Protein AF-A0A923NCC0-F1 (afdb_monomer_lite)

Secondary structure (DSSP, 8-state):
-PPEEE--S---------------------EEEESSHHHHHHHHHHPPTTPEEEE-S-EE--EEE-TT-EEEEE-TTEEEEPPTTS-SEEESSEEEEESSEEEE--STT--SEEE-TT-EEEE-SEEEE-TT----BTTB-TT----SEEESSEEEE-TTEEEE---SSS-SEEESBSSGGG-TT--PEEEEE-S-EEE-SSSSEEE-BTEEEEE-S-EEE-SSSEEEEESSEEEE-S-EEE--TT-SEEEEEEESBTTTB--EEEESS-EEE-HHHHTSBSEEEEESS--EEEESS-EEESB---TT-SS--EESSEEESS--GGGB-TTEEEEEEETTEEEEEES-HHHHHHTT--EEEEETTEEEEES-TTTT-S---EE--EEEEEE-B-TTS-B-TTS-EEEEEPTT-BHHHHHHHHHHHEEETTB---PPPPPP-TTEEEEEEEEEEEEE-SS-TTSEEEEEEEEEP-TTSBP-S-EEEEEEEEETTS---SPPPPSS-PPPPS-------------S---------SS-TTSSSGGGTGGGGGG------

Organism: NCBI:txid2764712

Structure (mmCIF, N/CA/C/O backbone):
data_AF-A0A923NCC0-F1
#
_entry.id   AF-A0A923NCC0-F1
#
loop_
_atom_site.group_PDB
_atom_site.id
_atom_site.type_symbol
_atom_site.label_atom_id
_atom_site.label_alt_id
_atom_site.label_comp_id
_atom_site.label_asym_id
_atom_site.label_entity_id
_atom_site.label_seq_id
_atom_site.pdbx_PDB_ins_code
_atom_site.Cartn_x
_atom_site.Cartn_y
_atom_site.Cartn_z
_atom_site.occupancy
_atom_site.B_iso_or_equiv
_atom_site.auth_seq_id
_atom_site.auth_comp_id
_atom_site.auth_asym_id
_atom_site.auth_atom_id
_atom_site.pdbx_PDB_model_num
ATOM 1 N N . MET A 1 1 ? 8.283 -26.619 -22.585 1.00 44.66 1 MET A N 1
ATOM 2 C CA . MET A 1 1 ? 8.713 -25.812 -21.420 1.00 44.66 1 MET A CA 1
ATOM 3 C C . MET A 1 1 ? 7.583 -24.829 -21.123 1.00 44.66 1 MET A C 1
ATOM 5 O O . MET A 1 1 ? 6.927 -24.427 -22.074 1.00 44.66 1 MET A O 1
ATOM 9 N N . LYS A 1 2 ? 7.237 -24.549 -19.858 1.00 54.22 2 LYS A N 1
ATOM 10 C CA . LYS A 1 2 ? 6.213 -23.531 -19.541 1.00 54.22 2 LYS A CA 1
ATOM 11 C C . LYS A 1 2 ? 6.880 -22.157 -19.668 1.00 54.22 2 LYS A C 1
ATOM 13 O O . LYS A 1 2 ? 7.934 -21.991 -19.064 1.00 54.22 2 LYS A O 1
ATOM 18 N N . LYS A 1 3 ? 6.301 -21.233 -20.444 1.00 60.97 3 LYS A N 1
ATOM 19 C CA . LYS A 1 3 ? 6.809 -19.857 -20.565 1.00 60.97 3 LYS A CA 1
ATOM 20 C C . LYS A 1 3 ? 6.815 -19.160 -19.203 1.00 60.97 3 LYS A C 1
ATOM 22 O O . LYS A 1 3 ? 5.953 -19.450 -18.363 1.00 60.97 3 LYS A O 1
ATOM 27 N N . ARG A 1 4 ? 7.780 -18.268 -18.977 1.00 66.19 4 ARG A N 1
ATOM 28 C CA . ARG A 1 4 ? 7.825 -17.409 -17.793 1.00 66.19 4 ARG A CA 1
ATOM 29 C C . ARG A 1 4 ? 6.716 -16.373 -17.938 1.00 66.19 4 ARG A C 1
ATOM 31 O O . ARG A 1 4 ? 6.719 -15.568 -18.863 1.00 66.19 4 ARG A O 1
ATOM 38 N N . ARG A 1 5 ? 5.741 -16.417 -17.032 1.00 51.69 5 ARG A N 1
ATOM 39 C CA . ARG A 1 5 ? 4.724 -15.369 -16.947 1.00 51.69 5 ARG A CA 1
ATOM 40 C C . ARG A 1 5 ? 5.348 -14.179 -16.248 1.00 51.69 5 ARG A C 1
ATOM 42 O O . ARG A 1 5 ? 5.646 -14.271 -15.058 1.00 51.69 5 ARG A O 1
ATOM 49 N N . LEU A 1 6 ? 5.539 -13.100 -16.987 1.00 50.72 6 LEU A N 1
ATOM 50 C CA . LEU A 1 6 ? 5.887 -11.819 -16.413 1.00 50.72 6 LEU A CA 1
ATOM 51 C C . LEU A 1 6 ? 4.586 -11.241 -15.864 1.00 50.72 6 LEU A C 1
ATOM 53 O O . LEU A 1 6 ? 3.704 -10.829 -16.615 1.00 50.72 6 LEU A O 1
ATOM 57 N N . MET A 1 7 ? 4.432 -11.291 -14.545 1.00 40.09 7 MET A N 1
ATOM 58 C CA . MET A 1 7 ? 3.530 -10.362 -13.886 1.00 40.09 7 MET A CA 1
ATOM 59 C C . MET A 1 7 ? 4.303 -9.059 -13.776 1.00 40.09 7 MET A C 1
ATOM 61 O O . MET A 1 7 ? 5.190 -8.938 -12.932 1.00 40.09 7 MET A O 1
ATOM 65 N N . LEU A 1 8 ? 3.979 -8.087 -14.625 1.00 36.31 8 LEU A N 1
ATOM 66 C CA . LEU A 1 8 ? 4.149 -6.714 -14.188 1.00 36.31 8 LEU A CA 1
ATOM 67 C C . LEU A 1 8 ? 3.280 -6.554 -12.932 1.00 36.31 8 LEU A C 1
ATOM 69 O O . LEU A 1 8 ? 2.217 -7.177 -12.853 1.00 36.31 8 LEU A O 1
ATOM 73 N N . CYS A 1 9 ? 3.707 -5.778 -11.936 1.00 36.53 9 CYS A N 1
ATOM 74 C CA . CYS A 1 9 ? 2.974 -5.613 -10.672 1.00 36.53 9 CYS A CA 1
ATOM 75 C C . CYS A 1 9 ? 1.655 -4.828 -10.809 1.00 36.53 9 CYS A C 1
ATOM 77 O O . CYS A 1 9 ? 1.234 -4.120 -9.903 1.00 36.53 9 CYS A O 1
ATOM 79 N N . SER A 1 10 ? 0.941 -5.026 -11.909 1.00 34.44 10 SER A N 1
ATOM 80 C CA . SER A 1 10 ? -0.492 -4.850 -12.011 1.00 34.44 10 SER A CA 1
ATOM 81 C C . SER A 1 10 ? -1.166 -6.066 -11.384 1.00 34.44 10 SER A C 1
ATOM 83 O O . SER A 1 10 ? -1.658 -6.964 -12.073 1.00 34.44 10 SER A O 1
ATOM 85 N N . ILE A 1 11 ? -1.214 -6.110 -10.048 1.00 36.34 11 ILE A N 1
ATOM 86 C CA . ILE A 1 11 ? -2.214 -6.943 -9.381 1.00 36.34 11 ILE A CA 1
ATOM 87 C C . ILE A 1 11 ? -3.562 -6.309 -9.720 1.00 36.34 11 ILE A C 1
ATOM 89 O O . ILE A 1 11 ? -4.079 -5.449 -9.010 1.00 36.34 11 ILE A O 1
ATOM 93 N N . ILE A 1 12 ? -4.150 -6.754 -10.831 1.00 36.34 12 ILE A N 1
ATOM 94 C CA . ILE A 1 12 ? -5.594 -6.728 -10.991 1.00 36.34 12 ILE A CA 1
ATOM 95 C C . ILE A 1 12 ? -6.108 -7.464 -9.763 1.00 36.34 12 ILE A C 1
ATOM 97 O O . ILE A 1 12 ? -5.954 -8.681 -9.639 1.00 36.34 12 ILE A O 1
ATOM 101 N N . SER A 1 13 ? -6.665 -6.695 -8.831 1.00 38.34 13 SER A N 1
ATOM 102 C CA . SER A 1 13 ? -7.415 -7.188 -7.689 1.00 38.34 13 SER A CA 1
ATOM 103 C C . SER A 1 13 ? -8.661 -7.886 -8.235 1.00 38.34 13 SER A C 1
ATOM 105 O O . SER A 1 13 ? -9.773 -7.364 -8.206 1.00 38.34 13 SER A O 1
ATOM 107 N N . LEU A 1 14 ? -8.478 -9.077 -8.812 1.00 28.41 14 LEU A N 1
ATOM 108 C CA . LEU A 1 14 ? -9.565 -9.992 -9.084 1.00 28.41 14 LEU A CA 1
ATOM 109 C C . LEU A 1 14 ? -9.887 -10.628 -7.741 1.00 28.41 14 LEU A C 1
ATOM 111 O O . LEU A 1 14 ? -9.401 -11.698 -7.372 1.00 28.41 14 LEU A O 1
ATOM 115 N N . ILE A 1 15 ? -10.677 -9.887 -6.974 1.00 36.59 15 ILE A N 1
ATOM 116 C CA . ILE A 1 15 ? -11.306 -10.352 -5.757 1.00 36.59 15 ILE A CA 1
ATOM 117 C C . ILE A 1 15 ? -12.188 -11.542 -6.160 1.00 36.59 15 ILE A C 1
ATOM 119 O O . ILE A 1 15 ? -13.362 -11.385 -6.490 1.00 36.59 15 ILE A O 1
ATOM 123 N N . MET A 1 16 ? -11.653 -12.765 -6.110 1.00 29.59 16 MET A N 1
ATOM 124 C CA . MET A 1 16 ? -12.500 -13.899 -5.775 1.00 29.59 16 MET A CA 1
ATOM 125 C C . MET A 1 16 ? -12.892 -13.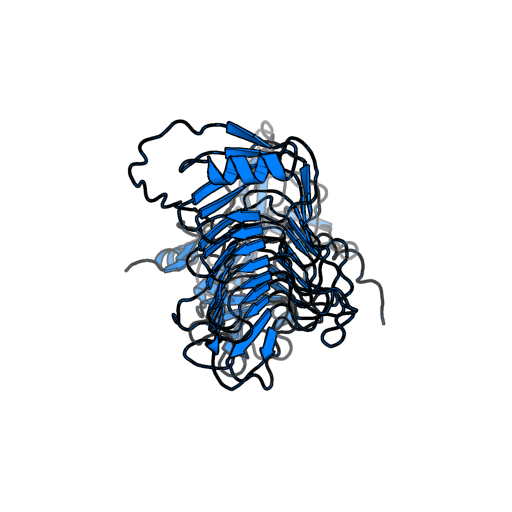679 -4.323 1.00 29.59 16 MET A C 1
ATOM 127 O O . MET A 1 16 ? -12.199 -14.093 -3.393 1.00 29.59 16 MET A O 1
ATOM 131 N N . VAL A 1 17 ? -14.011 -12.976 -4.139 1.00 33.06 17 VAL A N 1
ATOM 132 C CA . VAL A 1 17 ? -14.780 -13.069 -2.912 1.00 33.06 17 VAL A CA 1
ATOM 133 C C . VAL A 1 17 ? -15.160 -14.542 -2.858 1.00 33.06 17 VAL A C 1
ATOM 135 O O . VAL A 1 17 ? -16.145 -14.966 -3.459 1.00 33.06 17 VAL A O 1
ATOM 138 N N . PHE A 1 18 ? -14.363 -15.357 -2.170 1.00 28.30 18 PHE A N 1
ATOM 139 C CA . PHE A 1 18 ? -14.889 -16.575 -1.588 1.00 28.30 18 PHE A CA 1
ATOM 140 C C . PHE A 1 18 ? -15.841 -16.096 -0.493 1.00 28.30 18 PHE A C 1
ATOM 142 O O . PHE A 1 18 ? -15.531 -16.091 0.695 1.00 28.30 18 PHE A O 1
ATOM 149 N N . VAL A 1 19 ? -17.030 -15.657 -0.923 1.00 35.12 19 VAL A N 1
ATOM 150 C CA . VAL A 1 19 ? -18.228 -15.840 -0.131 1.00 35.12 19 VAL A CA 1
ATOM 151 C C . VAL A 1 19 ? -18.242 -17.345 0.022 1.00 35.12 19 VAL A C 1
ATOM 153 O O . VAL A 1 19 ? -18.597 -18.070 -0.908 1.00 35.12 19 VAL A O 1
ATOM 156 N N . MET A 1 20 ? -17.754 -17.845 1.156 1.00 31.08 20 MET A N 1
ATOM 157 C CA . MET A 1 20 ? -18.203 -19.146 1.599 1.00 31.08 20 MET A CA 1
ATOM 158 C C . MET A 1 20 ? -19.715 -18.998 1.648 1.00 31.08 20 MET A C 1
ATOM 160 O O . MET A 1 20 ? -20.264 -18.393 2.568 1.00 31.08 20 MET A O 1
ATOM 164 N N . ALA A 1 21 ? -20.373 -19.477 0.594 1.00 34.22 21 ALA A N 1
ATOM 165 C CA . ALA A 1 21 ? -21.787 -19.741 0.576 1.00 34.22 21 ALA A CA 1
ATOM 166 C C . ALA A 1 21 ? -21.995 -20.879 1.574 1.00 34.22 21 ALA A C 1
ATOM 168 O O . ALA A 1 21 ? -22.222 -22.033 1.222 1.00 34.22 21 ALA A O 1
ATOM 169 N N . VAL A 1 22 ? -21.878 -20.547 2.861 1.00 36.66 22 VAL A N 1
ATOM 170 C CA . VAL A 1 22 ? -22.699 -21.186 3.868 1.00 36.66 22 VAL A CA 1
ATOM 171 C C . VAL A 1 22 ? -24.110 -20.984 3.331 1.00 36.66 22 VAL A C 1
ATOM 173 O O . VAL A 1 22 ? -24.443 -19.843 2.994 1.00 36.66 22 VAL A O 1
ATOM 176 N N . PRO A 1 23 ? -24.920 -22.037 3.161 1.00 31.44 23 PRO A N 1
ATOM 177 C CA . PRO A 1 23 ? -26.315 -21.864 2.803 1.00 31.44 23 PRO A CA 1
ATOM 178 C C . PRO A 1 23 ? -26.972 -21.039 3.917 1.00 31.44 23 PRO A C 1
ATOM 180 O O . PRO A 1 23 ? -27.411 -21.570 4.934 1.00 31.44 23 PRO A O 1
ATOM 183 N N . MET A 1 24 ? -26.963 -19.713 3.765 1.00 37.09 24 MET A N 1
ATOM 184 C CA . MET A 1 24 ? -27.718 -18.805 4.600 1.00 37.09 24 MET A CA 1
ATOM 185 C C . MET A 1 24 ? -29.153 -18.979 4.148 1.00 37.09 24 MET A C 1
ATOM 187 O O . MET A 1 24 ? -29.573 -18.492 3.101 1.00 37.09 24 MET A O 1
ATOM 191 N N . THR A 1 25 ? -29.908 -19.721 4.944 1.00 36.03 25 THR A N 1
ATOM 192 C CA . THR A 1 25 ? -31.345 -19.519 5.027 1.00 36.03 25 THR A CA 1
ATOM 193 C C . THR A 1 25 ? -31.563 -18.024 5.250 1.00 36.03 25 THR A C 1
ATOM 195 O O . THR A 1 25 ? -31.238 -17.514 6.323 1.00 36.03 25 THR A O 1
ATOM 198 N N . VAL A 1 26 ? -32.020 -17.321 4.214 1.00 38.00 26 VAL A N 1
ATOM 199 C CA . VAL A 1 26 ? -32.331 -15.891 4.256 1.00 38.00 26 VAL A CA 1
ATOM 200 C C . VAL A 1 26 ? -33.535 -15.731 5.182 1.00 38.00 26 VAL A C 1
ATOM 202 O O . VAL A 1 26 ? -34.684 -15.861 4.768 1.00 38.00 26 VAL A O 1
ATOM 205 N N . SER A 1 27 ? -33.267 -15.544 6.473 1.00 48.38 27 SER A N 1
ATOM 206 C CA . SER A 1 27 ? -34.222 -14.893 7.361 1.00 48.38 27 SER A CA 1
ATOM 207 C C . SER A 1 27 ? -34.317 -13.453 6.873 1.00 48.38 27 SER A C 1
ATOM 209 O O . SER A 1 27 ? -33.285 -12.840 6.626 1.00 48.38 27 SER A O 1
ATOM 211 N N . ALA A 1 28 ? -35.523 -12.933 6.658 1.00 48.69 28 ALA A N 1
ATOM 212 C CA . ALA A 1 28 ? -35.688 -11.551 6.223 1.00 48.69 28 ALA A CA 1
ATOM 213 C C . ALA A 1 28 ? -35.002 -10.605 7.227 1.00 48.69 28 ALA A C 1
ATOM 215 O O . ALA A 1 28 ? -35.341 -10.637 8.412 1.00 48.69 28 ALA A O 1
ATOM 216 N N . ASP A 1 29 ? -34.052 -9.789 6.756 1.00 65.94 29 ASP A N 1
ATOM 217 C CA . ASP A 1 29 ? -33.387 -8.769 7.570 1.00 65.94 29 ASP A CA 1
ATOM 218 C C . ASP A 1 29 ? -34.452 -7.818 8.126 1.00 65.94 29 ASP A C 1
ATOM 220 O O . ASP A 1 29 ? -35.080 -7.052 7.387 1.00 65.94 29 ASP A O 1
ATOM 224 N N . THR A 1 30 ? -34.692 -7.869 9.437 1.00 84.31 30 THR A N 1
ATOM 225 C CA . THR A 1 30 ? -35.617 -6.928 10.066 1.00 84.31 30 THR A CA 1
ATOM 226 C C . THR A 1 30 ? -34.880 -5.616 10.302 1.00 84.31 30 THR A C 1
ATOM 228 O O . THR A 1 30 ? -33.816 -5.590 10.924 1.00 84.31 30 THR A O 1
ATOM 231 N N . VAL A 1 31 ? -35.451 -4.511 9.815 1.00 91.25 31 VAL A N 1
ATOM 232 C CA . VAL A 1 31 ? -34.940 -3.164 10.094 1.00 91.25 31 VAL A CA 1
ATOM 233 C C . VAL A 1 31 ? -35.589 -2.641 11.371 1.00 91.25 31 VAL A C 1
ATOM 235 O O . VAL A 1 31 ? -36.789 -2.374 11.419 1.00 91.25 31 VAL A O 1
ATOM 238 N N . ARG A 1 32 ? -34.768 -2.487 12.404 1.00 95.56 32 ARG A N 1
ATOM 239 C CA . ARG A 1 32 ? -35.080 -1.861 13.691 1.00 95.56 32 ARG A CA 1
ATOM 240 C C . ARG A 1 32 ? -34.598 -0.417 13.673 1.00 95.56 32 ARG A C 1
ATOM 242 O O . ARG A 1 32 ? -33.662 -0.090 12.946 1.00 95.56 32 ARG A O 1
ATOM 249 N N . VAL A 1 33 ? -35.206 0.453 14.474 1.00 96.81 33 VAL A N 1
ATOM 250 C CA . VAL A 1 33 ? -34.823 1.871 14.551 1.00 96.81 33 VAL A CA 1
ATOM 251 C C . VAL A 1 33 ? -34.492 2.269 15.980 1.00 96.81 33 VAL A C 1
ATOM 253 O O . VAL A 1 33 ? -35.177 1.863 16.913 1.00 96.81 33 VAL A O 1
ATOM 256 N N . ALA A 1 34 ? -33.456 3.087 16.145 1.00 97.69 34 ALA A N 1
ATOM 257 C CA . ALA A 1 34 ? -33.053 3.620 17.437 1.00 97.69 34 ALA A CA 1
ATOM 258 C C . ALA A 1 34 ? -32.839 5.137 17.348 1.00 97.69 34 ALA A C 1
ATOM 260 O O . ALA A 1 34 ? -31.967 5.615 16.620 1.00 97.69 34 ALA A O 1
ATOM 261 N N . GLY A 1 35 ? -33.648 5.891 18.096 1.00 97.88 35 GLY A N 1
ATOM 262 C CA . GLY A 1 35 ? -33.567 7.355 18.172 1.00 97.88 35 GLY A CA 1
ATOM 263 C C . GLY A 1 35 ? -32.853 7.890 19.412 1.00 97.88 35 GLY A C 1
ATOM 264 O O . GLY A 1 35 ? -32.614 9.089 19.495 1.00 97.88 35 GLY A O 1
ATOM 265 N N . ASP A 1 36 ? -32.519 7.026 20.369 1.00 98.44 36 ASP A N 1
ATOM 266 C CA . ASP A 1 36 ? -31.805 7.384 21.591 1.00 98.44 36 ASP A CA 1
ATOM 267 C C . ASP A 1 36 ? -31.027 6.181 22.159 1.00 98.44 36 ASP A C 1
ATOM 269 O O . ASP A 1 36 ? -31.125 5.051 21.664 1.00 98.44 36 ASP A O 1
ATOM 273 N N . ALA A 1 37 ? -30.259 6.430 23.224 1.00 98.00 37 ALA A N 1
ATOM 274 C CA . ALA A 1 37 ? -29.427 5.434 23.894 1.00 98.00 37 ALA A CA 1
ATOM 275 C C . ALA A 1 37 ? -30.223 4.237 24.446 1.00 98.00 37 ALA A C 1
ATOM 277 O O . ALA A 1 37 ? -29.771 3.092 24.364 1.00 98.00 37 ALA A O 1
ATOM 278 N N . THR A 1 38 ? -31.418 4.484 24.993 1.00 98.06 38 THR A N 1
ATOM 279 C CA . THR A 1 38 ? -32.255 3.433 25.593 1.00 98.06 38 THR A CA 1
ATOM 280 C C . THR A 1 38 ? -32.840 2.537 24.507 1.00 98.06 38 THR A C 1
ATOM 282 O O . THR A 1 38 ? -32.798 1.311 24.629 1.00 98.06 38 THR A O 1
ATOM 285 N N . ALA A 1 39 ? -33.339 3.136 23.425 1.00 98.31 39 ALA A N 1
ATOM 286 C CA . ALA A 1 39 ? -33.831 2.424 22.256 1.00 98.31 39 ALA A CA 1
ATOM 287 C C . ALA A 1 39 ? -32.725 1.562 21.636 1.00 98.31 39 ALA A C 1
ATOM 289 O O . ALA A 1 39 ? -32.936 0.370 21.430 1.00 98.31 39 ALA A O 1
ATOM 290 N N . LEU A 1 40 ? -31.523 2.113 21.432 1.00 98.50 40 LEU A N 1
ATOM 291 C CA . LEU A 1 40 ? -30.396 1.364 20.870 1.00 98.50 40 LEU A CA 1
ATOM 292 C C . LEU A 1 40 ? -30.041 0.137 21.721 1.00 98.50 40 LEU A C 1
ATOM 294 O O . LEU A 1 40 ? -29.931 -0.971 21.196 1.00 98.50 40 LEU A O 1
ATOM 298 N N . ALA A 1 41 ? -29.917 0.305 23.039 1.00 98.00 41 ALA A N 1
ATOM 299 C CA . ALA A 1 41 ? -29.612 -0.802 23.943 1.00 98.00 41 ALA A CA 1
ATOM 300 C C . ALA A 1 41 ? -30.705 -1.888 23.941 1.00 98.00 41 ALA A C 1
ATOM 302 O O . ALA A 1 41 ? -30.398 -3.081 24.023 1.00 98.00 41 ALA A O 1
ATOM 303 N N . ASN A 1 42 ? -31.978 -1.495 23.847 1.00 98.12 42 ASN A N 1
ATOM 304 C CA . ASN A 1 42 ? -33.097 -2.433 23.770 1.00 98.12 42 ASN A CA 1
ATOM 305 C C . ASN A 1 42 ? -33.122 -3.183 22.434 1.00 98.12 42 ASN A C 1
ATOM 307 O O . ASN A 1 42 ? -33.286 -4.405 22.433 1.00 98.12 42 ASN A O 1
ATOM 311 N N . GLU A 1 43 ? -32.894 -2.490 21.317 1.00 98.25 43 GLU A N 1
ATOM 312 C CA . GLU A 1 43 ? -32.854 -3.120 19.998 1.00 98.25 43 GLU A CA 1
ATOM 313 C C . GLU A 1 43 ? -31.673 -4.085 19.863 1.00 98.25 43 GLU A C 1
ATOM 315 O O . GLU A 1 43 ? -31.862 -5.169 19.326 1.00 98.25 43 GLU A O 1
ATOM 320 N N . ILE A 1 44 ? -30.496 -3.787 20.429 1.00 98.06 44 ILE A N 1
ATOM 321 C CA . ILE A 1 44 ? -29.361 -4.734 20.450 1.00 98.06 44 ILE A CA 1
ATOM 322 C C . ILE A 1 44 ? -29.735 -6.027 21.189 1.00 98.06 44 ILE A C 1
ATOM 324 O O . ILE A 1 44 ? -29.436 -7.127 20.722 1.00 98.06 44 ILE A O 1
ATOM 328 N N . LYS A 1 45 ? -30.422 -5.923 22.335 1.00 97.38 45 LYS A N 1
ATOM 329 C CA . LYS A 1 45 ? -30.878 -7.099 23.097 1.00 97.38 45 LYS A CA 1
ATOM 330 C C . LYS A 1 45 ? -31.914 -7.911 22.318 1.00 97.38 45 LYS A C 1
ATOM 332 O O . LYS A 1 45 ? -31.845 -9.142 22.318 1.00 97.38 45 LYS A O 1
ATOM 337 N N . ALA A 1 46 ? -32.854 -7.235 21.660 1.00 96.50 46 ALA A N 1
ATOM 338 C CA . ALA A 1 46 ? -33.943 -7.863 20.915 1.00 96.50 46 ALA A CA 1
ATOM 339 C C . ALA A 1 46 ? -33.513 -8.414 19.545 1.00 96.50 46 ALA A C 1
ATOM 341 O O . ALA A 1 46 ? -34.141 -9.351 19.043 1.00 96.50 46 ALA A O 1
ATOM 342 N N . ALA A 1 47 ? -32.455 -7.855 18.955 1.00 96.06 47 ALA A N 1
ATOM 343 C CA . ALA A 1 47 ? -31.985 -8.194 17.623 1.00 96.06 47 ALA A CA 1
ATOM 344 C C . ALA A 1 47 ? -31.654 -9.682 17.495 1.00 96.06 47 ALA A C 1
ATOM 346 O O . ALA A 1 47 ? -31.009 -10.286 18.362 1.00 96.06 47 ALA A O 1
ATOM 347 N N . GLN A 1 48 ? -32.128 -10.262 16.401 1.00 94.81 48 GLN A N 1
ATOM 348 C CA . GLN A 1 48 ? -31.797 -11.606 15.960 1.00 94.81 48 GLN A CA 1
ATOM 349 C C . GLN A 1 48 ? -30.635 -11.550 14.967 1.00 94.81 48 GLN A C 1
ATOM 351 O O . GLN A 1 48 ? -30.245 -10.481 14.494 1.00 94.81 48 GLN A O 1
ATOM 356 N N . LYS A 1 49 ? -30.062 -12.715 14.660 1.00 94.25 49 LYS A N 1
ATOM 357 C CA . LYS A 1 49 ? -28.978 -12.824 13.682 1.00 94.25 49 LYS A CA 1
ATOM 358 C C . LYS A 1 49 ? -29.408 -12.232 12.332 1.00 94.25 49 LYS A C 1
ATOM 360 O O . LYS A 1 49 ? -30.375 -12.713 11.751 1.00 94.25 49 LYS A O 1
ATOM 365 N N . GLY A 1 50 ? -28.648 -11.255 11.841 1.00 91.69 50 GLY A N 1
ATOM 366 C CA . GLY A 1 50 ? -28.883 -10.564 10.567 1.00 91.69 50 GLY A CA 1
ATOM 367 C C . GLY A 1 50 ? -29.666 -9.252 10.687 1.00 91.69 50 GLY A C 1
ATOM 368 O O . GLY A 1 50 ? -29.657 -8.455 9.753 1.00 91.69 50 GLY A O 1
ATOM 369 N N . ASP A 1 51 ? -30.284 -8.966 11.839 1.00 96.69 51 ASP A N 1
ATOM 370 C CA . ASP A 1 51 ? -31.063 -7.736 12.005 1.00 96.69 51 ASP A CA 1
ATOM 371 C C . ASP A 1 51 ? -30.195 -6.481 11.811 1.00 96.69 51 ASP A C 1
ATOM 373 O O . ASP A 1 51 ? -29.038 -6.405 12.243 1.00 96.69 51 ASP A O 1
ATOM 377 N N . THR A 1 52 ? -30.792 -5.459 11.193 1.00 98.19 52 THR A N 1
ATOM 378 C CA . THR A 1 52 ? -30.189 -4.130 11.050 1.00 98.19 52 THR A CA 1
ATOM 379 C C . THR A 1 52 ? -30.835 -3.166 12.037 1.00 98.19 52 THR A C 1
ATOM 381 O O . THR A 1 52 ? -32.052 -3.013 12.043 1.00 98.19 52 THR A O 1
ATOM 384 N N . ILE A 1 53 ? -30.031 -2.462 12.829 1.00 98.62 53 ILE A N 1
ATOM 385 C CA . ILE A 1 53 ? -30.463 -1.357 13.686 1.00 98.62 53 ILE A CA 1
ATOM 386 C C . ILE A 1 53 ? -30.035 -0.048 13.027 1.00 98.62 53 ILE A C 1
ATOM 388 O O . ILE A 1 53 ? -28.846 0.207 12.857 1.00 98.62 53 ILE A O 1
ATOM 392 N N . LYS A 1 54 ? -31.008 0.781 12.657 1.00 98.56 54 LYS A N 1
ATOM 393 C CA . LYS A 1 54 ? -30.810 2.063 11.983 1.00 98.56 54 LYS A CA 1
ATOM 394 C C . LYS A 1 54 ? -30.933 3.224 12.964 1.00 98.56 54 LYS A C 1
ATOM 396 O O . LYS A 1 54 ? -31.964 3.367 13.627 1.00 98.56 54 LYS A O 1
ATOM 401 N N . LEU A 1 55 ? -29.916 4.080 13.027 1.00 98.75 55 LEU A N 1
ATOM 402 C CA . LEU A 1 55 ? -29.967 5.290 13.846 1.00 98.75 55 LEU A CA 1
ATOM 403 C C . LEU A 1 55 ? -30.863 6.353 13.200 1.00 98.75 55 LEU A C 1
ATOM 405 O O . LEU A 1 55 ? -30.778 6.625 12.001 1.00 98.75 55 LEU A O 1
ATOM 409 N N . THR A 1 56 ? -31.727 6.981 13.996 1.00 98.56 56 THR A N 1
ATOM 410 C CA . THR A 1 56 ? -32.620 8.058 13.522 1.00 98.56 56 THR A CA 1
ATOM 411 C C . THR A 1 56 ? -32.307 9.423 14.128 1.00 98.56 56 THR A C 1
ATOM 413 O O . THR A 1 56 ? -32.903 10.414 13.717 1.00 98.56 56 THR A O 1
ATOM 416 N N . ALA A 1 57 ? -31.388 9.485 15.090 1.00 98.69 57 ALA A N 1
ATOM 417 C CA . ALA A 1 57 ? -30.870 10.721 15.662 1.00 98.69 57 ALA A CA 1
ATOM 418 C C . ALA A 1 57 ? -29.434 10.514 16.159 1.00 98.69 57 ALA A C 1
ATOM 420 O O . ALA A 1 57 ? -29.008 9.383 16.389 1.00 98.69 57 ALA A O 1
ATOM 421 N N . SER A 1 58 ? -28.708 11.616 16.341 1.00 98.81 58 SER A N 1
ATOM 422 C CA . SER A 1 58 ? -27.388 11.617 16.973 1.00 98.81 58 SER A CA 1
ATOM 423 C C . SER A 1 58 ? -27.527 11.699 18.493 1.00 98.81 58 SER A C 1
ATOM 425 O O . SER A 1 58 ? -28.299 12.518 18.995 1.00 98.81 58 SER A O 1
ATOM 427 N N . PHE A 1 59 ? -26.784 10.880 19.234 1.00 98.62 59 PHE A N 1
ATOM 428 C CA . PHE A 1 59 ? -26.838 10.857 20.698 1.00 98.62 59 PHE A CA 1
ATOM 429 C C . PHE A 1 59 ? -25.562 10.280 21.317 1.00 98.62 59 PHE A C 1
ATOM 431 O O . PHE A 1 59 ? -24.737 9.661 20.643 1.00 98.62 59 PHE A O 1
ATOM 438 N N . ALA A 1 60 ? -25.409 10.485 22.627 1.00 98.56 60 ALA A N 1
ATOM 439 C CA . ALA A 1 60 ? -24.352 9.854 23.402 1.00 98.56 60 ALA A CA 1
ATOM 440 C C . ALA A 1 60 ? -24.825 8.499 23.953 1.00 98.56 60 ALA A C 1
ATOM 442 O O . ALA A 1 60 ? -25.854 8.443 24.627 1.00 98.56 60 ALA A O 1
ATOM 443 N N . ALA A 1 61 ? -24.094 7.425 23.665 1.00 98.50 61 ALA A N 1
ATOM 444 C CA . ALA A 1 61 ? -24.261 6.111 24.273 1.00 98.50 61 ALA A CA 1
ATOM 445 C C . ALA A 1 61 ? -22.969 5.292 24.148 1.00 98.50 61 ALA A C 1
ATOM 447 O O . ALA A 1 61 ? -22.237 5.399 23.163 1.00 98.50 61 ALA A O 1
ATOM 448 N N . SER A 1 62 ? -22.734 4.419 25.122 1.00 98.75 62 SER A N 1
ATOM 449 C CA . SER A 1 62 ? -21.711 3.379 25.052 1.00 98.75 62 SER A CA 1
ATOM 450 C C . SER A 1 62 ? -22.383 2.016 24.988 1.00 98.75 62 SER A C 1
ATOM 452 O O . SER A 1 62 ? -23.158 1.660 25.874 1.00 98.75 62 SER A O 1
ATOM 454 N N . ILE A 1 63 ? -22.113 1.251 23.930 1.00 98.62 63 ILE A N 1
ATOM 455 C CA . ILE A 1 63 ? -22.792 -0.027 23.683 1.00 98.62 63 ILE A CA 1
ATOM 456 C C . ILE A 1 63 ? -21.830 -1.207 23.729 1.00 98.62 63 ILE A C 1
ATOM 458 O O . ILE A 1 63 ? -20.657 -1.099 23.379 1.00 98.62 63 ILE A O 1
ATOM 462 N N . THR A 1 64 ? -22.357 -2.358 24.138 1.00 98.75 64 THR A N 1
ATOM 463 C CA . THR A 1 64 ? -21.691 -3.653 23.985 1.00 98.75 64 THR A CA 1
ATOM 464 C C . THR A 1 64 ? -22.520 -4.522 23.055 1.00 98.75 64 THR A C 1
ATOM 466 O O . THR A 1 64 ? -23.731 -4.623 23.251 1.00 98.75 64 THR A O 1
ATOM 469 N N . ILE A 1 65 ? -21.881 -5.140 22.064 1.00 98.81 65 ILE A N 1
ATOM 470 C CA . ILE A 1 65 ? -22.480 -6.188 21.235 1.00 98.81 65 ILE A CA 1
ATOM 471 C C . ILE A 1 65 ? -22.137 -7.533 21.882 1.00 98.81 65 ILE A C 1
ATOM 473 O O . ILE A 1 65 ? -20.964 -7.906 21.861 1.00 98.81 65 ILE A O 1
ATOM 477 N N . PRO A 1 66 ? -23.107 -8.240 22.487 1.00 98.44 66 PRO A N 1
ATOM 478 C CA . PRO A 1 66 ? -22.851 -9.513 23.157 1.00 98.44 66 PRO A CA 1
ATOM 479 C C . PRO A 1 66 ? -22.362 -10.608 22.202 1.00 98.44 66 PRO A C 1
ATOM 481 O O . PRO A 1 66 ? -22.679 -10.589 21.013 1.00 98.44 66 PRO A O 1
ATOM 484 N N . ALA A 1 67 ? -21.654 -11.602 22.744 1.00 98.19 67 ALA A N 1
ATOM 485 C CA . ALA A 1 67 ? -21.046 -12.690 21.972 1.00 98.19 67 ALA A CA 1
ATOM 486 C C . ALA A 1 67 ? -22.028 -13.534 21.140 1.00 98.19 67 ALA A C 1
ATOM 488 O O . ALA A 1 67 ? -21.650 -14.091 20.112 1.00 98.19 67 ALA A O 1
ATOM 489 N N . ASP A 1 68 ? -23.294 -13.620 21.550 1.00 97.19 68 ASP A N 1
ATOM 490 C CA . ASP A 1 68 ? -24.349 -14.346 20.838 1.00 97.19 68 ASP A CA 1
ATOM 491 C C . ASP A 1 68 ? -25.055 -13.503 19.759 1.00 97.19 68 ASP A C 1
ATOM 493 O O . ASP A 1 68 ? -25.950 -14.002 19.069 1.00 97.19 68 ASP A O 1
ATOM 497 N N . LYS A 1 69 ? -24.673 -12.229 19.589 1.00 97.69 69 LYS A N 1
ATOM 498 C CA . LYS A 1 69 ? -25.278 -11.326 18.606 1.00 97.69 69 LYS A CA 1
ATOM 499 C C . LYS A 1 69 ? -24.497 -11.276 17.301 1.00 97.69 69 LYS A C 1
ATOM 501 O O . LYS A 1 69 ? -23.271 -11.267 17.270 1.00 97.69 69 LYS A O 1
ATOM 506 N N . ASN A 1 70 ? -25.256 -11.189 16.212 1.00 97.56 70 ASN A N 1
ATOM 507 C CA . ASN A 1 70 ? -24.766 -10.919 14.869 1.00 97.56 70 ASN A CA 1
ATOM 508 C C . ASN A 1 70 ? -25.699 -9.896 14.223 1.00 97.56 70 ASN A C 1
ATOM 510 O O . ASN A 1 70 ? -26.810 -10.256 13.832 1.00 97.56 70 ASN A O 1
ATOM 514 N N . ILE A 1 71 ? -25.280 -8.633 14.194 1.00 98.00 71 ILE A N 1
ATOM 515 C CA . ILE A 1 71 ? -26.141 -7.515 13.799 1.00 98.00 71 ILE A CA 1
ATOM 516 C C . ILE A 1 71 ? -25.417 -6.537 12.878 1.00 98.00 71 ILE A C 1
ATOM 518 O O . ILE A 1 71 ? -24.185 -6.457 12.854 1.00 98.00 71 ILE A O 1
ATOM 522 N N . THR A 1 72 ? -26.210 -5.727 12.181 1.00 98.69 72 THR A N 1
ATOM 523 C CA . THR A 1 72 ? -25.731 -4.548 11.461 1.00 98.69 72 THR A CA 1
ATOM 524 C C . THR A 1 72 ? -26.176 -3.272 12.171 1.00 98.69 72 THR A C 1
ATOM 526 O O . THR A 1 72 ? -27.359 -3.100 12.444 1.00 98.69 72 THR A O 1
ATOM 529 N N . LEU A 1 73 ? -25.254 -2.349 12.426 1.00 98.75 73 LEU A N 1
ATOM 530 C CA . LEU A 1 73 ? -25.535 -0.976 12.837 1.00 98.75 73 LEU A CA 1
ATOM 531 C C . LEU A 1 73 ? -25.430 -0.058 11.610 1.00 98.75 73 LEU A C 1
ATOM 533 O O . LEU A 1 73 ? -24.352 0.113 11.043 1.00 98.75 73 LEU A O 1
ATOM 537 N N . ASP A 1 74 ? -26.551 0.523 11.196 1.00 98.69 74 ASP A N 1
ATOM 538 C CA . ASP A 1 74 ? -26.611 1.542 10.147 1.00 98.69 74 ASP A CA 1
ATOM 539 C C . ASP A 1 74 ? -26.601 2.935 10.787 1.00 98.69 74 ASP A C 1
ATOM 541 O O . ASP A 1 74 ? -27.564 3.334 11.453 1.00 98.69 74 ASP A O 1
ATOM 545 N N . LEU A 1 75 ? -25.498 3.662 10.596 1.00 98.81 75 LEU A N 1
ATOM 546 C CA . LEU A 1 75 ? -25.289 4.994 11.158 1.00 98.81 75 LEU A CA 1
ATOM 547 C C . LEU A 1 75 ? -26.239 6.037 10.555 1.00 98.81 75 LEU A C 1
ATOM 549 O O . LEU A 1 75 ? -26.590 6.987 11.249 1.00 98.81 75 LEU A O 1
ATOM 553 N N . ASN A 1 76 ? -26.700 5.861 9.309 1.00 98.44 76 ASN A N 1
ATOM 554 C CA . ASN A 1 76 ? -27.721 6.698 8.661 1.00 98.44 76 ASN A CA 1
ATOM 555 C C . ASN A 1 76 ? -27.532 8.228 8.847 1.00 98.44 76 ASN A C 1
ATOM 557 O O . ASN A 1 76 ? -28.441 8.977 9.224 1.00 98.44 76 ASN A O 1
ATOM 561 N N . GLY A 1 77 ? -26.312 8.694 8.615 1.00 98.62 77 GLY A N 1
ATOM 562 C CA . GLY A 1 77 ? -25.874 10.082 8.748 1.00 98.62 77 GLY A CA 1
ATOM 563 C C . GLY A 1 77 ? -25.743 10.586 10.188 1.00 98.62 77 GLY A C 1
ATOM 564 O O . GLY A 1 77 ? -25.489 11.772 10.377 1.00 98.62 77 GLY A O 1
ATOM 565 N N . GLN A 1 78 ? -25.939 9.737 11.199 1.00 98.88 78 GLN A N 1
ATOM 566 C CA . GLN A 1 78 ? -25.959 10.132 12.608 1.00 98.88 78 GLN A CA 1
ATOM 567 C C . GLN A 1 78 ? -24.604 9.958 13.292 1.00 98.88 78 GLN A C 1
ATOM 569 O O . GLN A 1 78 ? -23.754 9.174 12.865 1.00 98.88 78 GLN A O 1
ATOM 574 N N . THR A 1 79 ? -24.433 10.679 14.399 1.00 98.88 79 THR A N 1
ATOM 575 C CA . THR A 1 79 ? -23.271 10.576 15.278 1.00 98.88 79 THR A CA 1
ATOM 576 C C . THR A 1 79 ? -23.615 9.810 16.552 1.00 98.88 79 THR A C 1
ATOM 578 O O . THR A 1 79 ? -24.536 10.185 17.279 1.00 98.88 79 THR A O 1
ATOM 581 N N . LEU A 1 80 ? -22.832 8.771 16.840 1.00 98.88 80 LEU A N 1
ATOM 582 C CA . LEU A 1 80 ? -22.813 8.055 18.111 1.00 98.88 80 LEU A CA 1
ATOM 583 C C . LEU A 1 80 ? -21.543 8.445 18.876 1.00 98.88 80 LEU A C 1
ATOM 585 O O . LEU A 1 80 ? -20.436 8.130 18.440 1.00 98.88 80 LEU A O 1
ATOM 589 N N . THR A 1 81 ? -21.698 9.119 20.014 1.00 98.81 81 THR A N 1
ATOM 590 C CA . THR A 1 81 ? -20.579 9.511 20.891 1.00 98.81 81 THR A CA 1
ATOM 591 C C . THR A 1 81 ? -20.612 8.693 22.178 1.00 98.81 81 THR A C 1
ATOM 593 O O . THR A 1 81 ? -21.688 8.395 22.680 1.00 98.81 81 THR A O 1
ATOM 596 N N . ASN A 1 82 ? -19.468 8.321 22.750 1.00 98.75 82 ASN A N 1
ATOM 597 C CA . ASN A 1 82 ? -19.463 7.534 23.986 1.00 98.75 82 ASN A CA 1
ATOM 598 C C . ASN A 1 82 ? -20.044 8.280 25.199 1.00 98.75 82 ASN A C 1
ATOM 600 O O . ASN A 1 82 ? -19.977 9.506 25.309 1.00 98.75 82 ASN A O 1
ATOM 604 N N . GLU A 1 83 ? -20.496 7.504 26.182 1.00 98.50 83 GLU A N 1
ATOM 605 C CA . GLU A 1 83 ? -20.632 7.985 27.555 1.00 98.50 83 GLU A CA 1
ATOM 606 C C . GLU A 1 83 ? -19.245 8.147 28.190 1.00 98.50 83 GLU A C 1
ATOM 608 O O . GLU A 1 83 ? -18.337 7.341 27.957 1.00 98.50 83 GLU A O 1
ATOM 613 N N . ALA A 1 84 ? -19.069 9.189 29.005 1.00 97.12 84 ALA A N 1
ATOM 614 C CA . ALA A 1 84 ? -17.771 9.545 29.572 1.00 97.12 84 ALA A CA 1
ATOM 615 C C . ALA A 1 84 ? -17.093 8.360 30.286 1.00 97.12 84 ALA A C 1
ATOM 617 O O . ALA A 1 84 ? -17.699 7.678 31.109 1.00 97.12 84 ALA A O 1
ATOM 618 N N . GLY A 1 85 ? -15.814 8.139 29.979 1.00 98.12 85 GLY A N 1
ATOM 619 C CA . GLY A 1 85 ? -15.008 7.069 30.571 1.00 98.12 85 GLY A CA 1
ATOM 620 C C . GLY A 1 85 ? -15.166 5.695 29.910 1.00 98.12 85 GLY A C 1
ATOM 621 O O . GLY A 1 85 ? -14.496 4.757 30.337 1.00 98.12 85 GLY A O 1
ATOM 622 N N . ASN A 1 86 ? -15.977 5.570 28.856 1.00 98.75 86 ASN A N 1
ATOM 623 C CA . ASN A 1 86 ? -16.242 4.303 28.171 1.00 98.75 86 ASN A CA 1
ATOM 624 C C . ASN A 1 86 ? -15.794 4.304 26.701 1.00 98.75 86 ASN A C 1
ATOM 626 O O . ASN A 1 86 ? -15.618 5.352 26.078 1.00 98.75 86 ASN A O 1
ATOM 630 N N . HIS A 1 87 ? -15.630 3.104 26.135 1.00 98.88 87 HIS A N 1
ATOM 631 C CA . HIS A 1 87 ? -15.562 2.923 24.682 1.00 98.88 87 HIS A CA 1
ATOM 632 C C . HIS A 1 87 ? -16.910 3.317 24.070 1.00 98.88 87 HIS A C 1
ATOM 634 O O . HIS A 1 87 ? -17.943 3.214 24.736 1.00 98.88 87 HIS A O 1
ATOM 640 N N . THR A 1 88 ? -16.925 3.762 22.815 1.00 98.88 88 THR A N 1
ATOM 641 C CA . THR A 1 88 ? -18.204 4.037 22.136 1.00 98.88 88 THR A CA 1
ATOM 642 C C . THR A 1 88 ? -18.895 2.719 21.795 1.00 98.88 88 THR A C 1
ATOM 644 O O . THR A 1 88 ? -20.057 2.513 22.145 1.00 98.88 88 THR A O 1
ATOM 647 N N . ILE A 1 89 ? -18.146 1.786 21.200 1.00 98.94 89 ILE A N 1
ATOM 648 C CA . ILE A 1 89 ? -18.607 0.436 20.876 1.00 98.94 89 ILE A CA 1
ATOM 649 C C . ILE A 1 89 ? -17.595 -0.588 21.398 1.00 98.94 89 ILE A C 1
ATOM 651 O O . ILE A 1 89 ? -16.422 -0.548 21.027 1.00 98.94 89 ILE A O 1
ATOM 655 N N . THR A 1 90 ? -18.065 -1.540 22.202 1.00 98.94 90 THR A N 1
ATOM 656 C CA . THR A 1 90 ? -17.345 -2.774 22.547 1.00 98.94 90 THR A CA 1
ATOM 657 C C . THR A 1 90 ? -18.011 -3.942 21.822 1.00 98.94 90 THR A C 1
ATOM 659 O O . THR A 1 90 ? -19.187 -4.216 22.045 1.00 98.94 90 THR A O 1
ATOM 662 N N . ASN A 1 91 ? -17.291 -4.645 20.955 1.00 98.94 91 ASN A N 1
ATOM 663 C CA . ASN A 1 91 ? -17.809 -5.815 20.252 1.00 98.94 91 ASN A CA 1
ATOM 664 C C . ASN A 1 91 ? -17.259 -7.107 20.860 1.00 98.94 91 ASN A C 1
ATOM 666 O O . ASN A 1 91 ? -16.046 -7.296 20.905 1.00 98.94 91 ASN A O 1
ATOM 670 N N . GLU A 1 92 ? -18.159 -7.991 21.289 1.00 98.88 92 GLU A N 1
ATOM 671 C CA . GLU A 1 92 ? -17.865 -9.360 21.733 1.00 98.88 92 GLU A CA 1
ATOM 672 C C . GLU A 1 92 ? -18.459 -10.416 20.786 1.00 98.88 92 GLU A C 1
ATOM 674 O O . GLU A 1 92 ? -18.132 -11.591 20.920 1.00 98.88 92 GLU A O 1
ATOM 679 N N . GLY A 1 93 ? -19.319 -10.012 19.841 1.00 98.69 93 GLY A N 1
ATOM 680 C CA . GLY A 1 93 ? -20.006 -10.885 18.885 1.00 98.69 93 GLY A CA 1
ATOM 681 C C . GLY A 1 93 ? -19.615 -10.600 17.435 1.00 98.69 93 GLY A C 1
ATOM 682 O O . GLY A 1 93 ? -18.443 -10.407 17.109 1.00 98.69 93 GLY A O 1
ATOM 683 N N . THR A 1 94 ? -20.602 -10.576 16.538 1.00 98.81 94 THR A N 1
ATOM 684 C CA . THR A 1 94 ? -20.427 -10.199 15.128 1.00 98.81 94 THR A CA 1
ATOM 685 C C . THR A 1 94 ? -21.117 -8.866 14.842 1.00 98.81 94 THR A C 1
ATOM 687 O O . THR A 1 94 ? -22.334 -8.741 14.989 1.00 98.81 94 THR A O 1
ATOM 690 N N . LEU A 1 95 ? -20.356 -7.868 14.402 1.00 98.88 95 LEU A N 1
ATOM 691 C CA . LEU A 1 95 ? -20.863 -6.523 14.142 1.00 98.88 95 LEU A CA 1
ATOM 692 C C . LEU A 1 95 ? -20.499 -6.060 12.735 1.00 98.88 95 LEU A C 1
ATOM 694 O O . LEU A 1 95 ? -19.326 -6.001 12.381 1.00 98.88 95 LEU A O 1
ATOM 698 N N . THR A 1 96 ? -21.495 -5.633 11.965 1.00 98.88 96 THR A N 1
ATOM 699 C CA . THR A 1 96 ? -21.271 -4.820 10.762 1.00 98.88 96 THR A CA 1
ATOM 700 C C . THR A 1 96 ? -21.670 -3.374 11.038 1.00 98.88 96 THR A C 1
ATOM 702 O O . THR A 1 96 ? -22.766 -3.138 11.530 1.00 98.88 96 THR A O 1
ATOM 705 N N . ILE A 1 97 ? -20.821 -2.400 10.711 1.00 98.88 97 ILE A N 1
ATOM 706 C CA . ILE A 1 97 ? -21.157 -0.968 10.744 1.00 98.88 97 ILE A CA 1
ATOM 707 C C . ILE A 1 97 ? -21.204 -0.453 9.305 1.00 98.88 97 ILE A C 1
ATOM 709 O O . ILE A 1 97 ? -20.274 -0.695 8.533 1.00 98.88 97 ILE A O 1
ATOM 713 N N . LYS A 1 98 ? -22.284 0.237 8.934 1.00 97.94 98 LYS A N 1
ATOM 714 C CA . LYS A 1 98 ? -22.481 0.798 7.589 1.00 97.94 98 LYS A CA 1
ATOM 715 C C . LYS A 1 98 ? -23.159 2.166 7.629 1.00 97.94 98 LYS A C 1
ATOM 717 O O . LYS A 1 98 ? -23.616 2.609 8.680 1.00 97.94 98 LYS A O 1
ATOM 722 N N . GLY A 1 99 ? -23.297 2.756 6.443 1.00 97.06 99 GLY A N 1
ATOM 723 C CA . GLY A 1 99 ? -23.953 4.043 6.242 1.00 97.06 99 GLY A CA 1
ATOM 724 C C . GLY A 1 99 ? -23.037 5.211 6.592 1.00 97.06 99 GLY A C 1
ATOM 725 O O . GLY A 1 99 ? -22.059 5.059 7.325 1.00 97.06 99 GLY A O 1
ATOM 726 N N . ASP A 1 100 ? -23.361 6.384 6.057 1.00 96.62 100 ASP A N 1
ATOM 727 C CA . ASP A 1 100 ? -22.700 7.624 6.459 1.00 96.62 100 ASP A CA 1
ATOM 728 C C . ASP A 1 100 ? -22.978 7.908 7.939 1.00 96.62 100 ASP A C 1
ATOM 730 O O . ASP A 1 100 ? -23.959 7.426 8.498 1.00 96.62 100 ASP A O 1
ATOM 734 N N . GLY A 1 101 ? -22.145 8.714 8.588 1.00 98.69 101 GLY A N 1
ATOM 735 C CA . GLY A 1 101 ? -22.281 9.042 10.009 1.00 98.69 101 GLY A CA 1
ATOM 736 C C . GLY A 1 101 ? -20.947 8.955 10.733 1.00 98.69 101 GLY A C 1
ATOM 737 O O . GLY A 1 101 ? -19.910 8.762 10.101 1.00 98.69 101 GLY A O 1
ATOM 738 N N . THR A 1 102 ? -20.962 9.135 12.052 1.00 98.94 102 THR A N 1
ATOM 739 C CA . THR A 1 102 ? -19.737 9.189 12.862 1.00 98.94 102 THR A CA 1
ATOM 740 C C . THR A 1 102 ? -19.857 8.331 14.118 1.00 98.94 102 THR A C 1
ATOM 742 O O . THR A 1 102 ? -20.822 8.451 14.865 1.00 98.94 102 THR A O 1
ATOM 745 N N . VAL A 1 103 ? -18.846 7.514 14.398 1.00 98.94 103 VAL A N 1
ATOM 746 C CA . VAL A 1 103 ? -18.601 6.938 15.723 1.00 98.94 103 VAL A CA 1
ATOM 747 C C . VAL A 1 103 ? -17.455 7.729 16.351 1.00 98.94 103 VAL A C 1
ATOM 749 O O . VAL A 1 103 ? -16.321 7.681 15.875 1.00 98.94 103 VAL A O 1
ATOM 752 N N . ASP A 1 104 ? -17.760 8.493 17.395 1.00 98.88 104 ASP A N 1
ATOM 753 C CA . ASP A 1 104 ? -16.816 9.391 18.064 1.00 98.88 104 ASP A CA 1
ATOM 754 C C . ASP A 1 104 ? -16.500 8.896 19.477 1.00 98.88 104 ASP A C 1
ATOM 756 O O . ASP A 1 104 ? -17.393 8.428 20.194 1.00 98.88 104 ASP A O 1
ATOM 760 N N . ASN A 1 105 ? -15.243 9.031 19.902 1.00 98.81 105 ASN A N 1
ATOM 761 C CA . ASN A 1 105 ? -14.857 8.865 21.296 1.00 98.81 105 ASN A CA 1
ATOM 762 C C . ASN A 1 105 ? -14.161 10.111 21.864 1.00 98.81 105 ASN A C 1
ATOM 764 O O . ASN A 1 105 ? -13.158 10.593 21.345 1.00 98.81 105 ASN A O 1
ATOM 768 N N . VAL A 1 106 ? -14.653 10.594 23.001 1.00 98.50 106 VAL A N 1
ATOM 769 C CA . VAL A 1 106 ? -14.160 11.802 23.677 1.00 98.50 106 VAL A CA 1
ATOM 770 C C . VAL A 1 106 ? -13.439 11.508 24.992 1.00 98.50 106 VAL A C 1
ATOM 772 O O . VAL A 1 106 ? -13.157 12.432 25.751 1.00 98.50 106 VAL A O 1
ATOM 775 N N . SER A 1 107 ? -13.160 10.243 25.308 1.00 98.50 107 SER A N 1
ATOM 776 C CA . SER A 1 107 ? -12.605 9.820 26.600 1.00 98.50 107 SER A CA 1
ATOM 777 C C . SER A 1 107 ? -11.188 9.262 26.498 1.00 98.50 107 SER A C 1
ATOM 779 O O . SER A 1 107 ? -10.816 8.594 25.533 1.00 98.50 107 SER A O 1
ATOM 781 N N . HIS A 1 108 ? -10.389 9.541 27.532 1.00 98.44 108 HIS A N 1
ATOM 782 C CA . HIS A 1 108 ? -9.003 9.087 27.615 1.00 98.44 108 HIS A CA 1
ATOM 783 C C . HIS A 1 108 ? -8.940 7.566 27.746 1.00 98.44 108 HIS A C 1
ATOM 785 O O . HIS A 1 108 ? -9.741 6.980 28.477 1.00 98.44 108 HIS A O 1
ATOM 791 N N . ALA A 1 109 ? -7.970 6.938 27.078 1.00 98.00 109 ALA A N 1
ATOM 792 C CA . ALA A 1 109 ? -7.776 5.490 27.101 1.00 98.00 109 ALA A CA 1
ATOM 793 C C . ALA A 1 109 ? -9.022 4.679 26.681 1.00 98.00 109 ALA A C 1
ATOM 795 O O . ALA A 1 109 ? -9.291 3.610 27.241 1.00 98.00 109 ALA A O 1
ATOM 796 N N . LYS A 1 110 ? -9.837 5.217 25.762 1.00 98.62 110 LYS A N 1
ATOM 797 C CA . LYS A 1 110 ? -11.049 4.576 25.236 1.00 98.62 110 LYS A CA 1
ATOM 798 C C . LYS A 1 110 ? -11.142 4.749 23.722 1.00 98.62 110 LYS A C 1
ATOM 800 O O . LYS A 1 110 ? -10.856 5.808 23.184 1.00 98.62 110 LYS A O 1
ATOM 805 N N . ALA A 1 111 ? -11.519 3.679 23.038 1.00 98.75 111 ALA A N 1
ATOM 806 C CA . ALA A 1 111 ? -11.619 3.627 21.581 1.00 98.75 111 ALA A CA 1
ATOM 807 C C . ALA A 1 111 ? -13.042 3.931 21.094 1.00 98.75 111 ALA A C 1
ATOM 809 O O . ALA A 1 111 ? -14.018 3.679 21.811 1.00 98.75 111 ALA A O 1
ATOM 810 N N . ALA A 1 112 ? -13.159 4.411 19.856 1.00 98.81 112 ALA A N 1
ATOM 811 C CA . ALA A 1 112 ? -14.441 4.476 19.159 1.00 98.81 112 ALA A CA 1
ATOM 812 C C . ALA A 1 112 ? -14.976 3.058 18.910 1.00 98.81 112 ALA A C 1
ATOM 814 O O . ALA A 1 112 ? -16.141 2.775 19.186 1.00 98.81 112 ALA A O 1
ATOM 815 N N . VAL A 1 113 ? -14.103 2.135 18.499 1.00 98.94 113 VAL A N 1
ATOM 816 C CA . VAL A 1 113 ? -14.436 0.711 18.378 1.00 98.94 113 VAL A CA 1
ATOM 817 C C . VAL A 1 113 ? -13.374 -0.126 19.073 1.00 98.94 113 VAL A C 1
ATOM 819 O O . VAL A 1 113 ? -12.190 -0.022 18.765 1.00 98.94 113 VAL A O 1
ATOM 822 N N . TYR A 1 114 ? -13.806 -0.977 19.997 1.00 98.94 114 TYR A N 1
ATOM 823 C CA . TYR A 1 114 ? -12.996 -2.050 20.556 1.00 98.94 114 TYR A CA 1
ATOM 824 C C . TYR A 1 114 ? -13.581 -3.398 20.134 1.00 98.94 114 TYR A C 1
ATOM 826 O O . TYR A 1 114 ? -14.647 -3.790 20.606 1.00 98.94 114 TYR A O 1
ATOM 834 N N . ASN A 1 115 ? -12.892 -4.102 19.240 1.00 98.94 115 ASN A N 1
ATOM 835 C CA . ASN A 1 115 ? -13.236 -5.458 18.832 1.00 98.94 115 ASN A CA 1
ATOM 836 C C . ASN A 1 115 ? -12.438 -6.462 19.669 1.00 98.94 115 ASN A C 1
ATOM 838 O O . ASN A 1 115 ? -11.221 -6.561 19.515 1.00 98.94 115 ASN A O 1
ATOM 842 N N . LYS A 1 116 ? -13.104 -7.167 20.585 1.00 98.81 116 LYS A N 1
ATOM 843 C CA . LYS A 1 116 ? -12.444 -8.087 21.517 1.00 98.81 116 LYS A CA 1
ATOM 844 C C . LYS A 1 116 ? -11.973 -9.369 20.837 1.00 98.81 116 LYS A C 1
ATOM 846 O O . LYS A 1 116 ? -12.462 -9.756 19.779 1.00 98.81 116 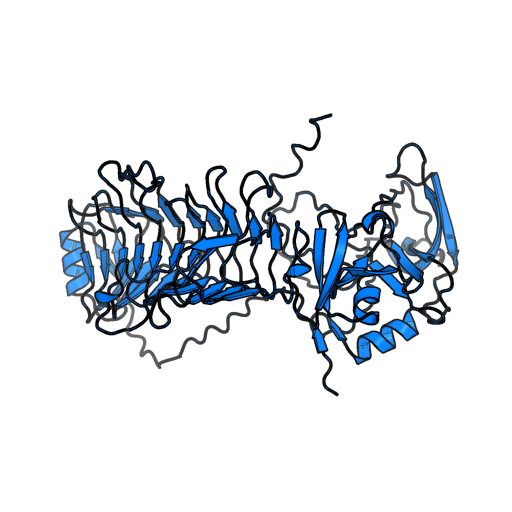LYS A O 1
ATOM 851 N N . GLN A 1 117 ? -11.055 -10.067 21.499 1.00 98.31 117 GLN A N 1
ATOM 852 C CA . GLN A 1 117 ? -10.653 -11.411 21.099 1.00 98.31 117 GLN A CA 1
ATOM 853 C C . GLN A 1 117 ? -11.866 -12.341 20.953 1.00 98.31 117 GLN A C 1
ATOM 855 O O . GLN A 1 117 ? -12.725 -12.398 21.830 1.00 98.31 117 GLN A O 1
ATOM 860 N N . GLY A 1 118 ? -11.920 -13.062 19.831 1.00 97.69 118 GLY A N 1
ATOM 861 C CA . GLY A 1 118 ? -13.033 -13.944 19.466 1.00 97.69 118 GLY A CA 1
ATOM 862 C C . GLY A 1 118 ? -14.211 -13.250 18.770 1.00 97.69 118 GLY A C 1
ATOM 863 O O . GLY A 1 118 ? -15.076 -13.947 18.247 1.00 97.69 118 GLY A O 1
ATOM 864 N N . ALA A 1 119 ? -14.236 -11.915 18.720 1.00 98.81 119 ALA A N 1
ATOM 865 C CA . ALA A 1 119 ? -15.273 -11.146 18.041 1.00 98.81 119 ALA A CA 1
ATOM 866 C C . ALA A 1 119 ? -14.901 -10.835 16.580 1.00 98.81 119 ALA A C 1
ATOM 868 O O . ALA A 1 119 ? -13.721 -10.750 16.219 1.00 98.81 119 ALA A O 1
ATOM 869 N N . THR A 1 120 ? -15.918 -10.615 15.745 1.00 98.88 120 THR A N 1
ATOM 870 C CA . THR A 1 120 ? -15.764 -10.251 14.330 1.00 98.88 120 THR A CA 1
ATOM 871 C C . THR A 1 120 ? -16.421 -8.906 14.050 1.00 98.88 120 THR A C 1
ATOM 873 O O . THR A 1 120 ? -17.602 -8.719 14.343 1.00 98.88 120 THR A O 1
ATOM 876 N N . ALA A 1 121 ? -15.691 -7.981 13.433 1.00 98.88 121 ALA A N 1
ATOM 877 C CA . ALA A 1 121 ? -16.200 -6.680 13.020 1.00 98.88 121 ALA A CA 1
ATOM 878 C C . ALA A 1 121 ? -16.011 -6.446 11.513 1.00 98.88 121 ALA A C 1
ATOM 880 O O . ALA A 1 121 ? -14.995 -6.812 10.929 1.00 98.88 121 ALA A O 1
ATOM 881 N N . THR A 1 122 ? -16.978 -5.801 10.866 1.00 98.94 122 THR A N 1
ATOM 882 C CA . THR A 1 122 ? -16.865 -5.321 9.483 1.00 98.94 122 THR A CA 1
ATOM 883 C C . THR A 1 122 ? -17.289 -3.860 9.408 1.00 98.94 122 THR A C 1
ATOM 885 O O . THR A 1 122 ? -18.436 -3.530 9.698 1.00 98.94 122 THR A O 1
ATOM 888 N N . LEU A 1 123 ? -16.380 -2.975 9.003 1.00 98.88 123 LEU A N 1
ATOM 889 C CA . LEU A 1 123 ? -16.657 -1.554 8.794 1.00 98.88 123 LEU A CA 1
ATOM 890 C C . LEU A 1 123 ? -16.822 -1.312 7.289 1.00 98.88 123 LEU A C 1
ATOM 892 O O . LEU A 1 123 ? -15.887 -1.530 6.524 1.00 98.88 123 LEU A O 1
ATOM 896 N N . SER A 1 124 ? -18.016 -0.905 6.859 1.00 98.12 124 SER A N 1
ATOM 897 C CA . SER A 1 124 ? -18.374 -0.705 5.440 1.00 98.12 124 SER A CA 1
ATOM 898 C C . SER A 1 124 ? -18.838 0.716 5.114 1.00 98.12 124 SER A C 1
ATOM 900 O O . SER A 1 124 ? -19.439 0.950 4.071 1.00 98.12 124 SER A O 1
ATOM 902 N N . GLY A 1 125 ? -18.607 1.657 6.024 1.00 96.31 125 GLY A N 1
ATOM 903 C CA . GLY A 1 125 ? -18.912 3.072 5.864 1.00 96.31 125 GLY A CA 1
ATOM 904 C C . GLY A 1 125 ? -18.780 3.817 7.189 1.00 96.31 125 GLY A C 1
ATOM 905 O O . GLY A 1 125 ? -18.594 3.200 8.242 1.00 96.31 125 GLY A O 1
ATOM 906 N N . GLY A 1 126 ? -18.891 5.140 7.121 1.00 98.50 126 GLY A N 1
ATOM 907 C CA . GLY A 1 126 ? -18.863 6.018 8.285 1.00 98.50 126 GLY A CA 1
ATOM 908 C C . GLY A 1 126 ? -17.470 6.521 8.657 1.00 98.50 126 GLY A C 1
ATOM 909 O O . GLY A 1 126 ? -16.446 6.099 8.113 1.00 98.50 126 GLY A O 1
ATOM 910 N N . LYS A 1 127 ? -17.460 7.463 9.601 1.00 98.88 127 LYS A N 1
ATOM 911 C CA . LYS A 1 127 ? -16.267 8.112 10.144 1.00 98.88 127 LYS A CA 1
ATOM 912 C C . LYS A 1 127 ? -16.004 7.635 11.567 1.00 98.88 127 LYS A C 1
ATOM 914 O O . LYS A 1 127 ? -16.916 7.618 12.388 1.00 98.88 127 LYS A O 1
ATOM 919 N N . PHE A 1 128 ? -14.762 7.307 11.888 1.00 98.88 128 PHE A N 1
ATOM 920 C CA . PHE A 1 128 ? -14.347 6.844 13.211 1.00 98.88 128 PHE A CA 1
ATOM 921 C C . PHE A 1 128 ? -13.306 7.805 13.767 1.00 98.88 128 PHE A C 1
ATOM 923 O O . PHE A 1 128 ? -12.168 7.851 13.293 1.00 98.88 128 PHE A O 1
ATOM 930 N N . THR A 1 129 ? -13.690 8.599 14.763 1.00 98.50 129 THR A N 1
ATOM 931 C CA . THR A 1 129 ? -12.870 9.724 15.225 1.00 98.50 129 THR A CA 1
ATOM 932 C C . THR A 1 129 ? -12.733 9.794 16.742 1.00 98.50 129 THR A C 1
ATOM 934 O O . THR A 1 129 ? -13.435 9.114 17.494 1.00 98.50 129 THR A O 1
ATOM 937 N N . ARG A 1 130 ? -11.792 10.631 17.176 1.00 97.75 130 ARG A N 1
ATOM 938 C CA . ARG A 1 130 ? -11.619 11.064 18.558 1.00 97.75 130 ARG A CA 1
ATOM 939 C C . ARG A 1 130 ? -11.637 12.589 18.606 1.00 97.75 130 ARG A C 1
ATOM 941 O O . ARG A 1 130 ? -10.596 13.240 18.552 1.00 97.75 130 ARG A O 1
ATOM 948 N N . SER A 1 131 ? -12.822 13.187 18.702 1.00 97.44 131 SER A N 1
ATOM 949 C CA . SER A 1 131 ? -13.016 14.639 18.517 1.00 97.44 131 SER A CA 1
ATOM 950 C C . SER A 1 131 ? -12.415 15.520 19.623 1.00 97.44 131 SER A C 1
ATOM 952 O O . SER A 1 131 ? -12.333 16.743 19.482 1.00 97.44 131 SER A O 1
ATOM 954 N N . LYS A 1 132 ? -11.998 14.912 20.740 1.00 97.69 132 LYS A N 1
ATOM 955 C CA . LYS A 1 132 ? -11.344 15.577 21.878 1.00 97.69 132 LYS A CA 1
ATOM 956 C C . LYS A 1 132 ? -9.900 15.125 22.092 1.00 97.69 132 LYS A C 1
ATOM 958 O O . LYS A 1 132 ? -9.405 15.253 23.208 1.00 97.69 132 LYS A O 1
ATOM 963 N N . GLU A 1 133 ? -9.252 14.582 21.067 1.00 97.75 133 GLU A N 1
ATOM 964 C CA . GLU A 1 133 ? -7.854 14.153 21.120 1.00 97.75 133 GLU A CA 1
ATOM 965 C C . GLU A 1 133 ? -6.901 15.299 21.507 1.00 97.75 133 GLU A C 1
ATOM 967 O O . GLU A 1 133 ? -6.999 16.408 20.980 1.00 97.75 133 GLU A O 1
ATOM 972 N N . THR A 1 134 ? -5.975 15.036 22.433 1.00 97.38 134 THR A N 1
ATOM 973 C CA . THR A 1 134 ? -5.004 16.028 22.924 1.00 97.38 134 THR A CA 1
ATOM 974 C C . THR A 1 134 ? -3.554 15.536 22.956 1.00 97.38 134 THR A C 1
ATOM 976 O O . THR A 1 134 ? -2.695 16.263 23.465 1.00 97.38 134 THR A O 1
ATOM 979 N N . GLY A 1 135 ? -3.250 14.354 22.404 1.00 96.62 135 GLY A N 1
ATOM 980 C CA . GLY A 1 135 ? -1.891 13.815 22.307 1.00 96.62 135 GLY A CA 1
ATOM 981 C C . GLY A 1 135 ? -0.929 14.773 21.603 1.00 96.62 135 GLY A C 1
ATOM 982 O O . GLY A 1 135 ? -1.146 15.125 20.446 1.00 96.62 135 GLY A O 1
ATOM 983 N N . LYS A 1 136 ? 0.141 15.183 22.295 1.00 94.25 136 LYS A N 1
ATOM 984 C CA . LYS A 1 136 ? 1.085 16.219 21.830 1.00 94.25 136 LYS A CA 1
ATOM 985 C C . LYS A 1 136 ? 2.376 15.664 21.237 1.00 94.25 136 LYS A C 1
ATOM 987 O O . LYS A 1 136 ? 2.973 16.310 20.388 1.00 94.25 136 LYS A O 1
ATOM 992 N N . SER A 1 137 ? 2.821 14.509 21.716 1.00 93.44 137 SER A N 1
ATOM 993 C CA . SER A 1 137 ? 4.016 13.799 21.244 1.00 93.44 137 SER A CA 1
ATOM 994 C C . SER A 1 137 ? 3.924 12.328 21.641 1.00 93.44 137 SER A C 1
ATOM 996 O O . SER A 1 137 ? 3.025 11.963 22.396 1.00 93.44 137 SER A O 1
ATOM 998 N N . ASP A 1 138 ? 4.901 11.521 21.229 1.00 91.06 138 ASP A N 1
ATOM 999 C CA . ASP A 1 138 ? 5.075 10.113 21.628 1.00 91.06 138 ASP A CA 1
ATOM 1000 C C . ASP A 1 138 ? 5.198 9.878 23.149 1.00 91.06 138 ASP A C 1
ATOM 1002 O O . ASP A 1 138 ? 5.064 8.761 23.638 1.00 91.06 138 ASP A O 1
ATOM 1006 N N . SER A 1 139 ? 5.437 10.942 23.910 1.00 93.81 139 SER A N 1
ATOM 1007 C CA . SER A 1 139 ? 5.743 10.930 25.342 1.00 93.81 139 SER A CA 1
ATOM 1008 C C . SER A 1 139 ? 4.755 11.754 26.171 1.00 93.81 139 SER A C 1
ATOM 1010 O O . SER A 1 139 ? 4.764 11.680 27.400 1.00 93.81 139 SER A O 1
ATOM 1012 N N . VAL A 1 140 ? 3.880 12.535 25.527 1.00 95.75 140 VAL A N 1
ATOM 1013 C CA . VAL A 1 140 ? 2.937 13.439 26.197 1.00 95.75 140 VAL A CA 1
ATOM 1014 C C . VAL A 1 140 ? 1.532 13.254 25.628 1.00 95.75 140 VAL A C 1
ATOM 1016 O O . VAL A 1 140 ? 1.168 13.838 24.607 1.00 95.75 140 VAL A O 1
ATOM 1019 N N . SER A 1 141 ? 0.692 12.512 26.353 1.00 95.00 141 SER A N 1
ATOM 1020 C CA . SER A 1 141 ? -0.704 12.239 25.968 1.00 95.00 141 SER A CA 1
ATOM 1021 C C . SER A 1 141 ? -1.623 13.463 25.993 1.00 95.00 141 SER A C 1
ATOM 1023 O O . SER A 1 141 ? -2.736 13.405 25.485 1.00 95.00 141 SER A O 1
ATOM 1025 N N . GLY A 1 142 ? -1.210 14.551 26.652 1.00 94.75 142 GLY A N 1
ATOM 1026 C CA . GLY A 1 142 ? -2.019 15.764 26.803 1.00 94.75 142 GLY A CA 1
ATOM 1027 C C . GLY A 1 142 ? -3.331 15.577 27.578 1.00 94.75 142 GLY A C 1
ATOM 1028 O O . GLY A 1 142 ? -4.153 16.493 27.594 1.00 94.75 142 GLY A O 1
ATOM 1029 N N . GLY A 1 143 ? -3.537 14.423 28.220 1.00 96.38 143 GLY A N 1
ATOM 1030 C CA . GLY A 1 143 ? -4.693 14.114 29.064 1.00 96.38 143 GLY A CA 1
ATOM 1031 C C . GLY A 1 143 ? -5.804 13.304 28.390 1.00 96.38 143 GLY A C 1
ATOM 1032 O O . GLY A 1 143 ? -6.453 12.527 29.079 1.00 96.38 143 GLY A O 1
ATOM 1033 N N . ASN A 1 144 ? -6.009 13.399 27.072 1.00 97.56 144 ASN A N 1
ATOM 1034 C CA . ASN A 1 144 ? -6.998 12.609 26.335 1.00 97.56 144 ASN A CA 1
ATOM 1035 C C . ASN A 1 144 ? -6.382 12.042 25.055 1.00 97.56 144 ASN A C 1
ATOM 1037 O O . ASN A 1 144 ? -6.331 12.723 24.039 1.00 97.56 144 ASN A O 1
ATOM 1041 N N . SER A 1 145 ? -5.936 10.788 25.118 1.00 98.00 145 SER A N 1
ATOM 1042 C CA . SER A 1 145 ? -5.341 10.093 23.987 1.00 98.00 145 SER A CA 1
ATOM 1043 C C . SER A 1 145 ? -5.623 8.604 24.071 1.00 98.00 145 SER A C 1
ATOM 1045 O O . SER A 1 145 ? -5.673 8.054 25.179 1.00 98.00 145 SER A O 1
ATOM 1047 N N . TYR A 1 146 ? -5.882 7.990 22.920 1.00 98.38 146 TYR A N 1
ATOM 1048 C CA . TYR A 1 146 ? -5.976 6.547 22.731 1.00 98.38 146 TYR A CA 1
ATOM 1049 C C . TYR A 1 146 ? -6.084 6.209 21.240 1.00 98.38 146 TYR A C 1
ATOM 1051 O O . TYR A 1 146 ? -6.102 7.097 20.391 1.00 98.38 146 TYR A O 1
ATOM 1059 N N . TYR A 1 147 ? -6.212 4.922 20.935 1.00 98.44 147 TYR A N 1
ATOM 1060 C CA . TYR A 1 147 ? -6.561 4.424 19.610 1.00 98.44 147 TYR A CA 1
ATOM 1061 C C . TYR A 1 147 ? -7.993 4.811 19.221 1.00 98.44 147 TYR A C 1
ATOM 1063 O O . TYR A 1 147 ? -8.894 4.807 20.067 1.00 98.44 147 TYR A O 1
ATOM 1071 N N . ASN A 1 148 ? -8.242 5.078 17.938 1.00 98.62 148 ASN A N 1
ATOM 1072 C CA . ASN A 1 148 ? -9.608 5.167 17.412 1.00 98.62 148 ASN A CA 1
ATOM 1073 C C . ASN A 1 148 ? -10.231 3.772 17.351 1.00 98.62 148 ASN A C 1
ATOM 1075 O O . ASN A 1 148 ? -11.383 3.585 17.749 1.00 98.62 148 ASN A O 1
ATOM 1079 N N . ILE A 1 149 ? -9.448 2.801 16.882 1.00 98.94 149 ILE A N 1
ATOM 1080 C CA . ILE A 1 149 ? -9.841 1.401 16.771 1.00 98.94 149 ILE A CA 1
ATOM 1081 C C . ILE A 1 149 ? -8.815 0.545 17.510 1.00 98.94 149 ILE A C 1
ATOM 1083 O O . ILE A 1 149 ? -7.621 0.629 17.235 1.00 98.94 149 ILE A O 1
ATOM 1087 N N . LEU A 1 150 ? -9.305 -0.291 18.423 1.00 98.94 150 LEU A N 1
ATOM 1088 C CA . LEU A 1 150 ? -8.549 -1.378 19.037 1.00 98.94 150 LEU A CA 1
ATOM 1089 C C . LEU A 1 150 ? -9.125 -2.701 18.533 1.00 98.94 150 LEU A C 1
ATOM 1091 O O . LEU A 1 150 ? -10.297 -2.999 18.779 1.00 98.94 150 LEU A O 1
ATOM 1095 N N . ASN A 1 151 ? -8.317 -3.493 17.840 1.00 98.94 151 ASN A N 1
ATOM 1096 C CA . ASN A 1 151 ? -8.700 -4.806 17.346 1.00 98.94 151 ASN A CA 1
ATOM 1097 C C . AS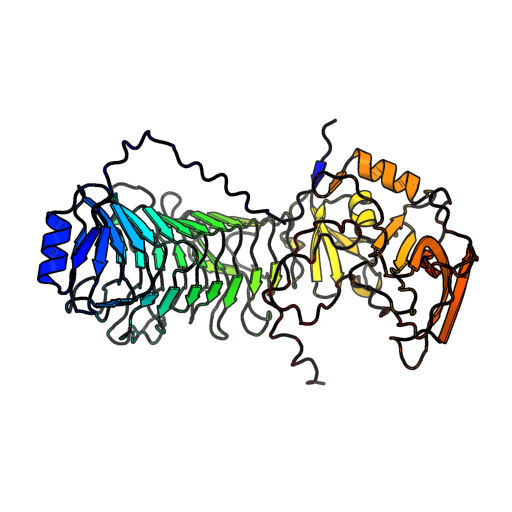N A 1 151 ? -7.859 -5.905 17.998 1.00 98.94 151 ASN A C 1
ATOM 1099 O O . ASN A 1 151 ? -6.659 -5.993 17.777 1.00 98.94 151 ASN A O 1
ATOM 1103 N N . GLN A 1 152 ? -8.524 -6.772 18.754 1.00 98.81 152 GLN A N 1
ATOM 1104 C CA . GLN A 1 152 ? -7.972 -8.003 19.329 1.00 98.81 152 GLN A CA 1
ATOM 1105 C C . GLN A 1 152 ? -8.655 -9.262 18.767 1.00 98.81 152 GLN A C 1
ATOM 1107 O O . GLN A 1 152 ? -8.285 -10.382 19.117 1.00 98.81 152 GLN A O 1
ATOM 1112 N N . GLY A 1 153 ? -9.683 -9.082 17.933 1.00 98.75 153 GLY A N 1
ATOM 1113 C CA . GLY A 1 153 ? -10.410 -10.140 17.236 1.00 98.75 153 GLY A CA 1
ATOM 1114 C C . GLY A 1 153 ? -10.116 -10.136 15.737 1.00 98.75 153 GLY A C 1
ATOM 1115 O O . GLY A 1 153 ? -8.992 -9.889 15.308 1.00 98.75 153 GLY A O 1
ATOM 1116 N N . GLU A 1 154 ? -11.143 -10.396 14.933 1.00 98.94 154 GLU A N 1
ATOM 1117 C CA . GLU A 1 154 ? -11.081 -10.302 13.473 1.00 98.94 154 GLU A CA 1
ATOM 1118 C C . GLU A 1 154 ? -11.834 -9.062 12.985 1.00 98.94 154 GLU A C 1
ATOM 1120 O O . GLU A 1 154 ? -13.007 -8.871 13.307 1.00 98.94 154 GLU A O 1
ATOM 1125 N N . MET A 1 155 ? -11.178 -8.212 12.202 1.00 98.94 155 MET A N 1
ATOM 1126 C CA . MET A 1 155 ? -11.770 -7.005 11.643 1.00 98.94 155 MET A CA 1
ATOM 1127 C C . MET A 1 155 ? -11.502 -6.892 10.146 1.00 98.94 155 MET A C 1
ATOM 1129 O O . MET A 1 155 ? -10.378 -7.065 9.681 1.00 98.94 155 MET A O 1
ATOM 1133 N N . THR A 1 156 ? -12.543 -6.535 9.398 1.00 98.94 156 THR A N 1
ATOM 1134 C CA . THR A 1 156 ? -12.440 -6.099 8.003 1.00 98.94 156 THR A CA 1
ATOM 1135 C C . THR A 1 156 ? -12.866 -4.639 7.883 1.00 98.94 156 THR A C 1
ATOM 1137 O O . THR A 1 156 ? -13.942 -4.270 8.352 1.00 98.94 156 THR A O 1
ATOM 1140 N N . ILE A 1 157 ? -12.051 -3.810 7.236 1.00 98.94 157 ILE A N 1
ATOM 1141 C CA . ILE A 1 157 ? -12.372 -2.420 6.897 1.00 98.94 157 ILE A CA 1
ATOM 1142 C C . ILE A 1 157 ? -12.451 -2.306 5.375 1.00 98.94 157 ILE A C 1
ATOM 1144 O O . ILE A 1 157 ? -11.503 -2.650 4.671 1.00 98.94 157 ILE A O 1
ATOM 1148 N N . ASN A 1 158 ? -13.596 -1.860 4.865 1.00 98.62 158 ASN A N 1
ATOM 1149 C CA . ASN A 1 158 ? -13.852 -1.705 3.437 1.00 98.62 158 ASN A CA 1
ATOM 1150 C C . ASN A 1 158 ? -13.697 -0.248 2.982 1.00 98.62 158 ASN A C 1
ATOM 1152 O O . ASN A 1 158 ? -13.736 0.690 3.780 1.00 98.62 158 ASN A O 1
ATOM 1156 N N . SER A 1 159 ? -13.593 -0.069 1.663 1.00 95.88 159 SER A N 1
ATOM 1157 C CA . SER A 1 159 ? -13.665 1.241 1.013 1.00 95.88 159 SER A CA 1
ATOM 1158 C C . SER A 1 159 ? -14.885 2.045 1.479 1.00 95.88 159 SER A C 1
ATOM 1160 O O . SER A 1 159 ? -15.967 1.485 1.656 1.00 95.88 159 SER A O 1
ATOM 1162 N N . GLY A 1 160 ? -14.723 3.361 1.627 1.00 94.81 160 GLY A N 1
ATOM 1163 C CA . GLY A 1 160 ? -15.772 4.265 2.119 1.00 94.81 160 GLY A CA 1
ATOM 1164 C C . GLY A 1 160 ? -15.750 4.504 3.634 1.00 94.81 160 GLY A C 1
ATOM 1165 O O . GLY A 1 160 ? -16.502 5.344 4.122 1.00 94.81 160 GLY A O 1
ATOM 1166 N N . VAL A 1 161 ? -14.880 3.812 4.377 1.00 98.88 161 VAL A N 1
ATOM 1167 C CA . VAL A 1 161 ? -14.587 4.116 5.785 1.00 98.88 161 VAL A CA 1
ATOM 1168 C C . VAL A 1 161 ? -13.531 5.218 5.891 1.00 98.88 161 VAL A C 1
ATOM 1170 O O . VAL A 1 161 ? -12.531 5.203 5.171 1.00 98.88 161 VAL A O 1
ATOM 1173 N N . GLU A 1 162 ? -13.729 6.142 6.831 1.00 98.88 162 GLU A N 1
ATOM 1174 C CA . GLU A 1 162 ? -12.736 7.142 7.234 1.00 98.88 162 GLU A CA 1
ATOM 1175 C C . GLU A 1 162 ? -12.376 6.955 8.714 1.00 98.88 162 GLU A C 1
ATOM 1177 O O . GLU A 1 162 ? -13.259 6.913 9.571 1.00 98.88 162 GLU A O 1
ATOM 1182 N N . VAL A 1 163 ? -11.089 6.877 9.047 1.00 98.88 163 VAL A N 1
ATOM 1183 C CA . VAL A 1 163 ? -10.606 6.857 10.435 1.00 98.88 163 VAL A CA 1
ATOM 1184 C C . VAL A 1 163 ? -9.623 8.006 10.605 1.00 98.88 163 VAL A C 1
ATOM 1186 O O . VAL A 1 163 ? -8.645 8.099 9.863 1.00 98.88 163 VAL A O 1
ATOM 1189 N N . SER A 1 164 ? -9.873 8.906 11.555 1.00 97.81 164 SER A N 1
ATOM 1190 C CA . SER A 1 164 ? -9.023 10.090 11.708 1.00 97.81 164 SER A CA 1
ATOM 1191 C C . SER A 1 164 ? -8.871 10.583 13.145 1.00 97.81 164 SER A C 1
ATOM 1193 O O . SER A 1 164 ? -9.811 10.559 13.946 1.00 97.81 164 SER A O 1
ATOM 1195 N N . GLN A 1 165 ? -7.668 11.058 13.472 1.00 94.88 165 GLN A N 1
ATOM 1196 C CA . GLN A 1 165 ? -7.377 11.842 14.675 1.00 94.88 165 GLN A CA 1
ATOM 1197 C C . GLN A 1 165 ? -6.172 12.760 14.445 1.00 94.88 165 GLN A C 1
ATOM 1199 O O . GLN A 1 165 ? -5.355 12.518 13.565 1.00 94.88 165 GLN A O 1
ATOM 1204 N N . THR A 1 166 ? -6.009 13.782 15.282 1.00 94.00 166 THR A N 1
ATOM 1205 C CA . THR A 1 166 ? -4.879 14.727 15.198 1.00 94.00 166 THR A CA 1
ATOM 1206 C C . THR A 1 166 ? -3.796 14.474 16.250 1.00 94.00 166 THR A C 1
ATOM 1208 O O . THR A 1 166 ? -2.867 15.263 16.369 1.00 94.00 166 THR A O 1
ATOM 1211 N N . GLY A 1 167 ? -3.936 13.4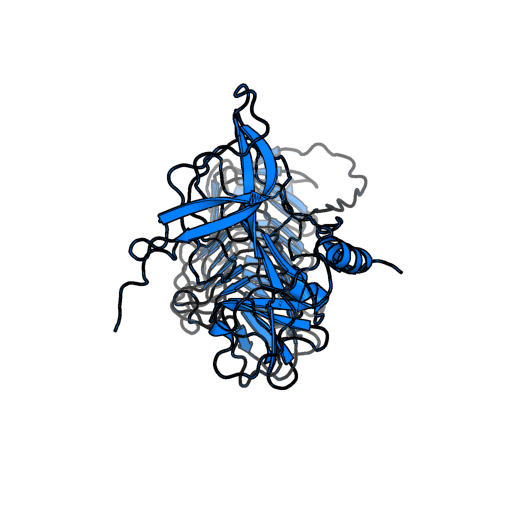25 17.063 1.00 94.12 167 GLY A N 1
ATOM 1212 C CA . GLY A 1 167 ? -3.027 13.129 18.167 1.00 94.12 167 GLY A CA 1
ATOM 1213 C C . GLY A 1 167 ? -1.668 12.603 17.711 1.00 94.12 167 GLY A C 1
ATOM 1214 O O . GLY A 1 167 ? -1.541 11.946 16.677 1.00 94.12 167 GLY A O 1
ATOM 1215 N N . HIS A 1 168 ? -0.655 12.861 18.535 1.00 94.56 168 HIS A N 1
ATOM 1216 C CA . HIS A 1 168 ? 0.732 12.434 18.317 1.00 94.56 168 HIS A CA 1
ATOM 1217 C C . HIS A 1 168 ? 1.219 11.386 19.335 1.00 94.56 168 HIS A C 1
ATOM 1219 O O . HIS A 1 168 ? 2.397 11.049 19.336 1.00 94.56 168 HIS A O 1
ATOM 1225 N N . PHE A 1 169 ? 0.344 10.899 20.226 1.00 96.31 169 PHE A N 1
ATOM 1226 C CA . PHE A 1 169 ? 0.719 9.993 21.323 1.00 96.31 169 PHE A CA 1
ATOM 1227 C C . PHE A 1 169 ? 0.336 8.535 21.048 1.00 96.31 169 PHE A C 1
ATOM 1229 O O . PHE A 1 169 ? 1.192 7.657 21.071 1.00 96.31 169 PHE A O 1
ATOM 1236 N N . SER A 1 170 ? -0.938 8.260 20.761 1.00 97.25 170 SER A N 1
ATOM 1237 C CA . SER A 1 170 ? -1.411 6.916 20.408 1.00 97.25 170 SER A CA 1
ATOM 1238 C C . SER A 1 170 ? -1.518 6.732 18.896 1.00 97.25 170 SER A C 1
ATOM 1240 O O . SER A 1 170 ? -1.783 7.685 18.164 1.00 97.25 170 SER A O 1
ATOM 1242 N N . SER A 1 171 ? -1.341 5.496 18.424 1.00 97.62 171 SER A N 1
ATOM 1243 C CA . SER A 1 171 ? -1.634 5.126 17.035 1.00 97.62 171 SER A CA 1
ATOM 1244 C C . SER A 1 171 ? -3.120 5.315 16.711 1.00 97.62 171 SER A C 1
ATOM 1246 O O . SER A 1 171 ? -3.960 5.352 17.608 1.00 97.62 171 SER A O 1
ATOM 1248 N N . LEU A 1 172 ? -3.470 5.449 15.437 1.00 98.44 172 LEU A N 1
ATOM 1249 C CA . LEU A 1 172 ? -4.862 5.560 14.995 1.00 98.44 172 LEU A CA 1
ATOM 1250 C C . LEU A 1 172 ? -5.586 4.210 15.111 1.00 98.44 172 LEU A C 1
ATOM 1252 O O . LEU A 1 172 ? -6.669 4.150 15.701 1.00 98.44 172 LEU A O 1
ATOM 1256 N N . ILE A 1 173 ? -4.968 3.134 14.618 1.00 98.88 173 ILE A N 1
ATOM 1257 C CA . ILE A 1 173 ? -5.449 1.755 14.775 1.00 98.88 173 ILE A CA 1
ATOM 1258 C C . ILE A 1 173 ? -4.383 0.910 15.469 1.00 98.88 173 ILE A C 1
ATOM 1260 O O . ILE A 1 173 ? -3.213 0.956 15.089 1.00 98.88 173 ILE A O 1
ATOM 1264 N N . ASP A 1 174 ? -4.814 0.126 16.451 1.00 98.88 174 ASP A N 1
ATOM 1265 C CA . ASP A 1 174 ? -4.025 -0.917 17.101 1.00 98.88 174 ASP A CA 1
ATOM 1266 C C . ASP A 1 174 ? -4.626 -2.286 16.760 1.00 98.88 174 ASP A C 1
ATOM 1268 O O . ASP A 1 174 ? -5.806 -2.533 17.026 1.00 98.88 174 ASP A O 1
ATOM 1272 N N . ASN A 1 175 ? -3.842 -3.149 16.117 1.00 98.94 175 ASN A N 1
ATOM 1273 C CA . ASN A 1 175 ? -4.201 -4.526 15.794 1.00 98.94 175 ASN A CA 1
ATOM 1274 C C . ASN A 1 175 ? -3.282 -5.478 16.555 1.00 98.94 175 ASN A C 1
ATOM 1276 O O . ASN A 1 175 ? -2.129 -5.642 16.167 1.00 98.94 175 ASN A O 1
ATOM 1280 N N . GLY A 1 176 ? -3.792 -6.101 17.613 1.00 98.62 176 GLY A N 1
ATOM 1281 C CA . GLY A 1 176 ? -3.009 -6.935 18.518 1.00 98.62 176 GLY A CA 1
ATOM 1282 C C . GLY A 1 176 ? -3.086 -6.451 19.963 1.00 98.62 176 GLY A C 1
ATOM 1283 O O . GLY A 1 176 ? -4.131 -5.983 20.429 1.00 98.62 176 GLY A O 1
ATOM 1284 N N . TRP A 1 177 ? -1.984 -6.620 20.690 1.00 98.38 177 TRP A N 1
ATOM 1285 C CA . TRP A 1 177 ? -1.873 -6.268 22.101 1.00 98.38 177 TRP A CA 1
ATOM 1286 C C . TRP A 1 177 ? -0.641 -5.409 22.351 1.00 98.38 177 TRP A C 1
ATOM 1288 O O . TRP A 1 177 ? 0.463 -5.816 22.030 1.00 98.38 177 TRP A O 1
ATOM 1298 N N . TYR A 1 178 ? -0.822 -4.306 23.081 1.00 95.25 178 TYR A N 1
ATOM 1299 C CA . TYR A 1 178 ? 0.297 -3.535 23.638 1.00 95.25 178 TYR A CA 1
ATOM 1300 C C . TYR A 1 178 ? 1.193 -4.365 24.572 1.00 95.25 178 TYR A C 1
ATOM 1302 O O . TYR A 1 178 ? 2.370 -4.065 24.760 1.00 95.25 178 TYR A O 1
ATOM 1310 N N . ASN A 1 179 ? 0.605 -5.371 25.219 1.00 96.06 179 ASN A N 1
ATOM 1311 C CA . ASN A 1 179 ? 1.306 -6.331 26.052 1.00 96.06 179 ASN A CA 1
ATOM 1312 C C . ASN A 1 179 ? 0.855 -7.740 25.661 1.00 96.06 179 ASN A C 1
ATOM 1314 O O . ASN A 1 179 ? -0.186 -8.214 26.125 1.00 96.06 179 ASN A O 1
ATOM 1318 N N . GLY A 1 180 ? 1.655 -8.433 24.854 1.00 96.25 180 GLY A N 1
ATOM 1319 C CA . GLY A 1 180 ? 1.352 -9.767 24.343 1.00 96.25 180 GLY A CA 1
ATOM 1320 C C . GLY A 1 180 ? 1.090 -10.820 25.422 1.00 96.25 180 GLY A C 1
ATOM 1321 O O . GLY A 1 180 ? 0.382 -11.792 25.165 1.00 96.25 180 GLY A O 1
ATOM 1322 N N . SER A 1 181 ? 1.553 -10.619 26.664 1.00 96.69 181 SER A N 1
ATOM 1323 C CA . SER A 1 181 ? 1.229 -11.529 27.778 1.00 96.69 181 SER A CA 1
ATOM 1324 C C . SER A 1 181 ? -0.260 -11.544 28.154 1.00 96.69 181 SER A C 1
ATOM 1326 O O . SER A 1 181 ? -0.732 -12.515 28.750 1.00 96.69 181 SER A O 1
ATOM 1328 N N . GLU A 1 182 ? -1.020 -10.511 27.777 1.00 97.19 182 GLU A N 1
ATOM 1329 C CA . GLU A 1 182 ? -2.476 -10.466 27.948 1.00 97.19 182 GLU A CA 1
ATOM 1330 C C . GLU A 1 182 ? -3.199 -11.402 26.966 1.00 97.19 182 GLU A C 1
ATOM 1332 O O . GLU A 1 182 ? -4.311 -11.862 27.247 1.00 97.19 182 GLU A O 1
ATOM 1337 N N . ASN A 1 183 ? -2.555 -11.767 25.851 1.00 97.69 183 ASN A N 1
ATOM 1338 C CA . ASN A 1 183 ? -3.068 -12.753 24.907 1.00 97.69 183 ASN A CA 1
ATOM 1339 C C . ASN A 1 183 ? -2.822 -14.190 25.398 1.00 97.69 183 ASN A C 1
ATOM 1341 O O . ASN A 1 183 ? -2.043 -14.959 24.835 1.00 97.69 183 ASN A O 1
ATOM 1345 N N . THR A 1 184 ? -3.536 -14.584 26.450 1.00 96.00 184 THR A N 1
ATOM 1346 C CA . THR A 1 184 ? -3.430 -15.938 27.024 1.00 96.00 184 THR A CA 1
ATOM 1347 C C . THR A 1 184 ? -3.846 -17.051 26.056 1.00 96.00 184 THR A C 1
ATOM 1349 O O . THR A 1 184 ? -3.376 -18.181 26.190 1.00 96.00 184 THR A O 1
ATOM 1352 N N . ALA A 1 185 ? -4.690 -16.739 25.067 1.00 96.62 185 ALA A N 1
ATOM 1353 C CA . ALA A 1 185 ? -5.111 -17.684 24.036 1.00 96.62 185 ALA A CA 1
ATOM 1354 C C . ALA A 1 185 ? -4.064 -17.875 22.926 1.00 96.62 185 ALA A C 1
ATOM 1356 O O . ALA A 1 185 ? -4.136 -18.873 22.211 1.00 96.62 185 ALA A O 1
ATOM 1357 N N . LYS A 1 186 ? -3.102 -16.948 22.787 1.00 97.00 186 LYS A N 1
ATOM 1358 C CA . LYS A 1 186 ? -2.057 -16.954 21.746 1.00 97.00 186 LYS A CA 1
ATOM 1359 C C . LYS A 1 186 ? -2.631 -17.014 20.325 1.00 97.00 186 LYS A C 1
ATOM 1361 O O . LYS A 1 186 ? -2.100 -17.688 19.444 1.00 97.00 186 LYS A O 1
ATOM 1366 N N . ILE A 1 187 ? -3.758 -16.333 20.118 1.00 97.44 187 ILE A N 1
ATOM 1367 C CA . ILE A 1 187 ? -4.440 -16.233 18.822 1.00 97.44 187 ILE A CA 1
ATOM 1368 C C . ILE A 1 187 ? -4.175 -14.850 18.247 1.00 97.44 187 ILE A C 1
ATOM 1370 O O . ILE A 1 187 ? -4.349 -13.858 18.955 1.00 97.44 187 ILE A O 1
ATOM 1374 N N . ASN A 1 188 ? -3.802 -14.787 16.969 1.00 98.56 188 ASN A N 1
ATOM 1375 C CA . ASN A 1 188 ? -3.564 -13.511 16.309 1.00 98.56 188 ASN A CA 1
ATOM 1376 C C . ASN A 1 188 ? -4.846 -12.680 16.157 1.00 98.56 188 ASN A C 1
ATOM 1378 O O . ASN A 1 188 ? -5.897 -13.212 15.787 1.00 98.56 188 ASN A O 1
ATOM 1382 N N . ALA A 1 189 ? -4.724 -11.371 16.368 1.00 98.88 189 ALA A N 1
ATOM 1383 C CA . ALA A 1 189 ? -5.725 -10.392 15.970 1.00 98.88 189 ALA A CA 1
ATOM 1384 C C . ALA A 1 189 ? -5.582 -10.120 14.469 1.00 98.88 189 ALA A C 1
ATOM 1386 O O . ALA A 1 189 ? -4.504 -9.761 13.996 1.00 98.88 189 ALA A O 1
ATOM 1387 N N . LYS A 1 190 ? -6.659 -10.308 13.709 1.00 98.94 190 LYS A N 1
ATOM 1388 C CA . LYS A 1 190 ? -6.643 -10.182 12.250 1.00 98.94 190 LYS A CA 1
ATOM 1389 C C . LYS A 1 190 ? -7.261 -8.868 11.822 1.00 98.94 190 LYS A C 1
ATOM 1391 O O . LYS A 1 190 ? -8.419 -8.614 12.151 1.00 98.94 190 LYS A O 1
ATOM 1396 N N . LEU A 1 191 ? -6.537 -8.085 11.033 1.00 98.94 191 LEU A N 1
ATOM 1397 C CA . LEU A 1 191 ? -7.043 -6.871 10.403 1.00 98.94 191 LEU A CA 1
ATOM 1398 C C . LEU A 1 191 ? -6.849 -6.951 8.890 1.00 98.94 191 LEU A C 1
ATOM 1400 O O . LEU A 1 191 ? -5.725 -6.988 8.399 1.00 98.94 191 LEU A O 1
ATOM 1404 N N . THR A 1 192 ? -7.953 -6.947 8.148 1.00 98.94 192 THR A N 1
ATOM 1405 C CA . THR A 1 192 ? -7.950 -6.812 6.687 1.00 98.94 192 THR A CA 1
ATOM 1406 C C . THR A 1 192 ? -8.472 -5.437 6.292 1.00 98.94 192 THR A C 1
ATOM 1408 O O . THR A 1 192 ? -9.606 -5.090 6.613 1.00 98.94 192 THR A O 1
ATOM 1411 N N . ILE A 1 193 ? -7.674 -4.669 5.556 1.00 98.94 193 ILE A N 1
ATOM 1412 C CA . ILE A 1 193 ? -8.063 -3.376 4.990 1.00 98.94 193 ILE A CA 1
ATOM 1413 C C . ILE A 1 193 ? -8.182 -3.535 3.474 1.00 98.94 193 ILE A C 1
ATOM 1415 O O . ILE A 1 193 ? -7.189 -3.741 2.778 1.00 98.94 193 ILE A O 1
ATOM 1419 N N . ASN A 1 194 ? -9.411 -3.463 2.965 1.00 98.50 194 ASN A N 1
ATOM 1420 C CA . ASN A 1 194 ? -9.708 -3.512 1.532 1.00 98.50 194 ASN A CA 1
ATOM 1421 C C . ASN A 1 194 ? -9.730 -2.112 0.884 1.00 98.50 194 ASN A C 1
ATOM 1423 O O . ASN A 1 194 ? -9.889 -2.026 -0.326 1.00 98.50 194 ASN A O 1
ATOM 1427 N N . GLY A 1 195 ? -9.656 -1.037 1.674 1.00 97.25 195 GLY A N 1
ATOM 1428 C CA . GLY A 1 195 ? -9.721 0.356 1.226 1.00 97.25 195 GLY A CA 1
ATOM 1429 C C . GLY A 1 195 ? -10.138 1.301 2.358 1.00 97.25 195 GLY A C 1
ATOM 1430 O O . GLY A 1 195 ? -10.403 0.857 3.475 1.00 97.25 195 GLY A O 1
ATOM 1431 N N . GLY A 1 196 ? -10.239 2.599 2.061 1.00 98.25 196 GLY A N 1
ATOM 1432 C CA . GLY A 1 196 ? -10.637 3.643 3.017 1.00 98.25 196 GLY A CA 1
ATOM 1433 C C . GLY A 1 196 ? -9.591 4.747 3.168 1.00 98.25 196 GLY A C 1
ATOM 1434 O O . GLY A 1 196 ? -8.557 4.726 2.501 1.00 98.25 196 GLY A O 1
ATOM 1435 N N . THR A 1 197 ? -9.870 5.710 4.045 1.00 98.62 197 THR A N 1
ATOM 1436 C CA . THR A 1 197 ? -8.969 6.834 4.340 1.00 98.62 197 THR A CA 1
ATOM 1437 C C . THR A 1 197 ? -8.592 6.832 5.814 1.00 98.62 197 THR A C 1
ATOM 1439 O O . THR A 1 197 ? -9.461 6.880 6.685 1.00 98.62 197 THR A O 1
ATOM 1442 N N . PHE A 1 198 ? -7.293 6.821 6.098 1.00 98.75 198 PHE A N 1
ATOM 1443 C CA . PHE A 1 198 ? -6.731 6.728 7.439 1.00 98.75 198 PHE A CA 1
ATOM 1444 C C . PHE A 1 198 ? -5.755 7.880 7.648 1.00 98.75 198 PHE A C 1
ATOM 1446 O O . PHE A 1 198 ? -4.711 7.931 7.003 1.00 98.75 198 PHE A O 1
ATOM 1453 N N . SER A 1 199 ? -6.105 8.819 8.524 1.00 96.38 199 SER A N 1
ATOM 1454 C CA . SER A 1 199 ? -5.345 10.060 8.690 1.00 96.38 199 SER A CA 1
ATOM 1455 C C . SER A 1 199 ? -5.011 10.330 10.151 1.00 96.38 199 SER A C 1
ATOM 1457 O O . SER A 1 199 ? -5.889 10.575 10.982 1.00 96.38 199 SER A O 1
ATOM 1459 N N . GLY A 1 200 ? -3.717 10.378 10.431 1.00 94.75 200 GLY A N 1
ATOM 1460 C CA . GLY A 1 200 ? -3.128 10.771 11.699 1.00 94.75 200 GLY A CA 1
ATOM 1461 C C . GLY A 1 200 ? -2.886 9.620 12.675 1.00 94.75 200 GLY A C 1
ATOM 1462 O O . GLY A 1 200 ? -2.717 8.471 12.275 1.00 94.75 200 GLY A O 1
ATOM 1463 N N . GLY A 1 201 ? -2.820 9.959 13.967 1.00 94.69 201 GLY A N 1
ATOM 1464 C CA . GLY A 1 201 ? -2.242 9.108 15.011 1.00 94.69 201 GLY A CA 1
ATOM 1465 C C . GLY A 1 201 ? -0.712 9.090 14.970 1.00 94.69 201 GLY A C 1
ATOM 1466 O O . GLY A 1 201 ? -0.114 9.398 13.937 1.00 94.69 201 GLY A O 1
ATOM 1467 N N . LEU A 1 202 ? -0.081 8.709 16.092 1.00 94.81 202 LEU A N 1
ATOM 1468 C CA . LEU A 1 202 ? 1.376 8.532 16.162 1.00 94.81 202 LEU A CA 1
ATOM 1469 C C . LEU A 1 202 ? 1.826 7.641 15.002 1.00 94.81 202 LEU A C 1
ATOM 1471 O O . LEU A 1 202 ? 2.569 8.094 14.141 1.00 94.81 202 LEU A O 1
ATOM 1475 N N . ASN A 1 203 ? 1.295 6.419 14.946 1.00 96.31 203 ASN A N 1
ATOM 1476 C CA . ASN A 1 203 ? 1.312 5.600 13.741 1.00 96.31 203 ASN A CA 1
ATOM 1477 C C . ASN A 1 203 ? -0.105 5.499 13.180 1.00 96.31 203 ASN A C 1
ATOM 1479 O O . ASN A 1 203 ? -1.059 5.430 13.962 1.00 96.31 203 ASN A O 1
ATOM 1483 N N . THR A 1 204 ? -0.263 5.442 11.860 1.00 97.44 204 THR A N 1
ATOM 1484 C CA . THR A 1 204 ? -1.595 5.253 11.264 1.00 97.44 204 THR A CA 1
ATOM 1485 C C . THR A 1 204 ? -2.096 3.843 11.561 1.00 97.44 204 THR A C 1
ATOM 1487 O O . THR A 1 204 ? -3.180 3.658 12.111 1.00 97.44 204 THR A O 1
ATOM 1490 N N . ILE A 1 205 ? -1.272 2.834 11.290 1.00 98.50 205 ILE A N 1
ATOM 1491 C CA . ILE A 1 205 ? -1.555 1.444 11.636 1.00 98.50 205 ILE A CA 1
ATOM 1492 C C . ILE A 1 205 ? -0.424 0.924 12.516 1.00 98.50 205 ILE A C 1
ATOM 1494 O O . ILE A 1 205 ? 0.742 0.961 12.126 1.00 98.50 205 ILE A O 1
ATOM 1498 N N . LYS A 1 206 ? -0.767 0.416 13.698 1.00 98.50 206 LYS A N 1
ATOM 1499 C CA . LYS A 1 206 ? 0.128 -0.391 14.524 1.00 98.50 206 LYS A CA 1
ATOM 1500 C C . LYS A 1 206 ? -0.359 -1.835 14.495 1.00 98.50 206 LYS A C 1
ATOM 1502 O O . LYS A 1 206 ? -1.441 -2.133 14.990 1.00 98.50 206 LYS A O 1
ATOM 1507 N N . ASN A 1 207 ? 0.423 -2.707 13.872 1.00 98.81 207 ASN A N 1
ATOM 1508 C CA . ASN A 1 207 ? 0.255 -4.151 13.940 1.00 98.81 207 ASN A CA 1
ATOM 1509 C C . ASN A 1 207 ? 1.160 -4.662 15.061 1.00 98.81 207 ASN A C 1
ATOM 1511 O O . ASN A 1 207 ? 2.369 -4.770 14.869 1.00 98.81 207 ASN A O 1
ATOM 1515 N N . ASP A 1 208 ? 0.576 -4.835 16.238 1.00 98.25 208 ASP A N 1
ATOM 1516 C CA . ASP A 1 208 ? 1.273 -5.034 17.509 1.00 98.25 208 ASP A CA 1
ATOM 1517 C C . ASP A 1 208 ? 1.530 -6.520 17.792 1.00 98.25 208 ASP A C 1
ATOM 1519 O O . ASP A 1 208 ? 1.396 -7.353 16.887 1.00 98.25 208 ASP A O 1
ATOM 1523 N N . ASP A 1 209 ? 1.872 -6.864 19.037 1.00 98.50 209 ASP A N 1
ATOM 1524 C CA . ASP A 1 209 ? 2.034 -8.248 19.475 1.00 98.50 209 ASP A CA 1
ATOM 1525 C C . ASP A 1 209 ? 0.825 -9.093 19.043 1.00 98.50 209 ASP A C 1
ATOM 1527 O O . ASP A 1 209 ? -0.334 -8.718 19.253 1.00 98.50 209 ASP A O 1
ATOM 1531 N N . PHE A 1 210 ? 1.087 -10.253 18.435 1.00 98.75 210 PHE A N 1
ATOM 1532 C CA . PHE A 1 210 ? 0.079 -11.143 17.841 1.00 98.75 210 PHE A CA 1
ATOM 1533 C C . PHE A 1 210 ? -0.802 -10.486 16.756 1.00 98.75 210 PHE A C 1
ATOM 1535 O O . PHE A 1 210 ? -1.895 -10.969 16.457 1.00 98.75 210 PHE A O 1
ATOM 1542 N N . GLY A 1 211 ? -0.355 -9.407 16.124 1.00 98.81 211 GLY A N 1
ATOM 1543 C CA . GLY A 1 211 ? -1.045 -8.784 14.998 1.00 98.81 211 GLY A CA 1
ATOM 1544 C C . GLY A 1 211 ? -0.851 -9.545 13.679 1.00 98.81 211 GLY A C 1
ATOM 1545 O O . GLY A 1 211 ? 0.252 -9.963 13.330 1.00 98.81 211 GLY A O 1
ATOM 1546 N N . ASP A 1 212 ? -1.922 -9.736 12.920 1.00 98.94 212 ASP A N 1
ATOM 1547 C CA . ASP A 1 212 ? -1.916 -10.255 11.549 1.00 98.94 212 ASP A CA 1
ATOM 1548 C C . ASP A 1 212 ? -2.635 -9.250 10.640 1.00 98.94 212 ASP A C 1
ATOM 1550 O O . ASP A 1 212 ? -3.865 -9.120 10.665 1.00 98.94 212 ASP A O 1
ATOM 1554 N N . LEU A 1 213 ? -1.845 -8.473 9.898 1.00 98.94 213 LEU A N 1
ATOM 1555 C CA . LEU A 1 213 ? -2.301 -7.358 9.079 1.00 98.94 213 LEU A CA 1
ATOM 1556 C C . LEU A 1 213 ? -2.255 -7.720 7.595 1.00 98.94 213 LEU A C 1
ATOM 1558 O O . LEU A 1 213 ? -1.234 -8.147 7.062 1.00 98.94 213 LEU A O 1
ATOM 1562 N N . THR A 1 214 ? -3.352 -7.450 6.896 1.00 98.94 214 THR A N 1
ATOM 1563 C CA . THR A 1 214 ? -3.425 -7.480 5.435 1.00 98.94 214 THR A CA 1
ATOM 1564 C C . THR A 1 214 ? -3.963 -6.151 4.919 1.00 98.94 214 THR A C 1
ATOM 1566 O O . THR A 1 214 ? -5.103 -5.791 5.213 1.00 98.94 214 THR A O 1
ATOM 1569 N N . ILE A 1 215 ? -3.176 -5.438 4.112 1.00 98.81 215 ILE A N 1
ATOM 1570 C CA . ILE A 1 215 ? -3.597 -4.222 3.405 1.00 98.81 215 ILE A CA 1
ATOM 1571 C C . ILE A 1 215 ? -3.647 -4.513 1.906 1.00 98.81 215 ILE A C 1
ATOM 1573 O O . ILE A 1 215 ? -2.664 -4.954 1.304 1.00 98.81 215 ILE A O 1
ATOM 1577 N N . LYS A 1 216 ? -4.808 -4.266 1.302 1.00 97.69 216 LYS A N 1
ATOM 1578 C CA . LYS A 1 216 ? -5.019 -4.402 -0.144 1.00 97.69 216 LYS A CA 1
ATOM 1579 C C . LYS A 1 216 ? -5.123 -3.065 -0.854 1.00 97.69 216 LYS A C 1
ATOM 1581 O O . LYS A 1 216 ? -4.728 -2.977 -2.006 1.00 97.69 216 LYS A O 1
ATOM 1586 N N . ASP A 1 217 ? -5.673 -2.062 -0.179 1.00 97.56 217 ASP A N 1
ATOM 1587 C CA . ASP A 1 217 ? -5.815 -0.708 -0.704 1.00 97.56 217 ASP A CA 1
ATOM 1588 C C . ASP A 1 217 ? -6.113 0.282 0.438 1.00 97.56 217 ASP A C 1
ATOM 1590 O O . ASP A 1 217 ? -6.358 -0.124 1.580 1.00 97.56 217 ASP A O 1
ATOM 1594 N N . GLY A 1 218 ? -6.140 1.574 0.127 1.00 97.44 218 GLY A N 1
ATOM 1595 C CA . GLY A 1 218 ? -6.478 2.671 1.030 1.00 97.44 218 GLY A CA 1
ATOM 1596 C C . GLY A 1 218 ? -5.502 3.838 0.919 1.00 97.44 218 GLY A C 1
ATOM 1597 O O . GLY A 1 218 ? -4.436 3.721 0.321 1.00 97.44 218 GLY A O 1
ATOM 1598 N N . LYS A 1 219 ? -5.861 4.973 1.522 1.00 98.00 219 LYS A N 1
ATOM 1599 C CA . LYS A 1 219 ? -4.968 6.123 1.688 1.00 98.00 219 LYS A CA 1
ATOM 1600 C C . LYS A 1 219 ? -4.579 6.268 3.152 1.00 98.00 219 LYS A C 1
ATOM 1602 O O . LYS A 1 219 ? -5.459 6.388 4.005 1.00 98.00 219 LYS A O 1
ATOM 1607 N N . PHE A 1 220 ? -3.282 6.303 3.427 1.00 98.00 220 PHE A N 1
ATOM 1608 C CA . PHE A 1 220 ? -2.729 6.319 4.774 1.00 98.00 220 PHE A CA 1
ATOM 1609 C C . PHE A 1 220 ? -1.777 7.499 4.952 1.00 98.00 220 PHE A C 1
ATOM 1611 O O . PHE A 1 220 ? -0.826 7.654 4.190 1.00 98.00 220 PHE A O 1
ATOM 1618 N N . SER A 1 221 ? -2.013 8.299 5.987 1.00 93.75 221 SER A N 1
ATOM 1619 C CA . SER A 1 221 ? -1.088 9.337 6.438 1.00 93.75 221 SER A CA 1
ATOM 1620 C C . SER A 1 221 ? -1.022 9.382 7.958 1.00 93.75 221 SER A C 1
ATOM 1622 O O . SER A 1 221 ? -2.003 9.078 8.646 1.00 93.75 221 SER A O 1
ATOM 1624 N N . ASN A 1 222 ? 0.141 9.717 8.511 1.00 91.38 222 ASN A N 1
ATOM 1625 C CA . ASN A 1 222 ? 0.391 9.732 9.955 1.00 91.38 222 ASN A CA 1
ATOM 1626 C C . ASN A 1 222 ? 0.675 11.148 10.482 1.00 91.38 222 ASN A C 1
ATOM 1628 O O . ASN A 1 222 ? 0.598 12.119 9.733 1.00 91.38 222 ASN A O 1
ATOM 1632 N N . THR A 1 223 ? 0.982 11.283 11.780 1.00 90.19 223 THR A N 1
ATOM 1633 C CA . THR A 1 223 ? 1.449 12.562 12.350 1.00 90.19 223 THR A CA 1
ATOM 1634 C C . THR A 1 223 ? 2.936 12.581 12.716 1.00 90.19 223 THR A C 1
ATOM 1636 O O . THR A 1 223 ? 3.611 13.574 12.446 1.00 90.19 223 THR A O 1
ATOM 1639 N N . SER A 1 224 ? 3.481 11.540 13.362 1.00 89.75 224 SER A N 1
ATOM 1640 C CA . SER A 1 224 ? 4.860 11.600 13.904 1.00 89.75 224 SER A CA 1
ATOM 1641 C C . SER A 1 224 ? 5.674 10.304 13.869 1.00 89.75 224 SER A C 1
ATOM 1643 O O . SER A 1 224 ? 6.901 10.361 13.891 1.00 89.75 224 SER A O 1
ATOM 1645 N N . GLY A 1 225 ? 5.032 9.141 13.867 1.00 92.00 225 GLY A N 1
ATOM 1646 C CA . GLY A 1 225 ? 5.666 7.821 13.868 1.00 92.00 225 GLY A CA 1
ATOM 1647 C C . GLY A 1 225 ? 5.907 7.297 12.456 1.00 92.00 225 GLY A C 1
ATOM 1648 O O . GLY A 1 225 ? 6.345 8.049 11.589 1.00 92.00 225 GLY A O 1
ATOM 1649 N N . ALA A 1 226 ? 5.614 6.018 12.228 1.00 94.81 226 ALA A N 1
ATOM 1650 C CA . ALA A 1 226 ? 5.523 5.437 10.889 1.00 94.81 226 ALA A CA 1
ATOM 1651 C C . ALA A 1 226 ? 4.074 5.478 10.382 1.00 94.81 226 ALA A C 1
ATOM 1653 O O . ALA A 1 226 ? 3.143 5.591 11.180 1.00 94.81 226 ALA A O 1
ATOM 1654 N N . VAL A 1 227 ? 3.847 5.360 9.076 1.00 96.94 227 VAL A N 1
ATOM 1655 C CA . VAL A 1 227 ? 2.487 5.122 8.564 1.00 96.94 227 VAL A CA 1
ATOM 1656 C C . VAL A 1 227 ? 2.034 3.726 8.988 1.00 96.94 227 VAL A C 1
ATOM 1658 O O . VAL A 1 227 ? 0.968 3.569 9.584 1.00 96.94 227 VAL A O 1
ATOM 1661 N N . VAL A 1 228 ? 2.892 2.725 8.787 1.00 98.19 228 VAL A N 1
ATOM 1662 C CA . VAL A 1 228 ? 2.686 1.360 9.284 1.00 98.19 228 VAL A CA 1
ATOM 1663 C C . VAL A 1 228 ? 3.828 0.981 10.219 1.00 98.19 228 VAL A C 1
ATOM 1665 O O . VAL A 1 228 ? 4.988 0.978 9.816 1.00 98.19 228 VAL A O 1
ATOM 1668 N N . LEU A 1 229 ? 3.500 0.634 11.462 1.00 98.00 229 LEU A N 1
ATOM 1669 C CA . LEU A 1 229 ? 4.412 -0.018 12.397 1.00 98.00 229 LEU A CA 1
ATOM 1670 C C . LEU A 1 229 ? 4.018 -1.492 12.515 1.00 98.00 229 LEU A C 1
ATOM 1672 O O . LEU A 1 229 ? 2.953 -1.794 13.052 1.00 98.00 229 LEU A O 1
ATOM 1676 N N . ASN A 1 230 ? 4.866 -2.390 12.023 1.00 98.62 230 ASN A N 1
ATOM 1677 C CA . ASN A 1 230 ? 4.681 -3.834 12.118 1.00 98.62 230 ASN A CA 1
ATOM 1678 C C . ASN A 1 230 ? 5.615 -4.442 13.165 1.00 98.62 230 ASN A C 1
ATOM 1680 O O . ASN A 1 230 ? 6.830 -4.317 13.043 1.00 98.62 230 ASN A O 1
ATOM 1684 N N . TRP A 1 231 ? 5.047 -5.137 14.145 1.00 98.56 231 TRP A N 1
ATOM 1685 C CA . TRP A 1 231 ? 5.776 -5.983 15.089 1.00 98.56 231 TRP A CA 1
ATOM 1686 C C . TRP A 1 231 ? 5.676 -7.465 14.742 1.00 98.56 231 TRP A C 1
ATOM 1688 O O . TRP A 1 231 ? 6.621 -8.204 14.985 1.00 98.56 231 TRP A O 1
ATOM 1698 N N . ASN A 1 232 ? 4.568 -7.921 14.151 1.00 98.69 232 ASN A N 1
ATOM 1699 C CA . ASN A 1 232 ? 4.325 -9.347 13.934 1.00 98.69 232 ASN A CA 1
ATOM 1700 C C . ASN A 1 232 ? 4.267 -9.739 12.453 1.00 98.69 232 ASN A C 1
ATOM 1702 O O . ASN A 1 232 ? 5.321 -9.898 11.846 1.00 98.69 232 ASN A O 1
ATOM 1706 N N . ILE A 1 233 ? 3.078 -9.927 11.868 1.00 98.81 233 ILE A N 1
ATOM 1707 C CA . ILE A 1 233 ? 2.917 -10.381 10.476 1.00 98.81 233 ILE A CA 1
ATOM 1708 C C . ILE A 1 233 ? 2.130 -9.336 9.686 1.00 98.81 233 ILE A C 1
ATOM 1710 O O . ILE A 1 233 ? 0.988 -9.037 10.038 1.00 98.81 233 ILE A O 1
ATOM 1714 N N . ALA A 1 234 ? 2.711 -8.820 8.603 1.00 98.88 234 ALA A N 1
ATOM 1715 C CA . ALA A 1 234 ? 2.062 -7.867 7.710 1.00 98.88 234 ALA A CA 1
ATOM 1716 C C . ALA A 1 234 ? 2.243 -8.226 6.227 1.00 98.88 234 ALA A C 1
ATOM 1718 O O . ALA A 1 234 ? 3.348 -8.501 5.757 1.00 98.88 234 ALA A O 1
ATOM 1719 N N . ASN A 1 235 ? 1.142 -8.152 5.479 1.00 98.81 235 ASN A N 1
ATOM 1720 C CA . ASN A 1 235 ? 1.099 -8.312 4.029 1.00 98.81 235 ASN A CA 1
ATOM 1721 C C . ASN A 1 235 ? 0.477 -7.067 3.388 1.00 98.81 235 ASN A C 1
ATOM 1723 O O . ASN A 1 235 ? -0.661 -6.712 3.701 1.00 98.81 235 ASN A O 1
ATOM 1727 N N . ILE A 1 236 ? 1.202 -6.419 2.479 1.00 98.62 236 ILE A N 1
ATOM 1728 C CA . ILE A 1 236 ? 0.749 -5.229 1.751 1.00 98.62 236 ILE A CA 1
ATOM 1729 C C . ILE A 1 236 ? 0.755 -5.535 0.252 1.00 98.62 236 ILE A C 1
ATOM 1731 O O . ILE A 1 236 ? 1.738 -6.035 -0.296 1.00 98.62 236 ILE A O 1
ATOM 1735 N N . SER A 1 237 ? -0.365 -5.263 -0.411 1.00 95.81 237 SER A N 1
ATOM 1736 C CA . SER A 1 237 ? -0.547 -5.510 -1.851 1.00 95.81 237 SER A CA 1
ATOM 1737 C C . SER A 1 237 ? -1.022 -4.291 -2.640 1.00 95.81 237 SER A C 1
ATOM 1739 O O . SER A 1 237 ? -1.067 -4.347 -3.864 1.00 95.81 237 SER A O 1
ATOM 1741 N N . GLY A 1 238 ? -1.326 -3.186 -1.960 1.00 92.38 238 GLY A N 1
ATOM 1742 C CA . GLY A 1 238 ? -1.772 -1.940 -2.573 1.00 92.38 238 GLY A CA 1
ATOM 1743 C C . GLY A 1 238 ? -2.011 -0.845 -1.533 1.00 92.38 238 GLY A C 1
ATOM 1744 O O . GLY A 1 238 ? -1.767 -1.043 -0.339 1.00 92.38 238 GLY A O 1
ATOM 1745 N N . GLY A 1 239 ? -2.505 0.302 -1.998 1.00 95.31 239 GLY A N 1
ATOM 1746 C CA . GLY A 1 239 ? -2.717 1.511 -1.201 1.00 95.31 239 GLY A CA 1
ATOM 1747 C C . GLY A 1 239 ? -1.621 2.563 -1.384 1.00 95.31 239 GLY A C 1
ATOM 1748 O O . GLY A 1 239 ? -0.581 2.305 -1.986 1.00 95.31 239 GLY A O 1
ATOM 1749 N N . SER A 1 240 ? -1.875 3.761 -0.862 1.00 96.00 240 SER A N 1
ATOM 1750 C CA . SER A 1 240 ? -0.976 4.917 -0.888 1.00 96.00 240 SER A CA 1
ATOM 1751 C C . SER A 1 240 ? -0.599 5.322 0.537 1.00 96.00 240 SER A C 1
ATOM 1753 O O . SER A 1 240 ? -1.478 5.566 1.369 1.00 96.00 240 SER A O 1
ATOM 1755 N N . PHE A 1 241 ? 0.703 5.383 0.812 1.00 96.25 241 PHE A N 1
ATOM 1756 C CA . PHE A 1 241 ? 1.284 5.629 2.128 1.00 96.25 241 PHE A CA 1
ATOM 1757 C C . PHE A 1 241 ? 2.148 6.888 2.066 1.00 96.25 241 PHE A C 1
ATOM 1759 O O . PHE A 1 241 ? 3.224 6.874 1.475 1.00 96.25 241 PHE A O 1
ATOM 1766 N N . GLU A 1 242 ? 1.672 7.969 2.678 1.00 89.69 242 GLU A N 1
ATOM 1767 C CA . GLU A 1 242 ? 2.301 9.289 2.622 1.00 89.69 242 GLU A CA 1
ATOM 1768 C C . GLU A 1 242 ? 2.671 9.750 4.035 1.00 89.69 242 GLU A C 1
ATOM 1770 O O . GLU A 1 242 ? 1.842 9.765 4.951 1.00 89.69 242 GLU A O 1
ATOM 1775 N N . VAL A 1 243 ? 3.936 10.107 4.226 1.00 83.88 243 VAL A N 1
ATOM 1776 C CA . VAL A 1 243 ? 4.481 10.502 5.529 1.00 83.88 243 VAL A CA 1
ATOM 1777 C C . VAL A 1 243 ? 4.320 12.010 5.716 1.00 83.88 243 VAL A C 1
ATOM 1779 O O . VAL A 1 243 ? 4.742 12.789 4.868 1.00 83.88 243 VAL A O 1
ATOM 1782 N N . ALA A 1 244 ? 3.761 12.449 6.848 1.00 76.44 244 ALA A N 1
ATOM 1783 C CA . ALA A 1 244 ? 3.780 13.875 7.193 1.00 76.44 244 ALA A CA 1
ATOM 1784 C C . ALA A 1 244 ? 5.225 14.351 7.452 1.00 76.44 244 ALA A C 1
ATOM 1786 O O . ALA A 1 244 ? 6.002 13.605 8.038 1.00 76.44 244 ALA A O 1
ATOM 1787 N N . ASP A 1 245 ? 5.582 15.595 7.106 1.00 68.44 245 ASP A N 1
ATOM 1788 C CA . ASP A 1 245 ? 6.967 16.127 7.128 1.00 68.44 245 ASP A CA 1
ATOM 1789 C C . ASP A 1 245 ? 7.802 15.813 8.391 1.00 68.44 245 ASP A C 1
ATOM 1791 O O . ASP A 1 245 ? 9.026 15.718 8.330 1.00 68.44 245 ASP A O 1
ATOM 1795 N N . SER A 1 246 ? 7.161 15.643 9.552 1.00 66.81 246 SER A N 1
ATOM 1796 C CA . SER A 1 246 ? 7.816 15.340 10.832 1.00 66.81 246 SER A CA 1
ATOM 1797 C C . SER A 1 246 ? 8.007 13.852 11.159 1.00 66.81 246 SER A C 1
ATOM 1799 O O . SER A 1 246 ? 8.560 13.538 12.216 1.00 66.81 246 SER A O 1
ATOM 1801 N N . ALA A 1 247 ? 7.499 12.936 10.339 1.00 70.62 247 ALA A N 1
ATOM 1802 C CA . ALA A 1 247 ? 7.483 11.509 10.635 1.00 70.62 247 ALA A CA 1
ATOM 1803 C C . ALA A 1 247 ? 8.742 10.765 10.149 1.00 70.62 247 ALA A C 1
ATOM 1805 O O . ALA A 1 247 ? 9.451 11.204 9.243 1.00 70.62 247 ALA A O 1
ATOM 1806 N N . LYS A 1 248 ? 9.053 9.653 10.832 1.00 78.00 248 LYS A N 1
ATOM 1807 C CA . LYS A 1 248 ? 10.386 9.017 10.818 1.00 78.00 248 LYS A CA 1
ATOM 1808 C C . LYS A 1 248 ? 10.648 8.137 9.595 1.00 78.00 248 LYS A C 1
ATOM 1810 O O . LYS A 1 248 ? 11.790 8.051 9.153 1.00 78.00 248 LYS A O 1
ATOM 1815 N N . SER A 1 249 ? 9.614 7.455 9.111 1.00 91.12 249 SER A N 1
ATOM 1816 C CA . SER A 1 249 ? 9.671 6.525 7.981 1.00 91.12 249 SER A CA 1
ATOM 1817 C C . SER A 1 249 ? 8.261 6.223 7.472 1.00 91.12 249 SER A C 1
ATOM 1819 O O . SER A 1 249 ? 7.281 6.439 8.193 1.00 91.12 249 SER A O 1
ATOM 1821 N N . VAL A 1 250 ? 8.138 5.672 6.264 1.00 95.06 250 VAL A N 1
ATOM 1822 C CA . VAL A 1 250 ? 6.844 5.177 5.760 1.00 95.06 250 VAL A CA 1
ATOM 1823 C C . VAL A 1 250 ? 6.440 3.915 6.522 1.00 95.06 250 VAL A C 1
ATOM 1825 O O . VAL A 1 250 ? 5.360 3.852 7.118 1.00 95.06 250 VAL A O 1
ATOM 1828 N N . ILE A 1 251 ? 7.337 2.930 6.571 1.00 95.94 251 ILE A N 1
ATOM 1829 C CA . ILE A 1 251 ? 7.099 1.642 7.224 1.00 95.94 251 ILE A CA 1
ATOM 1830 C C . ILE A 1 251 ? 8.192 1.391 8.248 1.00 95.94 251 ILE A C 1
ATOM 1832 O O . ILE A 1 251 ? 9.370 1.443 7.920 1.00 95.94 251 ILE A O 1
ATOM 1836 N N . ALA A 1 252 ? 7.810 1.078 9.481 1.00 95.62 252 ALA A N 1
ATOM 1837 C CA . ALA A 1 252 ? 8.718 0.544 10.482 1.00 95.62 252 ALA A CA 1
ATOM 1838 C C . ALA A 1 252 ? 8.415 -0.940 10.708 1.00 95.62 252 ALA A C 1
ATOM 1840 O O . ALA A 1 252 ? 7.272 -1.295 10.992 1.00 95.62 252 ALA A O 1
ATOM 1841 N N . ASN A 1 253 ? 9.429 -1.799 10.608 1.00 97.38 253 ASN A N 1
ATOM 1842 C CA . ASN A 1 253 ? 9.283 -3.234 10.849 1.00 97.38 253 ASN A CA 1
ATOM 1843 C C . ASN A 1 253 ? 10.210 -3.680 11.985 1.00 97.38 253 ASN A C 1
ATOM 1845 O O . ASN A 1 253 ? 11.424 -3.450 11.935 1.00 97.38 253 ASN A O 1
ATOM 1849 N N . GLY A 1 254 ? 9.630 -4.278 13.021 1.00 96.06 254 GLY A N 1
ATOM 1850 C CA . GLY A 1 254 ? 10.323 -4.641 14.245 1.00 96.06 254 GLY A CA 1
ATOM 1851 C C . GLY A 1 254 ? 10.154 -6.098 14.628 1.00 96.06 254 GLY A C 1
ATOM 1852 O O . GLY A 1 254 ? 9.114 -6.697 14.390 1.00 96.06 254 GLY A O 1
ATOM 1853 N N . TYR A 1 255 ? 11.194 -6.646 15.249 1.00 96.88 255 TYR A N 1
ATOM 1854 C CA . TYR A 1 255 ? 11.207 -7.990 15.815 1.00 96.88 255 TYR A CA 1
ATOM 1855 C C . TYR A 1 255 ? 11.428 -7.907 17.325 1.00 96.88 255 TYR A C 1
ATOM 1857 O O . TYR A 1 255 ? 12.281 -7.155 17.800 1.00 96.88 255 TYR A O 1
ATOM 1865 N N . GLY A 1 256 ? 10.706 -8.713 18.092 1.00 96.31 256 GLY A N 1
ATOM 1866 C CA . GLY A 1 256 ? 10.871 -8.802 19.547 1.00 96.31 256 GLY A CA 1
ATOM 1867 C C . GLY A 1 256 ? 10.868 -10.235 20.064 1.00 96.31 256 GLY A C 1
ATOM 1868 O O . GLY A 1 256 ? 11.606 -10.569 20.993 1.00 96.31 256 GLY A O 1
ATOM 1869 N N . ASN A 1 257 ? 10.064 -11.098 19.447 1.00 96.25 257 ASN A N 1
ATOM 1870 C CA . ASN A 1 257 ? 9.752 -12.423 19.949 1.00 96.25 257 ASN A CA 1
ATOM 1871 C C . ASN A 1 257 ? 9.200 -13.291 18.810 1.00 96.25 257 ASN A C 1
ATOM 1873 O O . ASN A 1 257 ? 8.196 -12.955 18.197 1.00 96.25 257 ASN A O 1
ATOM 1877 N N . ALA A 1 258 ? 9.798 -14.458 18.573 1.00 95.62 258 ALA A N 1
ATOM 1878 C CA . ALA A 1 258 ? 9.392 -15.362 17.495 1.00 95.62 258 ALA A CA 1
ATOM 1879 C C . ALA A 1 258 ? 7.948 -15.910 17.595 1.00 95.62 258 ALA A C 1
ATOM 1881 O O . ALA A 1 258 ? 7.449 -16.487 16.630 1.00 95.62 258 ALA A O 1
ATOM 1882 N N . GLU A 1 259 ? 7.275 -15.782 18.741 1.00 96.12 259 GLU A N 1
ATOM 1883 C CA . GLU A 1 259 ? 5.875 -16.184 18.909 1.00 96.12 259 GLU A CA 1
ATOM 1884 C C . GLU A 1 259 ? 4.892 -15.068 18.531 1.00 96.12 259 GLU A C 1
ATOM 1886 O O . GLU A 1 259 ? 3.880 -15.358 17.891 1.00 96.12 259 GLU A O 1
ATOM 1891 N N . MET A 1 260 ? 5.193 -13.818 18.899 1.00 96.19 260 MET A N 1
ATOM 1892 C CA . MET A 1 260 ? 4.220 -12.717 18.884 1.00 96.19 260 MET A CA 1
ATOM 1893 C C . MET A 1 260 ? 4.686 -11.438 18.186 1.00 96.19 260 MET A C 1
ATOM 1895 O O . MET A 1 260 ? 3.823 -10.689 17.754 1.00 96.19 260 MET A O 1
ATOM 1899 N N . ASP A 1 261 ? 5.997 -11.243 18.012 1.00 97.94 261 ASP A N 1
ATOM 1900 C CA . ASP A 1 261 ? 6.617 -10.075 17.371 1.00 97.94 261 ASP A CA 1
ATOM 1901 C C . ASP A 1 261 ? 7.654 -10.552 16.348 1.00 97.94 261 ASP A C 1
ATOM 1903 O O . ASP A 1 261 ? 8.873 -10.394 16.515 1.00 97.94 261 ASP A O 1
ATOM 1907 N N . LYS A 1 262 ? 7.169 -11.252 15.323 1.00 98.06 262 LYS A N 1
ATOM 1908 C CA . LYS A 1 262 ? 8.017 -11.922 14.334 1.00 98.06 262 LYS A CA 1
ATOM 1909 C C . LYS A 1 262 ? 8.689 -10.980 13.336 1.00 98.06 262 LYS A C 1
ATOM 1911 O O . LYS A 1 262 ? 9.655 -11.397 12.704 1.00 98.06 262 LYS A O 1
ATOM 1916 N N . GLY A 1 263 ? 8.212 -9.746 13.186 1.00 98.06 263 GLY A N 1
ATOM 1917 C CA . GLY A 1 263 ? 8.745 -8.776 12.229 1.00 98.06 263 GLY A CA 1
ATOM 1918 C C . GLY A 1 263 ? 8.740 -9.275 10.784 1.00 98.06 263 GLY A C 1
ATOM 1919 O O . GLY A 1 263 ? 9.703 -9.046 10.057 1.00 98.06 263 GLY A O 1
ATOM 1920 N N . GLU A 1 264 ? 7.703 -10.004 10.378 1.00 98.38 264 GLU A N 1
ATOM 1921 C CA . GLU A 1 264 ? 7.536 -10.538 9.027 1.00 98.38 264 GLU A CA 1
ATOM 1922 C C . GLU A 1 264 ? 6.728 -9.549 8.184 1.00 98.38 264 GLU A C 1
ATOM 1924 O O . GLU A 1 264 ? 5.528 -9.363 8.409 1.00 98.38 264 GLU A O 1
ATOM 1929 N N . LEU A 1 265 ? 7.379 -8.918 7.208 1.00 98.69 265 LEU A N 1
ATOM 1930 C CA . LEU A 1 265 ? 6.747 -7.976 6.289 1.00 98.69 265 LEU A CA 1
ATOM 1931 C C . LEU A 1 265 ? 6.916 -8.438 4.840 1.00 98.69 265 LEU A C 1
ATOM 1933 O O . LEU A 1 265 ? 8.034 -8.624 4.361 1.00 98.69 265 LEU A O 1
ATOM 1937 N N . THR A 1 266 ? 5.797 -8.567 4.130 1.00 98.62 266 THR A N 1
ATOM 1938 C CA . THR A 1 266 ? 5.769 -8.832 2.686 1.00 98.62 266 THR A CA 1
ATOM 1939 C C . THR A 1 266 ? 5.028 -7.716 1.956 1.00 98.62 266 THR A C 1
ATOM 1941 O O . THR A 1 266 ? 3.887 -7.399 2.292 1.00 98.62 266 THR A O 1
ATOM 1944 N N . ILE A 1 267 ? 5.664 -7.147 0.933 1.00 97.94 267 ILE A N 1
ATOM 1945 C CA . ILE A 1 267 ? 5.117 -6.112 0.057 1.00 97.94 267 ILE A CA 1
ATOM 1946 C C . ILE A 1 267 ? 5.108 -6.633 -1.382 1.00 97.94 267 ILE A C 1
ATOM 1948 O O . ILE A 1 267 ? 6.112 -7.109 -1.917 1.00 97.94 267 ILE A O 1
ATOM 1952 N N . THR A 1 268 ? 3.941 -6.559 -2.006 1.00 95.19 268 THR A N 1
ATOM 1953 C CA . THR A 1 268 ? 3.695 -7.007 -3.388 1.00 95.19 268 THR A CA 1
ATOM 1954 C C . THR A 1 268 ? 3.173 -5.878 -4.280 1.00 95.19 268 THR A C 1
ATOM 1956 O O . THR A 1 268 ? 3.080 -6.052 -5.489 1.00 95.19 268 THR A O 1
ATOM 1959 N N . GLY A 1 269 ? 2.850 -4.721 -3.696 1.00 89.06 269 GLY A N 1
ATOM 1960 C CA . GLY A 1 269 ? 2.308 -3.554 -4.383 1.00 89.06 269 GLY A CA 1
ATOM 1961 C C . GLY A 1 269 ? 2.016 -2.409 -3.410 1.00 89.06 269 GLY A C 1
ATOM 1962 O O . GLY A 1 269 ? 2.139 -2.573 -2.193 1.00 89.06 269 GLY A O 1
ATOM 1963 N N . GLY A 1 270 ? 1.605 -1.264 -3.957 1.00 93.44 270 GLY A N 1
ATOM 1964 C CA . GLY A 1 270 ? 1.350 -0.018 -3.225 1.00 93.44 270 GLY A CA 1
ATOM 1965 C C . GLY A 1 270 ? 2.331 1.096 -3.593 1.00 93.44 270 GLY A C 1
ATOM 1966 O O . GLY A 1 270 ? 3.340 0.848 -4.251 1.00 93.44 270 GLY A O 1
ATOM 1967 N N . THR A 1 271 ? 2.021 2.319 -3.169 1.00 94.69 271 THR A N 1
ATOM 1968 C CA . THR A 1 271 ? 2.847 3.515 -3.384 1.00 94.69 271 THR A CA 1
ATOM 1969 C C . THR A 1 271 ? 3.283 4.078 -2.039 1.00 94.69 271 THR A C 1
ATOM 1971 O O . THR A 1 271 ? 2.437 4.397 -1.200 1.00 94.69 271 THR A O 1
ATOM 1974 N N . PHE A 1 272 ? 4.588 4.210 -1.835 1.00 95.25 272 PHE A N 1
ATOM 1975 C CA . PHE A 1 272 ? 5.204 4.617 -0.576 1.00 95.25 272 PHE A CA 1
ATOM 1976 C C . PHE A 1 272 ? 6.007 5.892 -0.800 1.00 95.25 272 PHE A C 1
ATOM 1978 O O . PHE A 1 272 ? 7.003 5.864 -1.513 1.00 95.25 272 PHE A O 1
ATOM 1985 N N . THR A 1 273 ? 5.585 6.994 -0.185 1.00 92.56 273 THR A N 1
ATOM 1986 C CA . THR A 1 273 ? 6.232 8.302 -0.337 1.00 92.56 273 THR A CA 1
ATOM 1987 C C . THR A 1 273 ? 6.747 8.772 1.015 1.00 92.56 273 THR A C 1
ATOM 1989 O O . THR A 1 273 ? 5.970 9.007 1.951 1.00 92.56 273 THR A O 1
ATOM 1992 N N . ALA A 1 274 ? 8.068 8.876 1.129 1.00 91.62 274 ALA A N 1
ATOM 1993 C CA . ALA A 1 274 ? 8.735 9.365 2.322 1.00 91.62 274 ALA A CA 1
ATOM 1994 C C . ALA A 1 274 ? 8.529 10.877 2.521 1.00 91.62 274 ALA A C 1
ATOM 1996 O O . ALA A 1 274 ? 8.085 11.601 1.630 1.00 91.62 274 ALA A O 1
ATOM 1997 N N . SER A 1 275 ? 8.851 11.361 3.724 1.00 88.00 275 SER A N 1
ATOM 1998 C CA . SER A 1 275 ? 8.717 12.778 4.078 1.00 88.00 275 SER A CA 1
ATOM 1999 C C . SER A 1 275 ? 9.617 13.681 3.229 1.00 88.00 275 SER A C 1
ATOM 2001 O O . SER A 1 275 ? 10.591 13.224 2.630 1.00 88.00 275 SER A O 1
ATOM 2003 N N . ASN A 1 276 ? 9.322 14.987 3.236 1.00 83.88 276 ASN A N 1
ATOM 2004 C CA . ASN A 1 276 ? 10.071 16.006 2.491 1.00 83.88 276 ASN A CA 1
ATOM 2005 C C . ASN A 1 276 ? 10.148 15.703 0.986 1.00 83.88 276 ASN A C 1
ATOM 2007 O O . ASN A 1 276 ? 11.231 15.767 0.407 1.00 83.88 276 ASN A O 1
ATOM 2011 N N . ASP A 1 277 ? 9.007 15.365 0.379 1.00 77.00 277 ASP A N 1
ATOM 2012 C CA . ASP A 1 277 ? 8.891 15.065 -1.053 1.00 77.00 277 ASP A CA 1
ATOM 2013 C C . ASP A 1 277 ? 9.891 13.977 -1.513 1.00 77.00 277 ASP A C 1
ATOM 2015 O O . ASP A 1 277 ? 10.633 14.185 -2.471 1.00 77.00 277 ASP A O 1
ATOM 2019 N N . GLY A 1 278 ? 9.964 12.850 -0.788 1.00 79.00 278 GLY A N 1
ATOM 2020 C CA . GLY A 1 278 ? 10.829 11.716 -1.154 1.00 79.00 278 GLY A CA 1
ATOM 2021 C C . GLY A 1 278 ? 12.279 11.802 -0.658 1.00 79.00 278 GLY A C 1
ATOM 2022 O O . GLY A 1 278 ? 13.089 10.937 -0.962 1.00 79.00 278 GLY A O 1
ATOM 2023 N N . ALA A 1 279 ? 12.646 12.806 0.145 1.00 82.44 279 ALA A N 1
ATOM 2024 C CA . ALA A 1 279 ? 13.998 12.894 0.720 1.00 82.44 279 ALA A CA 1
ATOM 2025 C C . ALA A 1 279 ? 14.165 12.147 2.062 1.00 82.44 279 ALA A C 1
ATOM 2027 O O . ALA A 1 279 ? 15.272 12.067 2.597 1.00 82.44 279 ALA A O 1
ATOM 2028 N N . GLY A 1 280 ? 13.070 11.675 2.663 1.00 89.06 280 GLY A N 1
ATOM 2029 C CA . GLY A 1 280 ? 13.077 10.888 3.899 1.00 89.06 280 GLY A CA 1
ATOM 2030 C C . GLY A 1 280 ? 13.288 9.389 3.669 1.00 89.06 280 GLY A C 1
ATOM 2031 O O . GLY A 1 280 ? 13.377 8.926 2.539 1.00 89.06 280 GLY A O 1
ATOM 2032 N N . ASN A 1 281 ? 13.290 8.607 4.753 1.00 92.00 281 ASN A N 1
ATOM 2033 C CA . ASN A 1 281 ? 13.448 7.152 4.671 1.00 92.00 281 ASN A CA 1
ATOM 2034 C C . ASN A 1 281 ? 12.125 6.439 4.357 1.00 92.00 281 ASN A C 1
ATOM 2036 O O . ASN A 1 281 ? 11.098 6.696 5.000 1.00 92.00 281 ASN A O 1
ATOM 2040 N N . ILE A 1 282 ? 12.169 5.451 3.465 1.00 94.94 282 ILE A N 1
ATOM 2041 C CA . ILE A 1 282 ? 11.072 4.491 3.283 1.00 94.94 282 ILE A CA 1
ATOM 2042 C C . ILE A 1 282 ? 10.948 3.604 4.520 1.00 94.94 282 ILE A C 1
ATOM 2044 O O . ILE A 1 282 ? 9.863 3.463 5.100 1.00 94.94 282 ILE A O 1
ATOM 2048 N N . PHE A 1 283 ? 12.070 3.018 4.934 1.00 94.75 283 PHE A N 1
ATOM 2049 C CA . PHE A 1 283 ? 12.110 2.028 5.998 1.00 94.75 283 PHE A CA 1
ATOM 2050 C C . PHE A 1 283 ? 12.536 2.634 7.332 1.00 94.75 283 PHE A C 1
ATOM 2052 O O . PHE A 1 283 ? 13.280 3.607 7.415 1.00 94.75 283 PHE A O 1
ATOM 2059 N N . GLY A 1 284 ? 12.014 2.030 8.389 1.00 93.62 284 GLY A N 1
ATOM 2060 C CA . GLY A 1 284 ? 12.386 2.198 9.781 1.00 93.62 284 GLY A CA 1
ATOM 2061 C C . GLY A 1 284 ? 12.499 0.819 10.427 1.00 93.62 284 GLY A C 1
ATOM 2062 O O . GLY A 1 284 ? 11.915 -0.158 9.948 1.00 93.62 284 GLY A O 1
ATOM 2063 N N . TYR A 1 285 ? 13.195 0.728 11.554 1.00 91.50 285 TYR A N 1
ATOM 2064 C CA . TYR A 1 285 ? 13.206 -0.487 12.366 1.00 91.50 285 TYR A CA 1
ATOM 2065 C C . TYR A 1 285 ? 13.045 -0.169 13.849 1.00 91.50 285 TYR A C 1
ATOM 2067 O O . TYR A 1 285 ? 13.246 0.959 14.303 1.00 91.50 285 TYR A O 1
ATOM 2075 N N . THR A 1 286 ? 12.668 -1.190 14.608 1.00 90.50 286 THR A N 1
ATOM 2076 C CA . THR A 1 286 ? 12.594 -1.158 16.068 1.00 90.50 286 THR A CA 1
ATOM 2077 C C . THR A 1 286 ? 12.772 -2.578 16.610 1.00 90.50 286 THR A C 1
ATOM 2079 O O . THR A 1 286 ? 12.629 -3.551 15.873 1.00 90.50 286 THR A O 1
ATOM 2082 N N . GLY A 1 287 ? 13.095 -2.722 17.893 1.00 91.12 287 GLY A N 1
ATOM 2083 C CA . GLY A 1 287 ? 13.263 -4.033 18.523 1.00 91.12 287 GLY A CA 1
ATOM 2084 C C . GLY A 1 287 ? 14.667 -4.635 18.382 1.00 91.12 287 GLY A C 1
ATOM 2085 O O . GLY A 1 287 ? 15.667 -3.922 18.403 1.00 91.12 287 GLY A O 1
ATOM 2086 N N . SER A 1 288 ? 14.731 -5.966 18.347 1.00 92.00 288 SER A N 1
ATOM 2087 C CA . SER A 1 288 ? 15.950 -6.789 18.395 1.00 92.00 288 SER A CA 1
ATOM 2088 C C . SER A 1 288 ? 16.295 -7.414 17.037 1.00 92.00 288 SER A C 1
ATOM 2090 O O . SER A 1 288 ? 15.577 -7.243 16.056 1.00 92.00 288 SER A O 1
ATOM 2092 N N . ASN A 1 289 ? 17.385 -8.189 16.982 1.00 90.69 289 ASN A N 1
ATOM 2093 C CA . ASN A 1 289 ? 17.797 -8.890 15.764 1.00 90.69 289 ASN A CA 1
ATOM 2094 C C . ASN A 1 289 ? 16.827 -10.021 15.389 1.00 90.69 289 ASN A C 1
ATOM 2096 O O . ASN A 1 289 ? 16.705 -10.996 16.132 1.00 90.69 289 ASN A O 1
ATOM 2100 N N . GLY A 1 290 ? 16.191 -9.906 14.222 1.00 91.75 290 GLY A N 1
ATOM 2101 C CA . GLY A 1 290 ? 15.259 -10.885 13.663 1.00 91.75 290 GLY A CA 1
ATOM 2102 C C . GLY A 1 290 ? 14.305 -10.243 12.653 1.00 91.75 290 GLY A C 1
ATOM 2103 O O . GLY A 1 290 ? 14.452 -9.066 12.329 1.00 91.75 290 GLY A O 1
ATOM 2104 N N . GLY A 1 291 ? 13.323 -11.014 12.181 1.00 95.38 291 GLY A N 1
ATOM 2105 C CA . GLY A 1 291 ? 12.355 -10.575 11.171 1.00 95.38 291 GLY A CA 1
ATOM 2106 C C . GLY A 1 291 ? 12.920 -10.490 9.751 1.00 95.38 291 GLY A C 1
ATOM 2107 O O . GLY A 1 291 ? 14.085 -10.807 9.505 1.00 95.38 291 GLY A O 1
ATOM 2108 N N . PHE A 1 292 ? 12.068 -10.097 8.804 1.00 96.75 292 PHE A N 1
ATOM 2109 C CA . PHE A 1 292 ? 12.442 -9.862 7.410 1.00 96.75 292 PHE A CA 1
ATOM 2110 C C . PHE A 1 292 ? 11.518 -8.848 6.732 1.00 96.75 292 PHE A C 1
ATOM 2112 O O . PHE A 1 292 ? 10.363 -8.664 7.123 1.00 96.75 292 PHE A O 1
ATOM 2119 N N . VAL A 1 293 ? 12.019 -8.257 5.648 1.00 98.00 293 VAL A N 1
ATOM 2120 C CA . VAL A 1 293 ? 11.236 -7.464 4.696 1.00 98.00 293 VAL A CA 1
ATOM 2121 C C . VAL A 1 293 ? 11.430 -8.066 3.311 1.00 98.00 293 VAL A C 1
ATOM 2123 O O . VAL A 1 293 ? 12.563 -8.176 2.847 1.00 98.00 293 VAL A O 1
ATOM 2126 N N . LYS A 1 294 ? 10.337 -8.467 2.661 1.00 98.31 294 LYS A N 1
ATOM 2127 C CA . LYS A 1 294 ? 10.329 -8.999 1.292 1.00 98.31 294 LYS A CA 1
ATOM 2128 C C . LYS A 1 294 ? 9.512 -8.102 0.388 1.00 98.31 294 LYS A C 1
ATOM 2130 O O . LYS A 1 294 ? 8.355 -7.824 0.692 1.00 98.31 294 LYS A O 1
ATOM 2135 N N . ILE A 1 295 ? 10.096 -7.694 -0.729 1.00 97.56 295 ILE A N 1
ATOM 2136 C CA . ILE A 1 295 ? 9.473 -6.798 -1.700 1.00 97.56 295 ILE A CA 1
ATOM 2137 C C . ILE A 1 295 ? 9.507 -7.471 -3.064 1.00 97.56 295 ILE A C 1
ATOM 2139 O O . ILE A 1 295 ? 10.538 -7.965 -3.520 1.00 97.56 295 ILE A O 1
ATOM 2143 N N . SER A 1 296 ? 8.353 -7.523 -3.711 1.00 93.88 296 SER A N 1
ATOM 2144 C CA . SER A 1 296 ? 8.207 -8.067 -5.066 1.00 93.88 296 SER A CA 1
ATOM 2145 C C . SER A 1 296 ? 7.507 -7.108 -6.024 1.00 93.88 296 SER A C 1
ATOM 2147 O O . SER A 1 296 ? 7.429 -7.409 -7.209 1.00 93.88 296 SER A O 1
ATOM 2149 N N . GLY A 1 297 ? 7.047 -5.958 -5.522 1.00 87.25 297 GLY A N 1
ATOM 2150 C CA . GLY A 1 297 ? 6.351 -4.927 -6.279 1.00 87.25 297 GLY A CA 1
ATOM 2151 C C . GLY A 1 297 ? 6.047 -3.693 -5.432 1.00 87.25 297 GLY A C 1
ATOM 2152 O O . GLY A 1 297 ? 6.237 -3.711 -4.213 1.00 87.25 297 GLY A O 1
ATOM 2153 N N . GLY A 1 298 ? 5.536 -2.651 -6.088 1.00 89.50 298 GLY A N 1
ATOM 2154 C CA . GLY A 1 298 ? 5.242 -1.340 -5.503 1.00 89.50 298 GLY A CA 1
ATOM 2155 C C . GLY A 1 298 ? 6.192 -0.248 -5.996 1.00 89.50 298 GLY A C 1
ATOM 2156 O O . GLY A 1 298 ? 7.217 -0.551 -6.605 1.00 89.50 298 GLY A O 1
ATOM 2157 N N . THR A 1 299 ? 5.832 1.002 -5.712 1.00 93.12 299 THR A N 1
ATOM 2158 C CA . THR A 1 299 ? 6.611 2.202 -6.046 1.00 93.12 299 THR A CA 1
ATOM 2159 C C . THR A 1 299 ? 7.075 2.870 -4.757 1.00 93.12 299 THR A C 1
ATOM 2161 O O . THR A 1 299 ? 6.259 3.125 -3.864 1.00 93.12 299 THR A O 1
ATOM 2164 N N . PHE A 1 300 ? 8.370 3.145 -4.653 1.00 94.12 300 PHE A N 1
ATOM 2165 C CA . PHE A 1 300 ? 9.027 3.645 -3.451 1.00 94.12 300 PHE A CA 1
ATOM 2166 C C . PHE A 1 300 ? 9.763 4.948 -3.758 1.00 94.12 300 PHE A C 1
ATOM 2168 O O . PHE A 1 300 ? 10.794 4.947 -4.426 1.00 94.12 300 PHE A O 1
ATOM 2175 N N . ASP A 1 301 ? 9.224 6.049 -3.248 1.00 92.62 301 ASP A N 1
ATOM 2176 C CA . ASP A 1 301 ? 9.809 7.379 -3.356 1.00 92.62 301 ASP A CA 1
ATOM 2177 C C . ASP A 1 301 ? 10.434 7.790 -2.014 1.00 92.62 301 ASP A C 1
ATOM 2179 O O . ASP A 1 301 ? 9.728 8.228 -1.094 1.00 92.62 301 ASP A O 1
ATOM 2183 N N . GLY A 1 302 ? 11.734 7.536 -1.854 1.00 92.81 302 GLY A N 1
ATOM 2184 C CA . GLY A 1 302 ? 12.445 7.723 -0.590 1.00 92.81 302 GLY A CA 1
ATOM 2185 C C . GLY A 1 302 ? 13.782 6.989 -0.488 1.00 92.81 302 GLY A C 1
ATOM 2186 O O . GLY A 1 302 ? 14.036 6.029 -1.210 1.00 92.81 302 GLY A O 1
ATOM 2187 N N . ASP A 1 303 ? 14.590 7.400 0.491 1.00 93.44 303 ASP A N 1
ATOM 2188 C CA . ASP A 1 303 ? 15.860 6.767 0.863 1.00 93.44 303 ASP A CA 1
ATOM 2189 C C . ASP A 1 303 ? 15.617 5.331 1.372 1.00 93.44 303 ASP A C 1
ATOM 2191 O O . ASP A 1 303 ? 14.784 5.088 2.264 1.00 93.44 303 ASP A O 1
ATOM 2195 N N . LEU A 1 304 ? 16.335 4.368 0.791 1.00 94.94 304 LEU A N 1
ATOM 2196 C CA . LEU A 1 304 ? 16.259 2.951 1.146 1.00 94.94 304 LEU A CA 1
ATOM 2197 C C . LEU A 1 304 ? 17.265 2.557 2.230 1.00 94.94 304 LEU A C 1
ATOM 2199 O O . LEU A 1 304 ? 17.234 1.415 2.689 1.00 94.94 304 LEU A O 1
ATOM 2203 N N . ASN A 1 305 ? 18.149 3.459 2.651 1.00 91.31 305 ASN A N 1
ATOM 2204 C CA . ASN A 1 305 ? 19.280 3.175 3.519 1.00 91.31 305 ASN A CA 1
ATOM 2205 C C . ASN A 1 305 ? 18.889 2.464 4.826 1.00 91.31 305 ASN A C 1
ATOM 2207 O O . ASN A 1 305 ? 18.420 3.047 5.807 1.00 91.31 305 ASN A O 1
ATOM 2211 N N . THR A 1 306 ? 19.206 1.174 4.871 1.00 92.56 306 THR A N 1
ATOM 2212 C CA . THR A 1 306 ? 19.031 0.305 6.040 1.00 92.56 306 THR A CA 1
ATOM 2213 C C . THR A 1 306 ? 20.329 0.080 6.821 1.00 92.56 306 THR A C 1
ATOM 2215 O O . THR A 1 306 ? 20.498 -0.953 7.478 1.00 92.56 306 THR A O 1
ATOM 2218 N N . THR A 1 307 ? 21.298 0.996 6.747 1.00 90.75 307 THR A N 1
ATOM 2219 C CA . THR A 1 307 ? 22.562 0.853 7.484 1.00 90.75 307 THR A CA 1
ATOM 2220 C C . THR A 1 307 ? 22.291 0.688 8.981 1.00 90.75 307 THR A C 1
ATOM 2222 O O . THR A 1 307 ? 21.649 1.521 9.618 1.00 90.75 307 THR A O 1
ATOM 2225 N N . GLY A 1 308 ? 22.808 -0.397 9.562 1.00 89.50 308 GLY A N 1
ATOM 2226 C CA . GLY A 1 308 ? 22.635 -0.714 10.983 1.00 89.50 308 GLY A CA 1
ATOM 2227 C C . GLY A 1 308 ? 21.315 -1.406 11.335 1.00 89.50 308 GLY A C 1
ATOM 2228 O O . GLY A 1 308 ? 21.052 -1.606 12.520 1.00 89.50 308 GLY A O 1
ATOM 2229 N N . TYR A 1 309 ? 20.501 -1.782 10.347 1.00 92.81 309 TYR A N 1
ATOM 2230 C CA . TYR A 1 309 ? 19.280 -2.548 10.578 1.00 92.81 309 TYR A CA 1
ATOM 2231 C C . TYR A 1 309 ? 19.630 -4.010 10.904 1.00 92.81 309 TYR A C 1
ATOM 2233 O O . TYR A 1 309 ? 20.664 -4.518 10.461 1.00 92.81 309 TYR A O 1
ATOM 2241 N N . PRO A 1 310 ? 18.773 -4.718 11.661 1.00 88.75 310 PRO A N 1
ATOM 2242 C CA . PRO A 1 310 ? 18.996 -6.123 12.008 1.00 88.75 310 PRO A CA 1
ATOM 2243 C C . PRO A 1 310 ? 18.795 -7.101 10.841 1.00 88.75 310 PRO A C 1
ATOM 2245 O O . PRO A 1 310 ? 19.083 -8.290 10.984 1.00 88.75 310 PRO A O 1
ATOM 2248 N N . TYR A 1 311 ? 18.277 -6.614 9.716 1.00 89.81 311 TYR A N 1
ATOM 2249 C CA . TYR A 1 311 ? 18.009 -7.363 8.497 1.00 89.81 311 TYR A CA 1
ATOM 2250 C C . TYR A 1 311 ? 18.310 -6.491 7.277 1.00 89.81 311 TYR A C 1
ATOM 2252 O O . TYR A 1 311 ? 18.300 -5.261 7.349 1.00 89.81 311 TYR A O 1
ATOM 2260 N N . THR A 1 312 ? 18.509 -7.153 6.145 1.00 92.88 312 THR A N 1
ATOM 2261 C CA . THR A 1 312 ? 18.593 -6.528 4.825 1.00 92.88 312 THR A CA 1
ATOM 2262 C C . THR A 1 312 ? 17.296 -6.846 4.081 1.00 92.88 312 THR A C 1
ATOM 2264 O O . THR A 1 312 ? 16.939 -8.025 4.022 1.00 92.88 312 THR A O 1
ATOM 2267 N N . PRO A 1 313 ? 16.563 -5.850 3.551 1.00 95.94 313 PRO A N 1
ATOM 2268 C CA . PRO A 1 313 ? 15.412 -6.114 2.692 1.00 95.94 313 PRO A CA 1
ATOM 2269 C C . PRO A 1 313 ? 15.775 -7.017 1.505 1.00 95.94 313 PRO A C 1
ATOM 2271 O O . PRO A 1 313 ? 16.834 -6.858 0.904 1.00 95.94 313 PRO A O 1
ATOM 2274 N N . GLU A 1 314 ? 14.885 -7.947 1.164 1.00 97.69 314 GLU A N 1
ATOM 2275 C CA . GLU A 1 314 ? 14.991 -8.802 -0.023 1.00 97.69 314 GLU A CA 1
ATOM 2276 C C . GLU A 1 314 ? 14.079 -8.244 -1.125 1.00 97.69 314 GLU A C 1
ATOM 2278 O O . GLU A 1 314 ? 12.852 -8.349 -1.029 1.00 97.69 314 GLU A O 1
ATOM 2283 N N . ILE A 1 315 ? 14.663 -7.656 -2.172 1.00 97.38 315 ILE A N 1
ATOM 2284 C CA .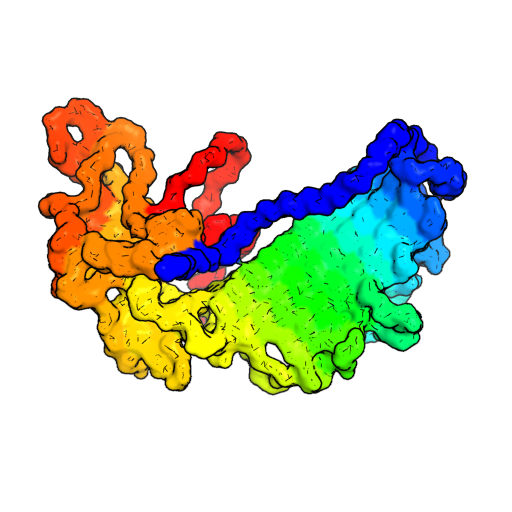 ILE A 1 315 ? 13.927 -7.011 -3.267 1.00 97.38 315 ILE A CA 1
ATOM 2285 C C . ILE A 1 315 ? 14.003 -7.855 -4.540 1.00 97.38 315 ILE A C 1
ATOM 2287 O O . ILE A 1 315 ? 15.075 -8.171 -5.049 1.00 97.38 315 ILE A O 1
ATOM 2291 N N . SER A 1 316 ? 12.842 -8.216 -5.076 1.00 95.00 316 SER A N 1
ATOM 2292 C CA . SER A 1 316 ? 12.697 -9.053 -6.276 1.00 95.00 316 SER A CA 1
ATOM 2293 C C . SER A 1 316 ? 11.897 -8.401 -7.412 1.00 95.00 316 SER A C 1
ATOM 2295 O O . SER A 1 316 ? 11.774 -8.989 -8.492 1.00 95.00 316 SER A O 1
ATOM 2297 N N . GLY A 1 317 ? 11.381 -7.196 -7.161 1.00 90.31 317 GLY A N 1
ATOM 2298 C CA . GLY A 1 317 ? 10.605 -6.358 -8.071 1.00 90.31 317 GLY A CA 1
ATOM 2299 C C . GLY A 1 317 ? 10.222 -5.040 -7.385 1.00 90.31 317 GLY A C 1
ATOM 2300 O O . GLY A 1 317 ? 10.328 -4.938 -6.160 1.00 90.31 317 GLY A O 1
ATOM 2301 N N . GLY A 1 318 ? 9.777 -4.058 -8.168 1.00 87.94 318 GLY A N 1
ATOM 2302 C CA . GLY A 1 318 ? 9.378 -2.726 -7.700 1.00 87.94 318 GLY A CA 1
ATOM 2303 C C . GLY A 1 318 ? 10.139 -1.593 -8.389 1.00 87.94 318 GLY A C 1
ATOM 2304 O O . GLY A 1 318 ? 11.154 -1.836 -9.047 1.00 87.94 318 GLY A O 1
ATOM 2305 N N . GLU A 1 319 ? 9.620 -0.382 -8.216 1.00 89.25 319 GLU A N 1
ATOM 2306 C CA . GLU A 1 319 ? 10.155 0.888 -8.718 1.00 89.25 319 GLU A CA 1
ATOM 2307 C C . GLU A 1 319 ? 10.673 1.730 -7.550 1.00 89.25 319 GLU A C 1
ATOM 2309 O O . GLU A 1 319 ? 10.025 1.791 -6.501 1.00 89.25 319 GLU A O 1
ATOM 2314 N N . PHE A 1 320 ? 11.822 2.379 -7.722 1.00 92.56 320 PHE A N 1
ATOM 2315 C CA . PHE A 1 320 ? 12.528 3.069 -6.644 1.00 92.56 320 PHE A CA 1
ATOM 2316 C C . PHE A 1 320 ? 13.135 4.386 -7.128 1.00 92.56 320 PHE A C 1
ATOM 2318 O O . PHE A 1 320 ? 13.638 4.447 -8.249 1.00 92.56 320 PHE A O 1
ATOM 2325 N N . THR A 1 321 ? 13.144 5.407 -6.268 1.00 91.94 321 THR A N 1
ATOM 2326 C CA . THR A 1 321 ? 13.878 6.664 -6.518 1.00 91.94 321 THR A CA 1
ATOM 2327 C C . THR A 1 321 ? 15.289 6.694 -5.920 1.00 91.94 321 THR A C 1
ATOM 2329 O O . THR A 1 321 ? 16.067 7.609 -6.177 1.00 91.94 321 THR A O 1
ATOM 2332 N N . ASP A 1 322 ? 15.646 5.663 -5.156 1.00 94.25 322 ASP A N 1
ATOM 2333 C CA . ASP A 1 322 ? 16.984 5.424 -4.615 1.00 94.25 322 ASP A CA 1
ATOM 2334 C C . ASP A 1 322 ? 17.486 4.041 -5.063 1.00 94.25 322 ASP A C 1
ATOM 2336 O O . ASP A 1 322 ? 16.683 3.137 -5.309 1.00 94.25 322 ASP A O 1
ATOM 2340 N N . ASP A 1 323 ? 18.804 3.874 -5.201 1.00 94.75 323 ASP A N 1
ATOM 2341 C CA . ASP A 1 323 ? 19.406 2.689 -5.832 1.00 94.75 323 ASP A CA 1
ATOM 2342 C C . ASP A 1 323 ? 19.139 1.418 -4.994 1.00 94.75 323 ASP A C 1
ATOM 2344 O O . ASP A 1 323 ? 19.705 1.249 -3.903 1.00 94.75 323 ASP A O 1
ATOM 2348 N N . PRO A 1 324 ? 18.328 0.460 -5.490 1.00 95.75 324 PRO A N 1
ATOM 2349 C CA . PRO A 1 324 ? 17.947 -0.709 -4.711 1.00 95.75 324 PRO A CA 1
ATOM 2350 C C . PRO A 1 324 ? 19.011 -1.815 -4.729 1.00 95.75 324 PRO A C 1
ATOM 2352 O O . PRO A 1 324 ? 18.825 -2.837 -4.066 1.00 95.75 324 PRO A O 1
ATOM 2355 N N . GLY A 1 325 ? 20.101 -1.686 -5.494 1.00 95.75 325 GLY A N 1
ATOM 2356 C CA . GLY A 1 325 ? 20.933 -2.825 -5.898 1.00 95.75 325 GLY A CA 1
ATOM 2357 C C . GLY A 1 325 ? 21.494 -3.672 -4.760 1.00 95.75 325 GLY A C 1
ATOM 2358 O O . GLY A 1 325 ? 21.502 -4.899 -4.866 1.00 95.75 325 GLY A O 1
ATOM 2359 N N . GLN A 1 326 ? 21.873 -3.065 -3.632 1.00 94.75 326 GLN A N 1
ATOM 2360 C CA . GLN A 1 326 ? 22.360 -3.808 -2.457 1.00 94.75 326 GLN A CA 1
ATOM 2361 C C . GLN A 1 326 ? 21.300 -4.732 -1.818 1.00 94.75 326 GLN A C 1
ATOM 2363 O O . GLN A 1 326 ? 21.649 -5.649 -1.076 1.00 94.75 326 GLN A O 1
ATOM 2368 N N . TYR A 1 327 ? 20.018 -4.498 -2.106 1.00 96.56 327 TYR A N 1
ATOM 2369 C CA . TYR A 1 327 ? 18.861 -5.226 -1.572 1.00 96.56 327 TYR A CA 1
ATOM 2370 C C . TYR A 1 327 ? 18.257 -6.213 -2.574 1.00 96.56 327 TYR A C 1
ATOM 2372 O O . TYR A 1 327 ? 17.468 -7.086 -2.207 1.00 96.56 327 TYR A O 1
ATOM 2380 N N . VAL A 1 328 ? 18.603 -6.071 -3.853 1.00 96.62 328 VAL A N 1
ATOM 2381 C CA . VAL A 1 328 ? 18.102 -6.925 -4.934 1.00 96.62 328 VAL A CA 1
ATOM 2382 C C . VAL A 1 328 ? 18.529 -8.372 -4.686 1.00 96.62 328 VAL A C 1
ATOM 2384 O O . VAL A 1 328 ? 19.612 -8.602 -4.164 1.00 96.62 328 VAL A O 1
ATOM 2387 N N . VAL A 1 329 ? 17.699 -9.361 -5.015 1.00 95.50 329 VAL A N 1
ATOM 2388 C CA . VAL A 1 329 ? 18.032 -10.795 -4.885 1.00 95.50 329 VAL A CA 1
ATOM 2389 C C . VAL A 1 329 ? 18.850 -11.314 -6.084 1.00 95.50 329 VAL A C 1
ATOM 2391 O O . VAL A 1 329 ? 18.895 -10.698 -7.141 1.00 95.50 329 VAL A O 1
ATOM 2394 N N . ASN A 1 330 ? 19.523 -12.461 -5.941 1.00 92.44 330 ASN A N 1
ATOM 2395 C CA . ASN A 1 330 ? 20.565 -12.902 -6.888 1.00 92.44 330 ASN A CA 1
ATOM 2396 C C . ASN A 1 330 ? 20.099 -13.206 -8.327 1.00 92.44 330 ASN A C 1
ATOM 2398 O O . ASN A 1 330 ? 20.907 -13.122 -9.249 1.00 92.44 330 ASN A O 1
ATOM 2402 N N . ASP A 1 331 ? 18.843 -13.600 -8.539 1.00 92.00 331 ASP A N 1
ATOM 2403 C CA . ASP A 1 331 ? 18.273 -13.882 -9.867 1.00 92.00 331 ASP A CA 1
ATOM 2404 C C . ASP A 1 331 ? 17.678 -12.632 -10.546 1.00 92.00 331 ASP A C 1
ATOM 2406 O O . ASP A 1 331 ? 16.990 -12.725 -11.569 1.00 92.00 331 ASP A O 1
ATOM 2410 N N . LYS A 1 332 ? 17.941 -11.454 -9.975 1.00 94.44 332 LYS A N 1
ATOM 2411 C CA . LYS A 1 332 ? 17.401 -10.161 -10.388 1.00 94.44 332 LYS A CA 1
ATOM 2412 C C . LYS A 1 332 ? 18.513 -9.158 -10.671 1.00 94.44 332 LYS A C 1
ATOM 2414 O O . LYS A 1 332 ? 19.679 -9.376 -10.344 1.00 94.44 332 LYS A O 1
ATOM 2419 N N . ALA A 1 333 ? 18.130 -8.077 -11.331 1.00 95.56 333 ALA A N 1
ATOM 2420 C CA . ALA A 1 333 ? 19.005 -6.992 -11.736 1.00 95.56 333 ALA A CA 1
ATOM 2421 C C . ALA A 1 333 ? 18.292 -5.646 -11.594 1.00 95.56 333 ALA A C 1
ATOM 2423 O O . ALA A 1 333 ? 17.076 -5.599 -11.392 1.00 95.56 333 ALA A O 1
ATOM 2424 N N . VAL A 1 334 ? 19.055 -4.564 -11.711 1.00 95.62 334 VAL A N 1
ATOM 2425 C CA . VAL A 1 334 ? 18.536 -3.194 -11.691 1.00 95.62 334 VAL A CA 1
ATOM 2426 C C . VAL A 1 334 ? 18.531 -2.647 -13.113 1.00 95.62 334 VAL A C 1
ATOM 2428 O O . VAL A 1 334 ? 19.560 -2.672 -13.778 1.00 95.62 334 VAL A O 1
ATOM 2431 N N . LEU A 1 335 ? 17.394 -2.153 -13.584 1.00 90.44 335 LEU A N 1
ATOM 2432 C CA . LEU A 1 335 ? 17.300 -1.292 -14.757 1.00 90.44 335 LEU A CA 1
ATOM 2433 C C . LEU A 1 335 ? 17.300 0.158 -14.274 1.00 90.44 335 LEU A C 1
ATOM 2435 O O . LEU A 1 335 ? 16.442 0.541 -13.482 1.00 90.44 335 LEU A O 1
ATOM 2439 N N . VAL A 1 336 ? 18.275 0.935 -14.727 1.00 87.94 336 VAL A N 1
ATOM 2440 C CA . VAL A 1 336 ? 18.380 2.371 -14.469 1.00 87.94 336 VAL A CA 1
ATOM 2441 C C . VAL A 1 336 ? 17.634 3.087 -15.586 1.00 87.94 336 VAL A C 1
ATOM 2443 O O . VAL A 1 336 ? 18.028 2.985 -16.751 1.00 87.94 336 VAL A O 1
ATOM 2446 N N . LEU A 1 337 ? 16.527 3.733 -15.223 1.00 79.69 337 LEU A N 1
ATOM 2447 C CA . LEU A 1 337 ? 15.685 4.502 -16.138 1.00 79.69 337 LEU A CA 1
ATOM 2448 C C . LEU A 1 337 ? 16.197 5.940 -16.260 1.00 79.69 337 LEU A C 1
ATOM 2450 O O . LEU A 1 337 ? 16.235 6.470 -17.359 1.00 79.69 337 LEU A O 1
ATOM 2454 N N . ASP A 1 338 ? 16.616 6.532 -15.143 1.00 76.75 338 ASP A N 1
ATOM 2455 C CA . ASP A 1 338 ? 17.277 7.838 -15.028 1.00 76.75 338 ASP A CA 1
ATOM 2456 C C . ASP A 1 338 ? 18.163 7.787 -13.763 1.00 76.75 338 ASP A C 1
ATOM 2458 O O . ASP A 1 338 ? 18.123 6.823 -12.988 1.00 76.75 338 ASP A O 1
ATOM 2462 N N . LYS A 1 339 ? 18.959 8.823 -13.509 1.00 75.38 339 LYS A N 1
ATOM 2463 C CA . LYS A 1 339 ? 19.875 8.942 -12.368 1.00 75.38 339 LYS A CA 1
ATOM 2464 C C . LYS A 1 339 ? 19.244 8.610 -11.007 1.00 75.38 339 LYS A C 1
ATOM 2466 O O . LYS A 1 339 ? 19.937 8.075 -10.141 1.00 75.38 339 LYS A O 1
ATOM 2471 N N . ASP A 1 340 ? 17.964 8.923 -10.831 1.00 81.44 340 ASP A N 1
ATOM 2472 C CA . ASP A 1 340 ? 17.214 8.727 -9.587 1.00 81.44 340 ASP A CA 1
ATOM 2473 C C . ASP A 1 340 ? 15.938 7.898 -9.838 1.00 81.44 340 ASP A C 1
ATOM 2475 O O . ASP A 1 340 ? 14.926 8.097 -9.172 1.00 81.44 340 ASP A O 1
ATOM 2479 N N . GLU A 1 341 ? 15.948 7.008 -10.838 1.00 85.44 341 GLU A N 1
ATOM 2480 C CA . GLU A 1 341 ? 14.805 6.145 -11.142 1.00 85.44 341 GLU A CA 1
ATOM 2481 C C . GLU A 1 341 ? 15.245 4.733 -11.543 1.00 85.44 341 GLU A C 1
ATOM 2483 O O . GLU A 1 341 ? 15.965 4.516 -12.522 1.00 85.44 341 GLU A O 1
ATOM 2488 N N . TYR A 1 342 ? 14.793 3.752 -10.765 1.00 87.69 342 TYR A N 1
ATOM 2489 C CA . TYR A 1 342 ? 15.260 2.375 -10.824 1.00 87.69 342 TYR A CA 1
ATOM 2490 C C . TYR A 1 342 ? 14.092 1.395 -10.872 1.00 87.69 342 TYR A C 1
ATOM 2492 O O . TYR A 1 342 ? 13.123 1.517 -10.122 1.00 87.69 342 TYR A O 1
ATOM 2500 N N . LEU A 1 343 ? 14.231 0.347 -11.680 1.00 88.75 343 LEU A N 1
ATOM 2501 C CA . LEU A 1 343 ? 13.299 -0.775 -11.750 1.00 88.75 343 LEU A CA 1
ATOM 2502 C C . LEU A 1 343 ? 14.035 -2.089 -11.477 1.00 88.75 343 LEU A C 1
ATOM 2504 O O . LEU A 1 343 ? 15.078 -2.368 -12.066 1.00 88.75 343 LEU A O 1
ATOM 2508 N N . VAL A 1 344 ? 13.481 -2.946 -10.620 1.00 88.94 344 VAL A N 1
ATOM 2509 C CA . VAL A 1 344 ? 14.047 -4.284 -10.384 1.00 88.94 344 VAL A CA 1
ATOM 2510 C C . VAL A 1 344 ? 13.457 -5.294 -11.368 1.00 88.94 344 VAL A C 1
ATOM 2512 O O . VAL A 1 344 ? 12.255 -5.564 -11.366 1.00 88.94 344 VAL A O 1
ATOM 2515 N N . ILE A 1 345 ? 14.324 -5.883 -12.193 1.00 87.25 345 ILE A N 1
ATOM 2516 C CA . ILE A 1 345 ? 13.973 -6.750 -13.325 1.00 87.25 345 ILE A CA 1
ATOM 2517 C C . ILE A 1 345 ? 14.608 -8.143 -13.215 1.00 87.25 345 ILE A C 1
ATOM 2519 O O . ILE A 1 345 ? 15.404 -8.419 -12.315 1.00 87.25 345 ILE A O 1
ATOM 2523 N N . TYR A 1 346 ? 14.248 -9.059 -14.119 1.00 87.44 346 TYR A N 1
ATOM 2524 C CA . TYR A 1 346 ? 14.978 -10.322 -14.256 1.00 87.44 346 TYR A CA 1
ATOM 2525 C C . TYR A 1 346 ? 16.411 -10.062 -14.711 1.00 87.44 346 TYR A C 1
ATOM 2527 O O . TYR A 1 346 ? 16.651 -9.208 -15.561 1.00 87.44 346 TYR A O 1
ATOM 2535 N N . ASN A 1 347 ? 17.359 -10.813 -14.152 1.00 93.06 347 ASN A N 1
ATOM 2536 C CA . ASN A 1 347 ? 18.738 -10.786 -14.618 1.00 93.06 347 ASN A CA 1
ATOM 2537 C C . ASN A 1 347 ? 18.871 -11.587 -15.922 1.00 93.06 347 ASN A C 1
ATOM 2539 O O . ASN A 1 347 ? 19.263 -12.755 -15.901 1.00 93.06 347 ASN A O 1
ATOM 2543 N N . ASP A 1 348 ? 18.479 -10.967 -17.030 1.00 92.25 348 ASP A N 1
ATOM 2544 C CA . ASP A 1 348 ? 18.448 -11.575 -18.354 1.00 92.25 348 ASP A CA 1
ATOM 2545 C C . ASP A 1 348 ? 18.605 -10.488 -19.427 1.00 92.25 348 ASP A C 1
ATOM 2547 O O . ASP A 1 348 ? 17.861 -9.505 -19.426 1.00 92.25 348 ASP A O 1
ATOM 2551 N N . ASP A 1 349 ? 19.597 -10.652 -20.305 1.00 95.38 349 ASP A N 1
ATOM 2552 C CA . ASP A 1 349 ? 19.963 -9.634 -21.295 1.00 95.38 349 ASP A CA 1
ATOM 2553 C C . ASP A 1 349 ? 18.857 -9.439 -22.340 1.00 95.38 349 ASP A C 1
ATOM 2555 O O . ASP A 1 349 ? 18.554 -8.302 -22.698 1.00 95.38 349 ASP A O 1
ATOM 2559 N N . ASP A 1 350 ? 18.205 -10.523 -22.780 1.00 91.31 350 ASP A N 1
ATOM 2560 C CA . ASP A 1 350 ? 17.111 -10.456 -23.752 1.00 91.31 350 ASP A CA 1
ATOM 2561 C C . ASP A 1 350 ? 15.898 -9.748 -23.131 1.00 91.31 350 ASP A C 1
ATOM 2563 O O . ASP A 1 350 ? 15.267 -8.905 -23.771 1.00 91.31 350 ASP A O 1
ATOM 2567 N N . TYR A 1 351 ? 15.597 -10.023 -21.857 1.00 86.25 351 TYR A N 1
ATOM 2568 C CA . TYR A 1 351 ? 14.546 -9.306 -21.135 1.00 86.25 351 TYR A CA 1
ATOM 2569 C C . TYR A 1 351 ? 14.852 -7.809 -21.005 1.00 86.25 351 TYR A C 1
ATOM 2571 O O . TYR A 1 351 ? 13.989 -6.982 -21.292 1.00 86.25 351 TYR A O 1
ATOM 2579 N N . ALA A 1 352 ? 16.074 -7.450 -20.606 1.00 86.81 352 ALA A N 1
ATOM 2580 C CA . ALA A 1 352 ? 16.479 -6.053 -20.469 1.00 86.81 352 ALA A CA 1
ATOM 2581 C C . ALA A 1 352 ? 16.454 -5.311 -21.817 1.00 86.81 352 ALA A C 1
ATOM 2583 O O . ALA A 1 352 ? 15.982 -4.178 -21.888 1.00 86.81 352 ALA A O 1
ATOM 2584 N N . CYS A 1 353 ? 16.885 -5.967 -22.895 1.00 86.69 353 CYS A N 1
ATOM 2585 C CA . CYS A 1 353 ? 16.849 -5.429 -24.254 1.00 86.69 353 CYS A CA 1
ATOM 2586 C C . CYS A 1 353 ? 15.421 -5.132 -24.740 1.00 86.69 353 CYS A C 1
ATOM 2588 O O . CYS A 1 353 ? 15.193 -4.117 -25.394 1.00 86.69 353 CYS A O 1
ATOM 2590 N N . VAL A 1 354 ? 14.440 -5.973 -24.387 1.00 83.69 354 VAL A N 1
ATOM 2591 C CA . VAL A 1 354 ? 13.008 -5.725 -24.674 1.00 83.69 354 VAL A CA 1
ATOM 2592 C C . VAL A 1 354 ? 12.462 -4.532 -23.899 1.00 83.69 354 VAL A C 1
ATOM 2594 O O . VAL A 1 354 ? 11.513 -3.898 -24.343 1.00 83.69 354 VAL A O 1
ATOM 2597 N N . LEU A 1 355 ? 13.064 -4.212 -22.755 1.00 79.62 355 LEU A N 1
ATOM 2598 C CA . LEU A 1 355 ? 12.763 -3.004 -21.989 1.00 79.62 355 LEU A CA 1
ATOM 2599 C C . LEU A 1 355 ? 13.578 -1.783 -22.454 1.00 79.62 355 LEU A C 1
ATOM 2601 O O . LEU A 1 355 ? 13.509 -0.740 -21.813 1.00 79.62 355 LEU A O 1
ATOM 2605 N N . GLY A 1 356 ? 14.347 -1.908 -23.542 1.00 83.25 356 GLY A N 1
ATOM 2606 C CA . GLY A 1 356 ? 15.122 -0.817 -24.136 1.00 83.25 356 GLY A CA 1
ATOM 2607 C C . GLY A 1 356 ? 16.529 -0.635 -23.564 1.00 83.25 356 GLY A C 1
ATOM 2608 O O . GLY A 1 356 ? 17.204 0.327 -23.918 1.00 83.25 356 GLY A O 1
ATOM 2609 N N . ALA A 1 357 ? 17.018 -1.532 -22.700 1.00 86.00 357 ALA A N 1
ATOM 2610 C CA . ALA A 1 357 ? 18.383 -1.421 -22.191 1.00 86.00 357 ALA A CA 1
ATOM 2611 C C . ALA A 1 357 ? 19.398 -1.561 -23.331 1.00 86.00 357 ALA A C 1
ATOM 2613 O O . ALA A 1 357 ? 19.394 -2.553 -24.060 1.00 86.00 357 ALA A O 1
ATOM 2614 N N . THR A 1 358 ? 20.278 -0.580 -23.484 1.00 87.75 358 THR A N 1
ATOM 2615 C CA . THR A 1 358 ? 21.321 -0.557 -24.520 1.00 87.75 358 THR A CA 1
ATOM 2616 C C . THR A 1 358 ? 22.668 -1.028 -23.983 1.00 87.75 358 THR A C 1
ATOM 2618 O O . THR A 1 358 ? 23.500 -1.530 -24.741 1.00 87.75 358 THR A O 1
ATOM 2621 N N . HIS A 1 359 ? 22.879 -0.901 -22.670 1.00 91.69 359 HIS A N 1
ATOM 2622 C CA . HIS A 1 359 ? 24.136 -1.236 -22.013 1.00 91.69 359 HIS A CA 1
ATOM 2623 C C . HIS A 1 359 ? 23.920 -1.981 -20.700 1.00 91.69 359 HIS A C 1
ATOM 2625 O O . HIS A 1 359 ? 22.876 -1.875 -20.052 1.00 91.69 359 HIS A O 1
ATOM 2631 N N . LYS A 1 360 ? 24.968 -2.682 -20.275 1.00 95.19 360 LYS A N 1
ATOM 2632 C CA . LYS A 1 360 ? 25.046 -3.390 -19.003 1.00 95.19 360 LYS A CA 1
ATOM 2633 C C . LYS A 1 360 ? 26.351 -3.079 -18.280 1.00 95.19 360 LYS A C 1
ATOM 2635 O O . LYS A 1 360 ? 27.391 -2.878 -18.901 1.00 95.19 360 LYS A O 1
ATOM 2640 N N . ALA A 1 361 ? 26.305 -3.099 -16.956 1.00 95.00 361 ALA A N 1
ATOM 2641 C CA . ALA A 1 361 ? 27.478 -3.151 -16.097 1.00 95.00 361 ALA A CA 1
ATOM 2642 C C . ALA A 1 361 ? 27.254 -4.107 -14.924 1.00 95.00 361 ALA A C 1
ATOM 2644 O O . ALA A 1 361 ? 26.126 -4.471 -14.594 1.00 95.00 361 ALA A O 1
ATOM 2645 N N . VAL A 1 362 ? 28.337 -4.476 -14.244 1.00 91.81 362 VAL A N 1
ATOM 2646 C CA . VAL A 1 362 ? 28.272 -5.185 -12.962 1.00 91.81 362 VAL A CA 1
ATOM 2647 C C . VAL A 1 362 ? 28.829 -4.269 -11.878 1.00 91.81 362 VAL A C 1
ATOM 2649 O O . VAL A 1 362 ? 30.010 -3.919 -11.898 1.00 91.81 362 VAL A O 1
ATOM 2652 N N . ARG A 1 363 ? 27.982 -3.875 -10.921 1.00 89.75 363 ARG A N 1
ATOM 2653 C CA . ARG A 1 363 ? 28.379 -3.098 -9.739 1.00 89.75 363 ARG A CA 1
ATOM 2654 C C . ARG A 1 363 ? 28.424 -4.040 -8.537 1.00 89.75 363 ARG A C 1
ATOM 2656 O O . ARG A 1 363 ? 27.393 -4.510 -8.064 1.00 89.75 363 ARG A O 1
ATOM 2663 N N . GLY A 1 364 ? 29.626 -4.355 -8.055 1.00 87.06 364 GLY A N 1
ATOM 2664 C CA . GLY A 1 364 ? 29.798 -5.393 -7.033 1.00 87.06 364 GLY A CA 1
ATOM 2665 C C . GLY A 1 364 ? 29.457 -6.777 -7.594 1.00 87.06 364 GLY A C 1
ATOM 2666 O O . GLY A 1 364 ? 30.143 -7.254 -8.493 1.00 87.06 364 GLY A O 1
ATOM 2667 N N . ASP A 1 365 ? 28.411 -7.414 -7.071 1.00 87.19 365 ASP A N 1
ATOM 2668 C CA . ASP A 1 365 ? 27.850 -8.687 -7.549 1.00 87.19 365 ASP A CA 1
ATOM 2669 C C . ASP A 1 365 ? 26.492 -8.520 -8.259 1.00 87.19 365 ASP A C 1
ATOM 2671 O O . ASP A 1 365 ? 25.829 -9.509 -8.587 1.00 87.19 365 ASP A O 1
ATOM 2675 N N . ARG A 1 366 ? 26.064 -7.274 -8.497 1.00 94.12 366 ARG A N 1
ATOM 2676 C CA . ARG A 1 366 ? 24.742 -6.942 -9.032 1.00 94.12 366 ARG A CA 1
ATOM 2677 C C . ARG A 1 366 ? 24.832 -6.420 -10.466 1.00 94.12 366 ARG A C 1
ATOM 2679 O O . ARG A 1 366 ? 25.571 -5.464 -10.718 1.00 94.12 366 ARG A O 1
ATOM 2686 N N . PRO A 1 367 ? 24.101 -7.029 -11.416 1.00 95.75 367 PRO A N 1
ATOM 2687 C CA . PRO A 1 367 ? 23.964 -6.494 -12.764 1.00 95.75 367 PRO A CA 1
ATOM 2688 C C . PRO A 1 367 ? 23.073 -5.253 -12.787 1.00 95.75 367 PRO A C 1
ATOM 2690 O O . PRO A 1 367 ? 21.999 -5.236 -12.179 1.00 95.75 367 PRO A O 1
ATOM 2693 N N . TYR A 1 368 ? 23.529 -4.250 -13.526 1.00 96.06 368 TYR A N 1
ATOM 2694 C CA . TYR A 1 368 ? 22.802 -3.031 -13.840 1.00 96.06 368 TYR A CA 1
ATOM 2695 C C . TYR A 1 368 ? 22.659 -2.917 -15.353 1.00 96.06 368 TYR A C 1
ATOM 2697 O O . TYR A 1 368 ? 23.627 -3.126 -16.083 1.00 96.06 368 TYR A O 1
ATOM 2705 N N . TYR A 1 369 ? 21.464 -2.569 -15.799 1.00 93.19 369 TYR A N 1
ATOM 2706 C CA . TYR A 1 369 ? 21.108 -2.300 -17.182 1.00 93.19 369 TYR A CA 1
ATOM 2707 C C . TYR A 1 369 ? 20.777 -0.818 -17.328 1.00 93.19 369 TYR A C 1
ATOM 2709 O O . TYR A 1 369 ? 20.235 -0.221 -16.399 1.00 93.19 369 TYR A O 1
ATOM 2717 N N . TYR A 1 370 ? 21.096 -0.234 -18.477 1.00 86.50 370 TYR A N 1
ATOM 2718 C CA . TYR A 1 370 ? 20.957 1.200 -18.721 1.00 86.50 370 TYR A CA 1
ATOM 2719 C C . TYR A 1 370 ? 20.265 1.454 -20.052 1.00 86.50 370 TYR A C 1
ATOM 2721 O O . TYR A 1 370 ? 20.602 0.805 -21.047 1.00 86.50 370 TYR A O 1
ATOM 2729 N N . LEU A 1 371 ? 19.341 2.415 -20.071 1.00 80.38 371 LEU A N 1
ATOM 2730 C CA . LEU A 1 371 ? 18.754 2.933 -21.309 1.00 80.38 371 LEU A CA 1
ATOM 2731 C C . LEU A 1 371 ? 19.762 3.818 -22.061 1.00 80.38 371 LEU A C 1
ATOM 2733 O O . LEU A 1 371 ? 19.928 3.657 -23.270 1.00 80.38 371 LEU A O 1
ATOM 2737 N N . ASP A 1 372 ? 20.516 4.652 -21.333 1.00 73.81 372 ASP A N 1
ATOM 2738 C CA . ASP A 1 372 ? 21.607 5.480 -21.855 1.00 73.81 372 ASP A CA 1
ATOM 2739 C C . ASP A 1 372 ? 22.900 5.300 -21.032 1.00 73.81 372 ASP A C 1
ATOM 2741 O O . ASP A 1 372 ? 22.904 5.112 -19.814 1.00 73.81 372 ASP A O 1
ATOM 2745 N N . LYS A 1 373 ? 24.046 5.389 -21.706 1.00 79.25 373 LYS A N 1
ATOM 2746 C CA . LYS A 1 373 ? 25.375 5.425 -21.086 1.00 79.25 373 LYS A CA 1
ATOM 2747 C C . LYS A 1 373 ? 25.580 6.643 -20.178 1.00 79.25 373 LYS A C 1
ATOM 2749 O O . LYS A 1 373 ? 26.479 6.604 -19.339 1.00 79.25 373 LYS A O 1
ATOM 2754 N N . GLU A 1 374 ? 24.826 7.728 -20.365 1.00 79.94 374 GLU A N 1
ATOM 2755 C CA . GLU A 1 374 ? 24.968 8.953 -19.564 1.00 79.94 374 GLU A CA 1
ATOM 2756 C C . GLU A 1 374 ? 24.609 8.710 -18.085 1.00 79.94 374 GLU A C 1
ATOM 2758 O O . GLU A 1 374 ? 25.317 9.194 -17.193 1.00 79.94 374 GLU A O 1
ATOM 2763 N N . ASP A 1 375 ? 23.635 7.834 -17.819 1.00 78.94 375 ASP A N 1
ATOM 2764 C CA . ASP A 1 375 ? 23.193 7.452 -16.468 1.00 78.94 375 ASP A CA 1
ATOM 2765 C C . ASP A 1 375 ? 24.157 6.496 -15.756 1.00 78.94 375 ASP A C 1
ATOM 2767 O O . ASP A 1 375 ? 24.164 6.356 -14.527 1.00 78.94 375 ASP A O 1
ATOM 2771 N N . ALA A 1 376 ? 25.029 5.835 -16.515 1.00 77.12 376 ALA A N 1
ATOM 2772 C CA . ALA A 1 376 ? 25.997 4.903 -15.956 1.00 77.12 376 ALA A CA 1
ATOM 2773 C C . ALA A 1 376 ? 27.128 5.593 -15.181 1.00 77.12 376 ALA A C 1
ATOM 2775 O O . ALA A 1 376 ? 27.798 4.946 -14.366 1.00 77.12 376 ALA A O 1
ATOM 2776 N N . GLY A 1 377 ? 27.353 6.889 -15.414 1.00 77.94 377 GLY A N 1
ATOM 2777 C CA . GLY A 1 377 ? 28.485 7.620 -14.855 1.00 77.94 377 GLY A CA 1
ATOM 2778 C C . GLY A 1 377 ? 29.831 7.076 -15.354 1.00 77.94 377 GLY A C 1
ATOM 2779 O O . GLY A 1 377 ? 30.011 6.794 -16.533 1.00 77.94 377 GLY A O 1
ATOM 2780 N N . GLN A 1 378 ? 30.819 6.948 -14.462 1.00 77.38 378 GLN A N 1
ATOM 2781 C CA . GLN A 1 378 ? 32.178 6.484 -14.803 1.00 77.38 378 GLN A CA 1
ATOM 2782 C C . GLN A 1 378 ? 32.349 4.965 -14.627 1.00 77.38 378 GLN A C 1
ATOM 2784 O O . GLN A 1 378 ? 33.317 4.515 -14.012 1.00 77.38 378 GLN A O 1
ATOM 2789 N N . VAL A 1 379 ? 31.400 4.174 -15.126 1.00 81.94 379 VAL A N 1
ATOM 2790 C CA . VAL A 1 379 ? 31.453 2.703 -15.081 1.00 81.94 379 VAL A CA 1
ATOM 2791 C C . VAL A 1 379 ? 31.768 2.160 -16.478 1.00 81.94 379 VAL A C 1
ATOM 2793 O O . VAL A 1 379 ? 31.360 2.739 -17.481 1.00 81.94 379 VAL A O 1
ATOM 2796 N N . GLU A 1 380 ? 32.534 1.070 -16.558 1.00 87.75 380 GLU A N 1
ATOM 2797 C CA . GLU A 1 380 ? 32.772 0.365 -17.822 1.00 87.75 380 GLU A CA 1
ATOM 2798 C C . GLU A 1 380 ? 31.487 -0.349 -18.262 1.00 87.75 380 GLU A C 1
ATOM 2800 O O . GLU A 1 380 ? 30.894 -1.096 -17.482 1.00 87.75 380 GLU A O 1
ATOM 2805 N N . LEU A 1 381 ? 31.058 -0.090 -19.499 1.00 92.00 381 LEU A N 1
ATOM 2806 C CA . LEU A 1 381 ? 29.793 -0.572 -20.046 1.00 92.00 381 LEU A CA 1
ATOM 2807 C C . LEU A 1 381 ? 30.013 -1.625 -21.129 1.00 92.00 381 LEU A C 1
ATOM 2809 O O . LEU A 1 381 ? 30.811 -1.433 -22.047 1.00 92.00 381 LEU A O 1
ATOM 2813 N N . GLU A 1 382 ? 29.238 -2.699 -21.050 1.00 94.31 382 GLU A N 1
ATOM 2814 C CA . GLU A 1 382 ? 29.069 -3.691 -22.105 1.00 94.31 382 GLU A CA 1
ATOM 2815 C C . GLU A 1 382 ? 27.867 -3.293 -22.982 1.00 94.31 382 GLU A C 1
ATOM 2817 O O . GLU A 1 382 ? 26.768 -3.130 -22.446 1.00 94.31 382 GLU A O 1
ATOM 2822 N N . PRO A 1 383 ? 28.039 -3.103 -24.303 1.00 93.94 383 PRO A N 1
ATOM 2823 C CA . PRO A 1 383 ? 26.922 -2.849 -25.206 1.00 93.94 383 PRO A CA 1
ATOM 2824 C C . PRO A 1 383 ? 26.108 -4.129 -25.428 1.00 93.94 383 PRO A C 1
ATOM 2826 O O . PRO A 1 383 ? 26.674 -5.208 -25.603 1.00 93.94 383 PRO A O 1
ATOM 2829 N N . LEU A 1 384 ? 24.784 -3.998 -25.465 1.00 94.19 384 LEU A N 1
ATOM 2830 C CA . LEU A 1 384 ? 23.862 -5.122 -25.660 1.00 94.19 384 LEU A CA 1
ATOM 2831 C C . LEU A 1 384 ? 23.380 -5.267 -27.110 1.00 94.19 384 LEU A C 1
ATOM 2833 O O . LEU A 1 384 ? 22.897 -6.328 -27.501 1.00 94.19 384 LEU A O 1
ATOM 2837 N N . GLY A 1 385 ? 23.524 -4.216 -27.917 1.00 94.00 385 GLY A N 1
ATOM 2838 C CA . GLY A 1 385 ? 23.110 -4.197 -29.313 1.00 94.00 385 GLY A CA 1
ATOM 2839 C C . GLY A 1 385 ? 22.802 -2.783 -29.785 1.00 94.00 385 GLY A C 1
ATOM 2840 O O . GLY A 1 385 ? 23.476 -1.829 -29.399 1.00 94.00 385 GLY A O 1
ATOM 2841 N N . HIS A 1 386 ? 21.768 -2.660 -30.611 1.00 92.12 386 HIS A N 1
ATOM 2842 C CA . HIS A 1 386 ? 21.359 -1.402 -31.232 1.00 92.12 386 HIS A CA 1
ATOM 2843 C C . HIS A 1 386 ? 19.897 -1.082 -30.942 1.00 92.12 386 HIS A C 1
ATOM 2845 O O . HIS A 1 386 ? 19.048 -1.968 -31.082 1.00 92.12 386 HIS A O 1
ATOM 2851 N N . SER A 1 387 ? 19.596 0.169 -30.589 1.00 89.94 387 SER A N 1
ATOM 2852 C CA . SER A 1 387 ? 18.213 0.581 -30.330 1.00 89.94 387 SER A CA 1
ATOM 2853 C C . SER A 1 387 ? 17.402 0.671 -31.624 1.00 89.94 387 SER A C 1
ATOM 2855 O O . SER A 1 387 ? 17.909 1.007 -32.702 1.00 89.94 387 SER A O 1
ATOM 2857 N N . VAL A 1 388 ? 16.114 0.367 -31.519 1.00 87.56 388 VAL A N 1
ATOM 2858 C CA . VAL A 1 388 ? 15.106 0.697 -32.520 1.00 87.56 388 VAL A CA 1
ATOM 2859 C C . VAL A 1 388 ? 13.990 1.453 -31.815 1.00 87.56 388 VAL A C 1
ATOM 2861 O O . VAL A 1 388 ? 13.216 0.858 -31.066 1.00 87.56 388 VAL A O 1
ATOM 2864 N N . ASP A 1 389 ? 13.922 2.756 -32.067 1.00 86.38 389 ASP A N 1
ATOM 2865 C CA . ASP A 1 389 ? 12.998 3.675 -31.409 1.00 86.38 389 ASP A CA 1
ATOM 2866 C C . ASP A 1 389 ? 11.795 3.949 -32.316 1.00 86.38 389 ASP A C 1
ATOM 2868 O O . ASP A 1 389 ? 11.930 4.505 -33.410 1.00 86.38 389 ASP A O 1
ATOM 2872 N N . PHE A 1 390 ? 10.612 3.536 -31.866 1.00 85.00 390 PHE A N 1
ATOM 2873 C CA . PHE A 1 390 ? 9.339 3.631 -32.572 1.00 85.00 390 PHE A CA 1
ATOM 2874 C C . PHE A 1 390 ? 8.562 4.865 -32.112 1.00 85.00 390 PHE A C 1
ATOM 2876 O O . PHE A 1 390 ? 7.848 4.845 -31.112 1.00 85.00 390 PHE A O 1
ATOM 2883 N N . TYR A 1 391 ? 8.655 5.951 -32.873 1.00 84.44 391 TYR A N 1
ATOM 2884 C CA . TYR A 1 391 ? 7.963 7.205 -32.586 1.00 84.44 391 TYR A CA 1
ATOM 2885 C C . TYR A 1 391 ? 6.533 7.195 -33.132 1.00 84.44 391 TYR A C 1
ATOM 2887 O O . TYR A 1 391 ? 6.321 7.246 -34.352 1.00 84.44 391 TYR A O 1
ATOM 2895 N N . ALA A 1 392 ? 5.543 7.200 -32.235 1.00 83.31 392 ALA A N 1
ATOM 2896 C CA . ALA A 1 392 ? 4.115 7.321 -32.546 1.00 83.31 392 ALA A CA 1
ATOM 2897 C C . ALA A 1 392 ? 3.740 8.739 -33.029 1.00 83.31 392 ALA A C 1
ATOM 2899 O O . ALA A 1 392 ? 2.919 9.447 -32.440 1.00 83.31 392 ALA A O 1
ATOM 2900 N N . MET A 1 393 ? 4.377 9.161 -34.118 1.00 85.75 393 MET A N 1
ATOM 2901 C CA . MET A 1 393 ? 4.140 10.423 -34.798 1.00 85.75 393 MET A CA 1
ATOM 2902 C C . MET A 1 393 ? 2.716 10.463 -35.338 1.00 85.75 393 MET A C 1
ATOM 2904 O O . MET A 1 393 ? 2.299 9.558 -36.053 1.00 85.75 393 MET A O 1
ATOM 2908 N N . GLN A 1 394 ? 1.977 11.507 -35.003 1.00 85.94 394 GLN A N 1
ATOM 2909 C CA . GLN A 1 394 ? 0.611 11.738 -35.441 1.00 85.94 394 GLN A CA 1
ATOM 2910 C C . GLN A 1 394 ? 0.590 12.391 -36.836 1.00 85.94 394 GLN A C 1
ATOM 2912 O O . GLN A 1 394 ? 1.595 12.968 -37.264 1.00 85.94 394 GLN A O 1
ATOM 2917 N N . PRO A 1 395 ? -0.529 12.338 -37.582 1.00 85.12 395 PRO A N 1
ATOM 2918 C CA . PRO A 1 395 ? -0.622 12.931 -38.918 1.00 85.12 395 PRO A CA 1
ATOM 2919 C C . PRO A 1 395 ? -0.356 14.438 -38.955 1.00 85.12 395 PRO A C 1
ATOM 2921 O O . PRO A 1 395 ? 0.133 14.959 -39.957 1.00 85.12 395 PRO A O 1
ATOM 2924 N N . GLU A 1 396 ? -0.687 15.150 -37.881 1.00 80.56 396 GLU A N 1
ATOM 2925 C CA . GLU A 1 396 ? -0.355 16.560 -37.716 1.00 80.56 396 GLU A CA 1
ATOM 2926 C C . GLU A 1 396 ? 1.106 16.779 -37.322 1.00 80.56 396 GLU A C 1
ATOM 2928 O O . GLU A 1 396 ? 1.574 17.894 -37.413 1.00 80.56 396 GLU A O 1
ATOM 2933 N N . GLY A 1 397 ? 1.870 15.750 -36.973 1.00 77.19 397 GLY A N 1
ATOM 2934 C CA . GLY A 1 397 ? 3.305 15.840 -36.709 1.00 77.19 397 GLY A CA 1
ATOM 2935 C C . GLY A 1 397 ? 3.714 15.862 -35.250 1.00 77.19 397 GLY A C 1
ATOM 2936 O O . GLY A 1 397 ? 4.888 15.665 -34.965 1.00 77.19 397 GLY A O 1
ATOM 2937 N N . SER A 1 398 ? 2.783 15.990 -34.314 1.00 78.12 398 SER A N 1
ATOM 2938 C CA . SER A 1 398 ? 3.097 15.741 -32.905 1.00 78.12 398 SER A CA 1
ATOM 2939 C C . SER A 1 398 ? 3.583 14.294 -32.694 1.00 78.12 398 SER A C 1
ATOM 2941 O O . SER A 1 398 ? 3.283 13.410 -33.498 1.00 78.12 398 SER A O 1
ATOM 2943 N N . ILE A 1 399 ? 4.345 14.033 -31.632 1.00 76.88 399 ILE A N 1
ATOM 2944 C CA . ILE A 1 399 ? 4.702 12.670 -31.214 1.00 76.88 399 ILE A CA 1
ATOM 2945 C C . ILE A 1 399 ? 3.904 12.353 -29.953 1.00 76.88 399 ILE A C 1
ATOM 2947 O O . ILE A 1 399 ? 3.968 13.105 -28.981 1.00 76.88 399 ILE A O 1
ATOM 2951 N N . ASP A 1 400 ? 3.159 11.245 -29.961 1.00 75.00 400 ASP A N 1
ATOM 2952 C CA . ASP A 1 400 ? 2.542 10.733 -28.737 1.00 75.00 400 ASP A CA 1
ATOM 2953 C C . ASP A 1 400 ? 3.566 9.886 -27.970 1.00 75.00 400 ASP A C 1
ATOM 2955 O O . ASP A 1 400 ? 3.778 8.708 -28.262 1.00 75.00 400 ASP A O 1
ATOM 2959 N N . TYR A 1 401 ? 4.224 10.509 -26.994 1.00 69.38 401 TYR A N 1
ATOM 2960 C CA . TYR A 1 401 ? 5.244 9.865 -26.162 1.00 69.38 401 TYR A CA 1
ATOM 2961 C C . TYR A 1 401 ? 4.679 8.792 -25.229 1.00 69.38 401 TYR A C 1
ATOM 2963 O O . TYR A 1 401 ? 5.433 7.939 -24.773 1.00 69.38 401 TYR A O 1
ATOM 2971 N N . GLU A 1 402 ? 3.369 8.787 -24.970 1.00 66.00 402 GLU A N 1
ATOM 2972 C CA . GLU A 1 402 ? 2.727 7.712 -24.204 1.00 66.00 402 GLU A CA 1
ATOM 2973 C C . GLU A 1 402 ? 2.539 6.438 -25.043 1.00 66.00 402 GLU A C 1
ATOM 2975 O O . GLU A 1 402 ? 2.109 5.414 -24.519 1.00 66.00 402 GLU A O 1
ATOM 2980 N N . GLN A 1 403 ? 2.824 6.500 -26.348 1.00 68.94 403 GLN A N 1
ATOM 2981 C CA . GLN A 1 403 ? 2.678 5.394 -27.296 1.00 68.94 403 GLN A CA 1
ATOM 2982 C C . GLN A 1 403 ? 3.958 5.051 -28.056 1.00 68.94 403 GLN A C 1
ATOM 2984 O O . GLN A 1 403 ? 3.931 4.204 -28.951 1.00 68.94 403 GLN A O 1
ATOM 2989 N N . GLY A 1 404 ? 5.055 5.746 -27.758 1.00 62.81 404 GLY A N 1
ATOM 2990 C CA . GLY A 1 404 ? 6.356 5.354 -28.273 1.00 62.81 404 GLY A CA 1
ATOM 2991 C C . GLY A 1 404 ? 6.762 3.989 -27.720 1.00 62.81 404 GLY A C 1
ATOM 2992 O O . GLY A 1 404 ? 6.405 3.635 -26.598 1.00 62.81 404 GLY A O 1
ATOM 2993 N N . ASP A 1 405 ? 7.524 3.237 -28.505 1.00 69.69 405 ASP A N 1
ATOM 2994 C CA . ASP A 1 405 ? 8.125 1.976 -28.068 1.00 69.69 405 ASP A CA 1
ATOM 2995 C C . ASP A 1 405 ? 9.625 1.998 -28.367 1.00 69.69 405 ASP A C 1
ATOM 2997 O O . ASP A 1 405 ? 10.066 2.675 -29.297 1.00 69.69 405 ASP A O 1
ATOM 3001 N N . SER A 1 406 ? 10.420 1.268 -27.594 1.00 81.88 406 SER A N 1
ATOM 3002 C CA . SER A 1 406 ? 11.855 1.128 -27.842 1.00 81.88 406 SER A CA 1
ATOM 3003 C C . SER A 1 406 ? 12.302 -0.281 -27.504 1.00 81.88 406 SER A C 1
ATOM 3005 O O . SER A 1 406 ? 11.879 -0.868 -26.509 1.00 81.88 406 SER A O 1
ATOM 3007 N N . ILE A 1 407 ? 13.159 -0.830 -28.361 1.00 83.62 407 ILE A N 1
ATOM 3008 C CA . ILE A 1 407 ? 13.746 -2.154 -28.188 1.00 83.62 407 ILE A CA 1
ATOM 3009 C C . ILE A 1 407 ? 15.211 -2.126 -28.592 1.00 83.62 407 ILE A C 1
ATOM 3011 O O . ILE A 1 407 ? 15.564 -1.618 -29.655 1.00 83.62 407 ILE A O 1
ATOM 3015 N N . THR A 1 408 ? 16.066 -2.745 -27.788 1.00 90.62 408 THR A N 1
ATOM 3016 C CA . THR A 1 408 ? 17.448 -3.017 -28.180 1.00 90.62 408 THR A CA 1
ATOM 3017 C C . THR A 1 408 ? 17.505 -4.369 -28.864 1.00 90.62 408 THR A C 1
ATOM 3019 O O . THR A 1 408 ? 17.075 -5.381 -28.318 1.00 90.62 408 THR A O 1
ATOM 3022 N N . VAL A 1 409 ? 18.026 -4.407 -30.084 1.00 93.88 409 VAL A N 1
ATOM 3023 C CA . VAL A 1 409 ? 18.187 -5.643 -30.847 1.00 93.88 409 VAL A CA 1
ATOM 3024 C C . VAL A 1 409 ? 19.642 -6.099 -30.743 1.00 93.88 409 VAL A C 1
ATOM 3026 O O . VAL A 1 409 ? 20.526 -5.352 -31.172 1.00 93.88 409 VAL A O 1
ATOM 3029 N N . PRO A 1 410 ? 19.912 -7.319 -30.234 1.00 96.06 410 PRO A N 1
ATOM 3030 C CA . PRO A 1 410 ? 21.267 -7.851 -30.176 1.00 96.06 410 PRO A CA 1
ATOM 3031 C C . PRO A 1 410 ? 21.928 -7.943 -31.553 1.00 96.06 410 PRO A C 1
ATOM 3033 O O . PRO A 1 410 ? 21.270 -8.234 -32.561 1.00 96.06 410 PRO A O 1
ATOM 3036 N N . ASP A 1 411 ? 23.248 -7.766 -31.582 1.00 94.00 411 ASP A N 1
ATOM 3037 C CA . ASP A 1 411 ? 24.041 -7.734 -32.811 1.00 94.00 411 ASP A CA 1
ATOM 3038 C C . ASP A 1 411 ? 23.739 -8.908 -33.759 1.00 94.00 411 ASP A C 1
ATOM 3040 O O . ASP A 1 411 ? 23.702 -10.087 -33.387 1.00 94.00 411 ASP A O 1
ATOM 3044 N N . GLY A 1 412 ? 23.540 -8.583 -35.039 1.00 92.38 412 GLY A N 1
ATOM 3045 C CA . GLY A 1 412 ? 23.290 -9.573 -36.089 1.00 92.38 412 GLY A CA 1
ATOM 3046 C C . GLY A 1 412 ? 21.865 -10.143 -36.119 1.00 92.38 412 GLY A C 1
ATOM 3047 O O . GLY A 1 412 ? 21.610 -11.092 -36.877 1.00 92.38 412 GLY A O 1
ATOM 3048 N N . LYS A 1 413 ? 20.924 -9.576 -35.353 1.00 97.00 413 LYS A N 1
ATOM 3049 C CA . LYS A 1 413 ? 19.492 -9.911 -35.405 1.00 97.00 413 LYS A CA 1
ATOM 3050 C C . LYS A 1 413 ? 18.661 -8.812 -36.068 1.00 97.00 413 LYS A C 1
ATOM 3052 O O . LYS A 1 413 ? 19.076 -7.665 -36.209 1.00 97.00 413 LYS A O 1
ATOM 3057 N N . SER A 1 414 ? 17.486 -9.208 -36.531 1.00 97.81 414 SER A N 1
ATOM 3058 C CA . SER A 1 414 ? 16.372 -8.325 -36.870 1.00 97.81 414 SER A CA 1
ATOM 3059 C C . SER A 1 414 ? 15.418 -8.205 -35.682 1.00 97.81 414 SER A C 1
ATOM 3061 O O . SER A 1 414 ? 15.422 -9.068 -34.797 1.00 97.81 414 SER A O 1
ATOM 3063 N N . VAL A 1 415 ? 14.554 -7.184 -35.687 1.00 94.12 415 VAL A N 1
ATOM 3064 C CA . VAL A 1 415 ? 13.496 -7.033 -34.670 1.00 94.12 415 VAL A CA 1
ATOM 3065 C C . VAL A 1 415 ? 12.648 -8.304 -34.603 1.00 94.12 415 VAL A C 1
ATOM 3067 O O . VAL A 1 415 ? 12.415 -8.844 -33.527 1.00 94.12 415 VAL A O 1
ATOM 3070 N N . LYS A 1 416 ? 12.241 -8.854 -35.751 1.00 95.88 416 LYS A N 1
ATOM 3071 C CA . LYS A 1 416 ? 11.394 -10.051 -35.799 1.00 95.88 416 LYS A CA 1
ATOM 3072 C C . LYS A 1 416 ? 12.065 -11.299 -35.222 1.00 95.88 416 LYS A C 1
ATOM 3074 O O . LYS A 1 416 ? 11.413 -12.053 -34.503 1.00 95.88 416 LYS A O 1
ATOM 3079 N N . GLU A 1 417 ? 13.339 -11.540 -35.535 1.00 97.62 417 GLU A N 1
ATOM 3080 C CA . GLU A 1 417 ? 14.081 -12.674 -34.962 1.00 97.62 417 GLU A CA 1
ATOM 3081 C C . GLU A 1 417 ? 14.245 -12.527 -33.451 1.00 97.62 417 GLU A C 1
ATOM 3083 O O . GLU A 1 417 ? 14.101 -13.509 -32.727 1.00 97.62 417 GLU A O 1
ATOM 3088 N N . PHE A 1 418 ? 14.535 -11.315 -32.975 1.00 95.19 418 PHE A N 1
ATOM 3089 C CA . PHE A 1 418 ? 14.689 -11.063 -31.549 1.00 95.19 418 PHE A CA 1
ATOM 3090 C C . PHE A 1 418 ? 13.365 -11.240 -30.797 1.00 95.19 418 PHE A C 1
ATOM 3092 O O . PHE A 1 418 ? 13.304 -11.986 -29.821 1.00 95.19 418 PHE A O 1
ATOM 3099 N N . LEU A 1 419 ? 12.270 -10.685 -31.321 1.00 89.94 419 LEU A N 1
ATOM 3100 C CA . LEU A 1 419 ? 10.936 -10.893 -30.762 1.00 89.94 419 LEU A CA 1
ATOM 3101 C C . LEU A 1 419 ? 10.518 -12.365 -30.750 1.00 89.94 419 LEU A C 1
ATOM 3103 O O . LEU A 1 419 ? 9.797 -12.779 -29.844 1.00 89.94 419 LEU A O 1
ATOM 3107 N N . ALA A 1 420 ? 10.948 -13.172 -31.723 1.00 92.75 420 ALA A N 1
ATOM 3108 C CA . ALA A 1 420 ? 10.686 -14.609 -31.705 1.00 92.75 420 ALA A CA 1
ATOM 3109 C C . ALA A 1 420 ? 11.373 -15.296 -30.512 1.00 92.75 420 ALA A C 1
ATOM 3111 O O . ALA A 1 420 ? 10.723 -16.084 -29.833 1.00 92.75 420 ALA A O 1
ATOM 3112 N N . ILE A 1 421 ? 12.633 -14.947 -30.221 1.00 91.62 421 ILE A N 1
ATOM 3113 C CA . ILE A 1 421 ? 13.394 -15.466 -29.068 1.00 91.62 421 ILE A CA 1
ATOM 3114 C C . ILE A 1 421 ? 12.711 -15.068 -27.758 1.00 91.62 421 ILE A C 1
ATOM 3116 O O . ILE A 1 421 ? 12.352 -15.921 -26.949 1.00 91.62 421 ILE A O 1
ATOM 3120 N N . VAL A 1 422 ? 12.445 -13.774 -27.587 1.00 86.38 422 VAL A N 1
ATOM 3121 C CA . VAL A 1 422 ? 11.810 -13.228 -26.381 1.00 86.38 422 VAL A CA 1
ATOM 3122 C C . VAL A 1 422 ? 10.472 -13.909 -26.124 1.00 86.38 422 VAL A C 1
ATOM 3124 O O . VAL A 1 422 ? 10.197 -14.364 -25.017 1.00 86.38 422 VAL A O 1
ATOM 3127 N N . ASN A 1 423 ? 9.641 -14.036 -27.158 1.00 85.31 423 ASN A N 1
ATOM 3128 C CA . ASN A 1 423 ? 8.308 -14.613 -27.033 1.00 85.31 423 ASN A CA 1
ATOM 3129 C C . ASN A 1 423 ? 8.303 -16.138 -26.870 1.00 85.31 423 ASN A C 1
ATOM 3131 O O . ASN A 1 423 ? 7.242 -16.707 -26.590 1.00 85.31 423 ASN A O 1
ATOM 3135 N N . GLU A 1 424 ? 9.432 -16.828 -27.037 1.00 90.25 424 GLU A N 1
ATOM 3136 C CA . GLU A 1 424 ? 9.568 -18.229 -26.629 1.00 90.25 424 GLU A CA 1
ATOM 3137 C C . GLU A 1 424 ? 9.686 -18.362 -25.107 1.00 90.25 424 GLU A C 1
ATOM 3139 O O . GLU A 1 424 ? 9.152 -19.322 -24.539 1.00 90.25 424 GLU A O 1
ATOM 3144 N N . GLU A 1 425 ? 10.326 -17.398 -24.447 1.00 84.94 425 GLU A N 1
ATOM 3145 C CA . GLU A 1 425 ? 10.621 -17.449 -23.015 1.00 84.94 425 GLU A CA 1
ATOM 3146 C C . GLU A 1 425 ? 9.629 -16.654 -22.159 1.00 84.94 425 GLU A C 1
ATOM 3148 O O . GLU A 1 425 ? 9.240 -17.122 -21.083 1.00 84.94 425 GLU A O 1
ATOM 3153 N N . TYR A 1 426 ? 9.164 -15.512 -22.659 1.00 78.62 426 TYR A N 1
ATOM 3154 C CA . TYR A 1 426 ? 8.417 -14.510 -21.910 1.00 78.62 426 TYR A CA 1
ATOM 3155 C C . TYR A 1 426 ? 6.985 -14.322 -22.430 1.00 78.62 426 TYR A C 1
ATOM 3157 O O . TYR A 1 426 ? 6.703 -14.396 -23.627 1.00 78.62 426 TYR A O 1
ATOM 3165 N N . GLU A 1 427 ? 6.062 -14.067 -21.503 1.00 68.69 427 GLU A N 1
ATOM 3166 C CA . GLU A 1 427 ? 4.712 -13.566 -21.779 1.00 68.69 427 GLU A CA 1
ATOM 3167 C C . GLU A 1 427 ? 4.459 -12.334 -20.911 1.00 68.69 427 GLU A C 1
ATOM 3169 O O . GLU A 1 427 ? 4.639 -12.401 -19.695 1.00 68.69 427 GLU A O 1
ATOM 3174 N N . PHE A 1 428 ? 3.990 -11.254 -21.528 1.00 68.50 428 PHE A N 1
ATOM 3175 C CA . PHE A 1 428 ? 3.681 -9.969 -20.909 1.00 68.50 428 PHE A CA 1
ATOM 3176 C C . PHE A 1 428 ? 2.159 -9.852 -20.809 1.00 68.50 428 PHE A C 1
ATOM 3178 O O . PHE A 1 428 ? 1.467 -9.910 -21.826 1.00 68.50 428 PHE A O 1
ATOM 3185 N N . ASP A 1 429 ? 1.614 -9.804 -19.591 1.00 65.88 429 ASP A N 1
ATOM 3186 C CA . ASP A 1 429 ? 0.162 -9.822 -19.337 1.00 65.88 429 ASP A CA 1
ATOM 3187 C C . ASP A 1 429 ? -0.588 -10.954 -20.069 1.00 65.88 429 ASP A C 1
ATOM 3189 O O . ASP A 1 429 ? -1.708 -10.814 -20.567 1.00 65.88 429 ASP A O 1
ATOM 3193 N N . GLY A 1 430 ? 0.056 -12.123 -20.149 1.00 71.19 430 GLY A N 1
ATOM 3194 C CA . GLY A 1 430 ? -0.487 -13.306 -20.821 1.00 71.19 430 GLY A CA 1
ATOM 3195 C C . GLY A 1 430 ? -0.497 -13.221 -22.351 1.00 71.19 430 GLY A C 1
ATOM 3196 O O . GLY A 1 430 ? -1.170 -14.030 -22.995 1.00 71.19 430 GLY A O 1
ATOM 3197 N N . LYS A 1 431 ? 0.228 -12.265 -22.940 1.00 75.44 431 LYS A N 1
ATOM 3198 C CA . LYS A 1 431 ? 0.391 -12.091 -24.387 1.00 75.44 431 LYS A CA 1
ATOM 3199 C C . LYS A 1 431 ? 1.868 -12.116 -24.782 1.00 75.44 431 LYS A C 1
ATOM 3201 O O . LYS A 1 431 ? 2.760 -11.929 -23.961 1.00 75.44 431 LYS A O 1
ATOM 3206 N N . ALA A 1 432 ? 2.117 -12.377 -26.062 1.00 77.94 432 ALA A N 1
ATOM 3207 C CA . ALA A 1 432 ? 3.423 -12.129 -26.658 1.00 77.94 432 ALA A CA 1
ATOM 3208 C C . ALA A 1 432 ? 3.671 -10.615 -26.714 1.00 77.94 432 ALA A C 1
ATOM 3210 O O . ALA A 1 432 ? 2.736 -9.859 -26.987 1.00 77.94 432 ALA A O 1
ATOM 3211 N N . TYR A 1 433 ? 4.909 -10.194 -26.484 1.00 81.88 433 TYR A N 1
ATOM 3212 C CA . TYR A 1 433 ? 5.321 -8.824 -26.745 1.00 81.88 433 TYR A CA 1
ATOM 3213 C C . TYR A 1 433 ? 5.348 -8.572 -28.254 1.00 81.88 433 TYR A C 1
ATOM 3215 O O . TYR A 1 433 ? 5.823 -9.400 -29.042 1.00 81.88 433 TYR A O 1
ATOM 3223 N N . ALA A 1 434 ? 4.826 -7.419 -28.641 1.00 82.75 434 ALA A N 1
ATOM 3224 C CA . ALA A 1 434 ? 4.845 -6.897 -29.991 1.00 82.75 434 ALA A CA 1
ATOM 3225 C C . ALA A 1 434 ? 4.931 -5.374 -29.902 1.00 82.75 434 ALA A C 1
ATOM 3227 O O . ALA A 1 434 ? 4.417 -4.791 -28.952 1.00 82.75 434 ALA A O 1
ATOM 3228 N N . ILE A 1 435 ? 5.535 -4.758 -30.914 1.00 81.94 435 ILE A N 1
ATOM 3229 C CA . ILE A 1 435 ? 5.515 -3.304 -31.067 1.00 81.94 435 ILE A CA 1
ATOM 3230 C C . ILE A 1 435 ? 4.064 -2.866 -31.291 1.00 81.94 435 ILE A C 1
ATOM 3232 O O . ILE A 1 435 ? 3.419 -3.373 -32.218 1.00 81.94 435 ILE A O 1
ATOM 3236 N N . THR A 1 436 ? 3.543 -1.965 -30.452 1.00 79.56 436 THR A N 1
ATOM 3237 C CA . THR A 1 436 ? 2.161 -1.475 -30.599 1.00 79.56 436 THR A CA 1
ATOM 3238 C C . THR A 1 436 ? 2.028 -0.651 -31.865 1.00 79.56 436 THR A C 1
ATOM 3240 O O . THR A 1 436 ? 2.886 0.169 -32.169 1.00 79.56 436 THR A O 1
ATOM 3243 N N . ASP A 1 437 ? 0.905 -0.785 -32.562 1.00 84.81 437 ASP A N 1
ATOM 3244 C CA . ASP A 1 437 ? 0.496 0.236 -33.521 1.00 84.81 437 ASP A CA 1
ATOM 3245 C C . ASP A 1 437 ? 0.025 1.503 -32.776 1.00 84.81 437 ASP A C 1
ATOM 3247 O O . ASP A 1 437 ? -0.615 1.397 -31.726 1.00 84.81 437 ASP A O 1
ATOM 3251 N N . PRO A 1 438 ? 0.271 2.708 -33.312 1.00 84.38 438 PRO A N 1
ATOM 3252 C CA . PRO A 1 438 ? -0.217 3.943 -32.705 1.00 84.38 438 PRO A CA 1
ATOM 3253 C C . PRO A 1 438 ? -1.757 4.020 -32.723 1.00 84.38 438 PRO A C 1
ATOM 3255 O O . PRO A 1 438 ? -2.416 3.482 -33.619 1.00 84.38 438 PRO A O 1
ATOM 3258 N N . LYS A 1 439 ? -2.339 4.750 -31.758 1.00 85.38 439 LYS A N 1
ATOM 3259 C CA . LYS A 1 439 ? -3.780 5.039 -31.641 1.00 85.38 439 LYS A CA 1
ATOM 3260 C C . LYS A 1 439 ? -4.298 5.540 -32.981 1.00 85.38 439 LYS A C 1
ATOM 3262 O O . LYS A 1 439 ? -3.701 6.407 -33.613 1.00 85.38 439 LYS A O 1
ATOM 3267 N N . ALA A 1 440 ? -5.443 5.004 -33.389 1.00 86.81 440 ALA A N 1
ATOM 3268 C CA . ALA A 1 440 ? -6.098 5.421 -34.616 1.00 86.81 440 ALA A CA 1
ATOM 3269 C C . ALA A 1 440 ? -6.430 6.921 -34.580 1.00 86.81 440 ALA A C 1
ATOM 3271 O O . ALA A 1 440 ? -6.924 7.430 -33.575 1.00 86.81 440 ALA A O 1
ATOM 3272 N N . VAL A 1 441 ? -6.208 7.600 -35.707 1.00 87.38 441 VAL A N 1
ATOM 3273 C CA . VAL A 1 441 ? -6.535 9.018 -35.880 1.00 87.38 441 VAL A CA 1
ATOM 3274 C C . VAL A 1 441 ? -7.659 9.161 -36.896 1.00 87.38 441 VAL A C 1
ATOM 3276 O O . VAL A 1 441 ? -7.563 8.670 -38.024 1.00 87.38 441 VAL A O 1
ATOM 3279 N N . ASP A 1 442 ? -8.731 9.848 -36.508 1.00 92.00 442 ASP A N 1
ATOM 3280 C CA . ASP A 1 442 ? -9.912 10.030 -37.350 1.00 92.00 442 ASP A CA 1
ATOM 3281 C C . ASP A 1 442 ? -9.569 10.686 -38.693 1.00 92.00 442 ASP A C 1
ATOM 3283 O O . ASP A 1 442 ? -8.917 11.727 -38.775 1.00 92.00 442 ASP A O 1
ATOM 3287 N N . GLY A 1 443 ? -10.049 10.077 -39.780 1.00 90.81 443 GLY A N 1
ATOM 3288 C CA . GLY A 1 443 ? -9.769 10.544 -41.138 1.00 90.81 443 GLY A CA 1
ATOM 3289 C C . GLY A 1 443 ? -8.375 10.184 -41.656 1.00 90.81 443 GLY A C 1
ATOM 3290 O O . GLY A 1 443 ? -8.030 10.602 -42.764 1.00 90.81 443 GLY A O 1
ATOM 3291 N N . TYR A 1 444 ? -7.607 9.379 -40.918 1.00 91.75 444 TYR A N 1
ATOM 3292 C CA . TYR A 1 444 ? -6.314 8.853 -41.339 1.00 91.75 444 TYR A CA 1
ATOM 3293 C C . TYR A 1 444 ? -6.251 7.331 -41.211 1.00 91.75 444 TYR A C 1
ATOM 3295 O O . TYR A 1 444 ? -6.946 6.702 -40.416 1.00 91.75 444 TYR A O 1
ATOM 3303 N N . LYS A 1 445 ? -5.403 6.725 -42.036 1.00 91.69 445 LYS A N 1
ATOM 3304 C CA . LYS A 1 445 ? -5.122 5.292 -42.043 1.00 91.69 445 LYS A CA 1
ATOM 3305 C C . LYS A 1 445 ? -3.647 5.073 -41.737 1.00 91.69 445 LYS A C 1
ATOM 3307 O O . LYS A 1 445 ? -2.797 5.620 -42.436 1.00 91.69 445 LYS A O 1
ATOM 3312 N N . PHE A 1 446 ? -3.355 4.251 -40.733 1.00 92.50 446 PHE A N 1
ATOM 3313 C CA . PHE A 1 446 ? -1.986 3.852 -40.418 1.00 92.50 446 PHE A CA 1
ATOM 3314 C C . PHE A 1 446 ? -1.406 2.994 -41.554 1.00 92.50 446 PHE A C 1
ATOM 3316 O O . PHE A 1 446 ? -2.012 2.004 -41.976 1.00 92.50 446 PHE A O 1
ATOM 3323 N N . LEU A 1 447 ? -0.249 3.391 -42.082 1.00 92.31 447 LEU A N 1
ATOM 3324 C CA . LEU A 1 447 ? 0.452 2.703 -43.174 1.00 92.31 447 LEU A CA 1
ATOM 3325 C C . LEU A 1 447 ? 1.531 1.734 -42.670 1.00 92.31 447 LEU A C 1
ATOM 3327 O O . LEU A 1 447 ? 1.992 0.866 -43.427 1.00 92.31 447 LEU A O 1
ATOM 3331 N N . GLY A 1 448 ? 1.923 1.865 -41.405 1.00 93.19 448 GLY A N 1
ATOM 3332 C CA . GLY A 1 448 ? 3.008 1.128 -40.773 1.00 93.19 448 GLY A CA 1
ATOM 3333 C C . GLY A 1 448 ? 4.130 2.044 -40.291 1.00 93.19 448 GLY A C 1
ATOM 3334 O O . GLY A 1 448 ? 4.038 3.271 -40.346 1.00 93.19 448 GLY A O 1
ATOM 3335 N N . TRP A 1 449 ? 5.207 1.404 -39.853 1.00 94.44 449 TRP A N 1
ATOM 3336 C CA . TRP A 1 449 ? 6.440 2.040 -39.408 1.00 94.44 449 TRP A CA 1
ATOM 3337 C C . TRP A 1 449 ? 7.367 2.313 -40.588 1.00 94.44 449 TRP A C 1
ATOM 3339 O O . TRP A 1 449 ? 7.549 1.452 -41.450 1.00 94.44 449 TRP A O 1
ATOM 3349 N N . TYR A 1 450 ? 7.927 3.515 -40.652 1.00 94.81 450 TYR A N 1
ATOM 3350 C CA . TYR A 1 450 ? 8.810 3.959 -41.729 1.00 94.81 450 TYR A CA 1
ATOM 3351 C C . TYR A 1 450 ? 10.122 4.461 -41.148 1.00 94.81 450 TYR A C 1
ATOM 3353 O O . TYR A 1 450 ? 10.131 5.133 -40.121 1.00 94.81 450 TYR A O 1
ATOM 3361 N N . ASN A 1 451 ? 11.230 4.187 -41.835 1.00 92.94 451 ASN A N 1
ATOM 3362 C CA . ASN A 1 451 ? 12.479 4.879 -41.540 1.00 92.94 451 ASN A CA 1
ATOM 3363 C C . ASN A 1 451 ? 12.270 6.386 -41.751 1.00 92.94 451 ASN A C 1
ATOM 3365 O O . ASN A 1 451 ? 11.505 6.789 -42.631 1.00 92.94 451 ASN A O 1
ATOM 3369 N N . GLY A 1 452 ? 12.959 7.223 -40.983 1.00 87.81 452 GLY A N 1
ATOM 3370 C CA . GLY A 1 452 ? 12.878 8.674 -41.127 1.00 87.81 452 GLY A CA 1
ATOM 3371 C C . GLY A 1 452 ? 14.246 9.333 -41.054 1.00 87.81 452 GLY A C 1
ATOM 3372 O O . GLY A 1 452 ? 15.183 8.801 -40.470 1.00 87.81 452 GLY A O 1
ATOM 3373 N N . THR A 1 453 ? 14.374 10.503 -41.673 1.00 85.94 453 THR A N 1
ATOM 3374 C CA . THR A 1 453 ? 15.460 11.439 -41.366 1.00 85.94 453 THR A CA 1
ATOM 3375 C C . THR A 1 453 ? 14.856 12.635 -40.655 1.00 85.94 453 THR A C 1
ATOM 3377 O O . THR A 1 453 ? 14.227 13.486 -41.284 1.00 85.94 453 THR A O 1
ATOM 3380 N N . ALA A 1 454 ? 15.054 12.678 -39.345 1.00 80.81 454 ALA A N 1
ATOM 3381 C CA . ALA A 1 454 ? 14.666 13.770 -38.473 1.00 80.81 454 ALA A CA 1
ATOM 3382 C C . ALA A 1 454 ? 15.870 14.695 -38.233 1.00 80.81 454 ALA A C 1
ATOM 3384 O O . ALA A 1 454 ? 16.950 14.251 -37.844 1.00 80.81 454 ALA A O 1
ATOM 3385 N N . LYS A 1 455 ? 15.702 15.997 -38.470 1.00 80.94 455 LYS A N 1
ATOM 3386 C CA . LYS A 1 455 ? 16.611 17.034 -37.971 1.00 80.94 455 LYS A CA 1
ATOM 3387 C C . LYS A 1 455 ? 15.863 17.884 -36.976 1.00 80.94 455 LYS A C 1
ATOM 3389 O O . LYS A 1 455 ? 14.890 18.540 -37.335 1.00 80.94 455 LYS A O 1
ATOM 3394 N N . TRP A 1 456 ? 16.342 17.894 -35.747 1.00 75.69 456 TRP A N 1
ATOM 3395 C CA . TRP A 1 456 ? 15.711 18.626 -34.666 1.00 75.69 456 TRP A CA 1
ATOM 3396 C C . TRP A 1 456 ? 16.188 20.075 -34.590 1.00 75.69 456 TRP A C 1
ATOM 3398 O O . TRP A 1 456 ? 17.314 20.390 -34.975 1.00 75.69 456 TRP A O 1
ATOM 3408 N N . ASN A 1 457 ? 15.327 20.953 -34.088 1.00 71.69 457 ASN A N 1
ATOM 3409 C CA . ASN A 1 457 ? 15.638 22.361 -33.915 1.00 71.69 457 ASN A CA 1
ATOM 3410 C C . ASN A 1 457 ? 16.598 22.548 -32.729 1.00 71.69 457 ASN A C 1
ATOM 3412 O O . ASN A 1 457 ? 16.374 22.045 -31.630 1.00 71.69 457 ASN A O 1
ATOM 3416 N N . GLU A 1 458 ? 17.691 23.276 -32.960 1.00 74.81 458 GLU A N 1
ATOM 3417 C CA . GLU A 1 458 ? 18.733 23.519 -31.953 1.00 74.81 458 GLU A CA 1
ATOM 3418 C C . GLU A 1 458 ? 18.298 24.504 -30.851 1.00 74.81 458 GLU A C 1
ATOM 3420 O O . GLU A 1 458 ? 18.900 24.525 -29.781 1.00 74.81 458 GLU A O 1
ATOM 3425 N N . ASN A 1 459 ? 17.272 25.327 -31.102 1.00 75.06 459 ASN A N 1
ATOM 3426 C CA . ASN A 1 459 ? 16.793 26.376 -30.190 1.00 75.06 459 ASN A CA 1
ATOM 3427 C C . ASN A 1 459 ? 15.486 26.021 -29.471 1.00 75.06 459 ASN A C 1
ATOM 3429 O O . ASN A 1 459 ? 15.125 26.676 -28.495 1.00 75.06 459 ASN A O 1
ATOM 3433 N N . ASP A 1 460 ? 14.759 25.041 -29.995 1.00 67.12 460 ASP A N 1
ATOM 3434 C CA . ASP A 1 460 ? 13.556 24.484 -29.392 1.00 67.12 460 ASP A CA 1
ATOM 3435 C C . ASP A 1 460 ? 13.641 22.980 -29.574 1.00 67.12 460 ASP A C 1
ATOM 3437 O O . ASP A 1 460 ? 13.278 22.425 -30.610 1.00 67.12 460 ASP A O 1
ATOM 3441 N N . ASP A 1 461 ? 14.184 22.331 -28.558 1.00 56.53 461 ASP A N 1
ATOM 3442 C CA . ASP A 1 461 ? 14.408 20.905 -28.558 1.00 56.53 461 ASP A CA 1
ATOM 3443 C C . ASP A 1 461 ? 13.137 20.109 -28.275 1.00 56.53 461 ASP A C 1
ATOM 3445 O O . ASP A 1 461 ? 13.215 18.918 -28.000 1.00 56.53 461 ASP A O 1
ATOM 3449 N N . THR A 1 462 ? 11.988 20.769 -28.388 1.00 62.22 462 THR A N 1
ATOM 3450 C CA . THR A 1 462 ? 10.688 20.158 -28.558 1.00 62.22 462 THR A CA 1
ATOM 3451 C C . THR A 1 462 ? 10.174 20.384 -29.962 1.00 62.22 462 THR A C 1
ATOM 3453 O O . THR A 1 462 ? 8.996 20.175 -30.131 1.00 62.22 462 THR A O 1
ATOM 3456 N N . LYS A 1 463 ? 10.981 20.739 -30.982 1.00 65.62 463 LYS A N 1
ATOM 3457 C CA . LYS A 1 463 ? 10.537 20.786 -32.390 1.00 65.62 463 LYS A CA 1
ATOM 3458 C C . LYS A 1 463 ? 11.496 20.182 -33.421 1.00 65.62 463 LYS A C 1
ATOM 3460 O O . LYS A 1 463 ? 12.714 20.225 -33.256 1.00 65.62 463 LYS A O 1
ATOM 3465 N N . LEU A 1 464 ? 10.964 19.683 -34.544 1.00 71.56 464 LEU A N 1
ATOM 3466 C CA . LEU A 1 464 ? 11.749 19.380 -35.754 1.00 71.56 464 LEU A CA 1
ATOM 3467 C C . LEU A 1 464 ? 12.037 20.647 -36.561 1.00 71.56 464 LEU A C 1
ATOM 3469 O O . LEU A 1 464 ? 11.165 21.484 -36.781 1.00 71.56 464 LEU A O 1
ATOM 3473 N N . ASP A 1 465 ? 13.267 20.740 -37.054 1.00 77.44 465 ASP A N 1
ATOM 3474 C CA . ASP A 1 465 ? 13.681 21.661 -38.111 1.00 77.44 465 ASP A CA 1
ATOM 3475 C C . ASP A 1 465 ? 13.306 21.107 -39.497 1.00 77.44 465 ASP A C 1
ATOM 3477 O O . ASP A 1 465 ? 12.777 21.817 -40.350 1.00 77.44 465 ASP A O 1
ATOM 3481 N N . SER A 1 466 ? 13.522 19.807 -39.724 1.00 83.19 466 SER A N 1
ATOM 3482 C CA . SER A 1 466 ? 13.032 19.120 -40.922 1.00 83.19 466 SER A CA 1
ATOM 3483 C C . SER A 1 466 ? 12.814 17.632 -40.682 1.00 83.19 466 SER A C 1
ATOM 3485 O O . SER A 1 466 ? 13.499 17.009 -39.876 1.00 83.19 466 SER A O 1
ATOM 3487 N N . PHE A 1 467 ? 11.865 17.058 -41.416 1.00 86.25 467 PHE A N 1
ATOM 3488 C CA . PHE A 1 467 ? 11.575 15.633 -41.392 1.00 86.25 467 PHE A CA 1
ATOM 3489 C C . PHE A 1 467 ? 11.312 15.126 -42.807 1.00 86.25 467 PHE A C 1
ATOM 3491 O O . PHE A 1 467 ? 10.716 15.827 -43.628 1.00 86.25 467 PHE A O 1
ATOM 3498 N N . ALA A 1 468 ? 11.752 13.904 -43.087 1.00 87.62 468 ALA A N 1
ATOM 3499 C CA . ALA A 1 468 ? 11.376 13.182 -44.289 1.00 87.62 468 ALA A CA 1
ATOM 3500 C C . ALA A 1 468 ? 11.245 11.691 -43.986 1.00 87.62 468 ALA A C 1
ATOM 3502 O O . ALA A 1 468 ? 12.171 11.077 -43.450 1.00 87.62 468 ALA A O 1
ATOM 3503 N N . TYR A 1 469 ? 10.120 11.105 -44.395 1.00 90.38 469 TYR A N 1
ATOM 3504 C CA . TYR A 1 469 ? 9.991 9.656 -44.460 1.00 90.38 469 TYR A CA 1
ATOM 3505 C C . TYR A 1 469 ? 10.964 9.079 -45.493 1.00 90.38 469 TYR A C 1
ATOM 3507 O O . TYR A 1 469 ? 11.132 9.619 -46.589 1.00 90.38 469 TYR A O 1
ATOM 3515 N N . GLY A 1 470 ? 11.589 7.971 -45.121 1.00 91.12 470 GLY A N 1
ATOM 3516 C CA . GLY A 1 470 ? 12.303 7.069 -46.009 1.00 91.12 470 GLY A CA 1
ATOM 3517 C C . GLY A 1 470 ? 11.420 5.891 -46.412 1.00 91.12 470 GLY A C 1
ATOM 3518 O O . GLY A 1 470 ? 10.204 6.008 -46.548 1.00 91.12 470 GLY A O 1
ATOM 3519 N N . GLU A 1 471 ? 12.045 4.735 -46.604 1.00 93.50 471 GLU A N 1
ATOM 3520 C CA . GLU A 1 471 ? 11.337 3.500 -46.935 1.00 93.50 471 GLU A CA 1
ATOM 3521 C C . GLU A 1 471 ? 10.613 2.918 -45.716 1.00 93.50 471 GLU A C 1
ATOM 3523 O O . GLU A 1 471 ? 11.013 3.134 -44.564 1.00 93.50 471 GLU A O 1
ATOM 3528 N N . LYS A 1 472 ? 9.562 2.135 -45.981 1.00 95.19 472 LYS A N 1
ATOM 3529 C CA . LYS A 1 472 ? 8.853 1.371 -44.953 1.00 95.19 472 LYS A CA 1
ATOM 3530 C C . LYS A 1 472 ? 9.842 0.471 -44.205 1.00 95.19 472 LYS A C 1
ATOM 3532 O O . LYS A 1 472 ? 10.656 -0.198 -44.834 1.00 95.19 472 LYS A O 1
ATOM 3537 N N . PHE A 1 473 ? 9.775 0.472 -42.878 1.00 96.56 473 PHE A N 1
ATOM 3538 C CA . PHE A 1 473 ? 10.671 -0.309 -42.035 1.00 96.56 473 PHE A CA 1
ATOM 3539 C C . PHE A 1 473 ? 10.419 -1.806 -42.243 1.00 96.56 473 PHE A C 1
ATOM 3541 O O . PHE A 1 473 ? 9.291 -2.286 -42.093 1.00 96.56 473 PHE A O 1
ATOM 3548 N N . ASP A 1 474 ? 11.472 -2.534 -42.608 1.00 96.75 474 ASP A N 1
ATOM 3549 C CA . ASP A 1 474 ? 11.438 -3.981 -42.773 1.00 96.75 474 ASP A CA 1
ATOM 3550 C C . ASP A 1 474 ? 11.838 -4.654 -41.457 1.00 96.75 474 ASP A C 1
ATOM 3552 O O . ASP A 1 474 ? 12.993 -4.608 -41.047 1.00 96.75 474 ASP A O 1
ATOM 3556 N N . PHE A 1 475 ? 10.882 -5.302 -40.791 1.00 95.94 475 PHE A N 1
ATOM 3557 C CA . PHE A 1 475 ? 11.117 -5.992 -39.520 1.00 95.94 475 PHE A CA 1
ATOM 3558 C C . PHE A 1 475 ? 12.035 -7.220 -39.643 1.00 95.94 475 PHE A C 1
ATOM 3560 O O . PHE A 1 475 ? 1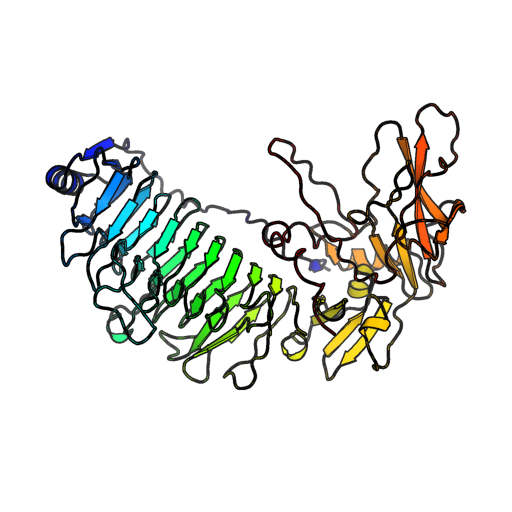2.502 -7.715 -38.615 1.00 95.94 475 PHE A O 1
ATOM 3567 N N . ASP A 1 476 ? 12.284 -7.718 -40.859 1.00 97.25 476 ASP A N 1
ATOM 3568 C CA . ASP A 1 476 ? 13.243 -8.789 -41.149 1.00 97.25 476 ASP A CA 1
ATOM 3569 C C . ASP A 1 476 ? 14.666 -8.242 -41.427 1.00 97.25 476 ASP A C 1
ATOM 3571 O O . ASP A 1 476 ? 15.620 -9.024 -41.520 1.00 97.25 476 ASP A O 1
ATOM 3575 N N . GLN A 1 477 ? 14.855 -6.916 -41.521 1.00 95.88 477 GLN A N 1
ATOM 3576 C CA . GLN A 1 477 ? 16.178 -6.328 -41.742 1.00 95.88 477 GLN A CA 1
ATOM 3577 C C . GLN A 1 477 ? 17.072 -6.469 -40.506 1.00 95.88 477 GLN A C 1
ATOM 3579 O O . GLN A 1 477 ? 16.629 -6.325 -39.366 1.00 95.88 477 GLN A O 1
ATOM 3584 N N . LYS A 1 478 ? 18.364 -6.727 -40.728 1.00 97.25 478 LYS A N 1
ATOM 3585 C CA . LYS A 1 478 ? 19.355 -6.784 -39.648 1.00 97.25 478 LYS A CA 1
ATOM 3586 C C . LYS A 1 478 ? 19.625 -5.385 -39.111 1.00 97.25 478 LYS A C 1
ATOM 3588 O O . LYS A 1 478 ? 19.918 -4.481 -39.891 1.00 97.25 478 LYS A O 1
ATOM 3593 N N . ILE A 1 479 ? 19.575 -5.232 -37.792 1.00 96.25 479 ILE A N 1
ATOM 3594 C CA . ILE A 1 479 ? 19.896 -3.970 -37.129 1.00 96.25 479 ILE A CA 1
ATOM 3595 C C . ILE A 1 479 ? 21.410 -3.924 -36.901 1.00 96.25 479 ILE A C 1
ATOM 3597 O O . ILE A 1 479 ? 21.996 -4.850 -36.344 1.00 96.25 479 ILE A O 1
ATOM 3601 N N . THR A 1 480 ? 22.057 -2.874 -37.407 1.00 94.69 480 THR A N 1
ATOM 3602 C CA . THR A 1 480 ? 23.526 -2.699 -37.358 1.00 94.69 480 THR A CA 1
ATOM 3603 C C . THR A 1 480 ? 23.946 -1.325 -36.833 1.00 94.69 480 THR A C 1
ATOM 3605 O O . THR A 1 480 ? 25.101 -0.926 -36.982 1.00 94.69 480 THR A O 1
ATOM 3608 N N . LYS A 1 481 ? 22.972 -0.538 -36.382 1.00 93.12 481 LYS A N 1
ATOM 3609 C CA . LYS A 1 481 ? 23.111 0.789 -35.790 1.00 93.12 481 LYS A CA 1
ATOM 3610 C C . LYS A 1 481 ? 21.783 1.164 -35.148 1.00 93.12 481 LYS A C 1
ATOM 3612 O O . LYS A 1 481 ? 20.740 0.657 -35.572 1.00 93.12 481 LYS A O 1
ATOM 3617 N N . ASP A 1 482 ? 21.835 2.108 -34.224 1.00 89.81 482 ASP A N 1
ATOM 3618 C CA . ASP A 1 482 ? 20.638 2.709 -33.646 1.00 89.81 482 ASP A CA 1
ATOM 3619 C C . ASP A 1 482 ? 19.763 3.292 -34.763 1.00 89.81 482 ASP A C 1
ATOM 3621 O O . ASP A 1 482 ? 20.260 3.895 -35.730 1.00 89.81 482 ASP A O 1
ATOM 3625 N N . THR A 1 483 ? 18.466 3.013 -34.686 1.00 89.62 483 THR A N 1
ATOM 3626 C CA . THR A 1 483 ? 17.521 3.251 -35.775 1.00 89.62 483 THR A CA 1
ATOM 3627 C C . THR A 1 483 ? 16.252 3.905 -35.250 1.00 89.62 483 THR A C 1
ATOM 3629 O O . THR A 1 483 ? 15.563 3.357 -34.403 1.00 89.62 483 THR A O 1
ATOM 3632 N N . GLU A 1 484 ? 15.897 5.052 -35.820 1.00 88.25 484 GLU A N 1
ATOM 3633 C CA . GLU A 1 484 ? 14.633 5.732 -35.540 1.00 88.25 484 GLU A CA 1
ATOM 3634 C C . GLU A 1 484 ? 13.594 5.368 -36.606 1.00 88.25 484 GLU A C 1
ATOM 3636 O O . GLU A 1 484 ? 13.855 5.459 -37.816 1.00 88.25 484 GLU A O 1
ATOM 3641 N N . VAL A 1 485 ? 12.398 4.990 -36.166 1.00 91.25 485 VAL A N 1
ATOM 3642 C CA . VAL A 1 485 ? 11.269 4.675 -37.040 1.00 91.25 485 VAL A CA 1
ATOM 3643 C C . VAL A 1 485 ? 10.026 5.426 -36.600 1.00 91.25 485 VAL A C 1
ATOM 3645 O O . VAL A 1 485 ? 9.780 5.645 -35.421 1.00 91.25 485 VAL A O 1
ATOM 3648 N N . PHE A 1 486 ? 9.222 5.837 -37.569 1.00 90.75 486 PHE A N 1
ATOM 3649 C CA . PHE A 1 486 ? 8.130 6.770 -37.354 1.00 90.75 486 PHE A CA 1
ATOM 3650 C C . PHE A 1 486 ? 6.835 6.200 -37.902 1.00 90.75 486 PHE A C 1
ATOM 3652 O O . PHE A 1 486 ? 6.802 5.624 -38.997 1.00 90.75 486 PHE A O 1
ATOM 3659 N N . ALA A 1 487 ? 5.756 6.396 -37.154 1.00 91.81 487 ALA A N 1
ATOM 3660 C CA . ALA A 1 487 ? 4.423 6.085 -37.625 1.00 91.81 487 ALA A CA 1
ATOM 3661 C C . ALA A 1 487 ? 4.089 6.911 -38.877 1.00 91.81 487 ALA A C 1
ATOM 3663 O O . ALA A 1 487 ? 4.329 8.121 -38.929 1.00 91.81 487 ALA A O 1
ATOM 3664 N N . ALA A 1 488 ? 3.546 6.253 -39.901 1.00 92.44 488 ALA A N 1
ATOM 3665 C CA . ALA A 1 488 ? 3.151 6.887 -41.153 1.00 92.44 488 ALA A CA 1
ATOM 3666 C C . ALA A 1 488 ? 1.648 6.771 -41.402 1.00 92.44 488 ALA A C 1
ATOM 3668 O O . ALA A 1 488 ? 1.041 5.724 -41.166 1.00 92.44 488 ALA A O 1
ATOM 3669 N N . TRP A 1 489 ? 1.063 7.837 -41.950 1.00 91.69 489 TRP A N 1
ATOM 3670 C CA . TRP A 1 489 ? -0.385 7.969 -42.109 1.00 91.69 489 TRP A CA 1
ATOM 3671 C C . TRP A 1 489 ? -0.789 8.396 -43.514 1.00 91.69 489 TRP A C 1
ATOM 3673 O O . TRP A 1 489 ? -0.200 9.301 -44.100 1.00 91.69 489 TRP A O 1
ATOM 3683 N N . GLU A 1 490 ? -1.861 7.813 -44.034 1.00 90.75 490 GLU A N 1
ATOM 3684 C CA . GLU A 1 490 ? -2.545 8.255 -45.251 1.00 90.75 490 GLU A CA 1
ATOM 3685 C C . GLU A 1 490 ? -3.822 9.007 -44.868 1.00 90.75 490 GLU A C 1
ATOM 3687 O O . GLU A 1 490 ? -4.664 8.470 -44.146 1.00 90.75 490 GLU A O 1
ATOM 3692 N N . LYS A 1 491 ? -4.008 10.230 -45.377 1.00 88.69 491 LYS A N 1
ATOM 3693 C CA . LYS A 1 491 ? -5.288 10.934 -45.243 1.00 88.69 491 LYS A CA 1
ATOM 3694 C C . LYS A 1 491 ? -6.365 10.226 -46.064 1.00 88.69 491 LYS A C 1
ATOM 3696 O O . LYS A 1 491 ? -6.262 10.128 -47.285 1.00 88.69 491 LYS A O 1
ATOM 3701 N N . VAL A 1 492 ? -7.438 9.789 -45.413 1.00 88.19 492 VAL A N 1
ATOM 3702 C CA . VAL A 1 492 ? -8.536 9.071 -46.068 1.00 88.19 492 VAL A CA 1
ATOM 3703 C C . VAL A 1 492 ? -9.121 9.927 -47.196 1.00 88.19 492 VAL A C 1
ATOM 3705 O O . VAL A 1 492 ? -9.519 11.075 -46.996 1.00 88.19 492 VAL A O 1
ATOM 3708 N N . GLY A 1 493 ? -9.168 9.353 -48.400 1.00 84.38 493 GLY A N 1
ATOM 3709 C CA . GLY A 1 493 ? -9.676 10.023 -49.598 1.00 84.38 493 GLY A CA 1
ATOM 3710 C C . GLY A 1 493 ? -8.644 10.854 -50.371 1.00 84.38 493 GLY A C 1
ATOM 3711 O O . GLY A 1 493 ? -9.022 11.463 -51.370 1.00 84.38 493 GLY A O 1
ATOM 3712 N N . SER A 1 494 ? -7.364 10.866 -49.975 1.00 81.75 494 SER A N 1
ATOM 3713 C CA . SER A 1 494 ? -6.293 11.501 -50.763 1.00 81.75 494 SER A CA 1
ATOM 3714 C C . SER A 1 494 ? -5.999 10.766 -52.078 1.00 81.75 494 SER A C 1
ATOM 3716 O O . SER A 1 494 ? -5.538 11.383 -53.036 1.00 81.75 494 SER A O 1
ATOM 3718 N N . GLY A 1 495 ? -6.261 9.454 -52.128 1.00 76.44 495 GLY A N 1
ATOM 3719 C CA . GLY A 1 495 ? -5.920 8.595 -53.264 1.00 76.44 495 GLY A CA 1
ATOM 3720 C C . GLY A 1 495 ? -4.421 8.293 -53.391 1.00 76.44 495 GLY A C 1
ATOM 3721 O O . GLY A 1 495 ? -4.001 7.790 -54.432 1.00 76.44 495 GLY A O 1
ATOM 3722 N N . SER A 1 496 ? -3.618 8.604 -52.366 1.00 73.94 496 SER A N 1
ATOM 3723 C CA . SER A 1 496 ? -2.172 8.364 -52.316 1.00 73.94 496 SER A CA 1
ATOM 3724 C C . SER A 1 496 ? -1.831 7.262 -51.313 1.00 73.94 496 SER A C 1
ATOM 3726 O O . SER A 1 496 ? -2.130 7.414 -50.140 1.00 73.94 496 SER A O 1
ATOM 3728 N N . ASN A 1 497 ? -1.080 6.233 -51.715 1.00 73.88 497 ASN A N 1
ATOM 3729 C CA . ASN A 1 497 ? -0.534 5.239 -50.771 1.00 73.88 497 ASN A CA 1
ATOM 3730 C C . ASN A 1 497 ? 0.753 5.714 -50.062 1.00 73.88 497 ASN A C 1
ATOM 3732 O O . ASN A 1 497 ? 1.448 4.913 -49.440 1.00 73.88 497 ASN A O 1
ATOM 3736 N N . GLU A 1 498 ? 1.093 6.996 -50.204 1.00 81.19 498 GLU A N 1
ATOM 3737 C CA . GLU A 1 498 ? 2.295 7.595 -49.633 1.00 81.19 498 GLU A CA 1
ATOM 3738 C C . GLU A 1 498 ? 1.993 8.251 -48.281 1.00 81.19 498 GLU A C 1
ATOM 3740 O O . GLU A 1 498 ? 0.896 8.799 -48.104 1.00 81.19 498 GLU A O 1
ATOM 3745 N N . PRO A 1 499 ? 2.958 8.246 -47.344 1.00 83.12 499 PRO A N 1
ATOM 3746 C CA . PRO A 1 499 ? 2.828 8.949 -46.078 1.00 83.12 499 PRO A CA 1
ATOM 3747 C C . PRO A 1 499 ? 2.512 10.437 -46.267 1.00 83.12 499 PRO A C 1
ATOM 3749 O O . PRO A 1 499 ? 3.158 11.153 -47.037 1.00 83.12 499 PRO A O 1
ATOM 3752 N N . THR A 1 500 ? 1.530 10.918 -45.515 1.00 80.12 500 THR A N 1
ATOM 3753 C CA . THR A 1 500 ? 1.217 12.342 -45.399 1.00 80.12 500 THR A CA 1
ATOM 3754 C C . THR A 1 500 ? 2.360 13.018 -44.651 1.00 80.12 500 THR A C 1
ATOM 3756 O O . THR A 1 500 ? 2.719 12.574 -43.564 1.00 80.12 500 THR A O 1
ATOM 3759 N N . GLN A 1 501 ? 2.937 14.080 -45.221 1.00 79.75 501 GLN A N 1
ATOM 3760 C CA . GLN A 1 501 ? 3.965 14.853 -44.523 1.00 79.75 501 GLN A CA 1
ATOM 3761 C C . GLN A 1 501 ? 3.362 15.505 -43.265 1.00 79.75 501 GLN A C 1
ATOM 3763 O O . GLN A 1 501 ? 2.339 16.187 -43.398 1.00 79.75 501 GLN A O 1
ATOM 3768 N N . PRO A 1 502 ? 3.967 15.322 -42.080 1.00 70.00 502 PRO A N 1
ATOM 3769 C CA . PRO A 1 502 ? 3.464 15.915 -40.846 1.00 70.00 502 PRO A CA 1
ATOM 3770 C C . PRO A 1 502 ? 3.750 17.429 -40.769 1.00 70.00 502 PRO A C 1
ATOM 3772 O O . PRO A 1 502 ? 4.640 17.925 -41.463 1.00 70.00 502 PRO A O 1
ATOM 3775 N N . GLY A 1 503 ? 3.028 18.190 -39.932 1.00 64.56 503 GLY A N 1
ATOM 3776 C CA . GLY A 1 503 ? 3.152 19.657 -39.867 1.00 64.56 503 GLY A CA 1
ATOM 3777 C C . GLY A 1 503 ? 3.006 20.280 -38.470 1.00 64.56 503 GLY A C 1
ATOM 3778 O O . GLY A 1 503 ? 1.894 20.420 -37.981 1.00 64.56 503 GLY A O 1
ATOM 3779 N N . ASN A 1 504 ? 4.108 20.844 -37.949 1.00 57.44 504 ASN A N 1
ATOM 3780 C CA . ASN A 1 504 ? 4.405 21.153 -36.534 1.00 57.44 504 ASN A CA 1
ATOM 3781 C C . ASN A 1 504 ? 4.722 19.884 -35.742 1.00 57.44 504 ASN A C 1
ATOM 3783 O O . ASN A 1 504 ? 3.852 19.191 -35.229 1.00 57.44 504 ASN A O 1
ATOM 3787 N N . LEU A 1 505 ? 6.016 19.600 -35.704 1.00 62.62 505 LEU A N 1
ATOM 3788 C CA . LEU A 1 505 ? 6.596 18.365 -35.221 1.00 62.62 505 LEU A CA 1
ATOM 3789 C C . LEU A 1 505 ? 7.361 18.635 -33.943 1.00 62.62 505 LEU A C 1
ATOM 3791 O O . LEU A 1 505 ? 8.189 19.545 -33.985 1.00 62.62 505 LEU A O 1
ATOM 3795 N N . ASP A 1 506 ? 7.121 17.855 -32.884 1.00 61.22 506 ASP A N 1
ATOM 3796 C CA . ASP A 1 506 ? 7.805 18.036 -31.606 1.00 61.22 506 ASP A CA 1
ATOM 3797 C C . ASP A 1 506 ? 9.032 17.111 -31.440 1.00 61.22 506 ASP A C 1
ATOM 3799 O O . ASP A 1 506 ? 9.017 15.995 -31.948 1.00 61.22 506 ASP A O 1
ATOM 3803 N N . LYS A 1 507 ? 10.102 17.561 -30.765 1.00 57.59 507 LYS A N 1
ATOM 3804 C CA . LYS A 1 507 ? 11.348 16.804 -30.513 1.00 57.59 507 LYS A CA 1
ATOM 3805 C C . LYS A 1 507 ? 11.283 15.982 -29.215 1.00 57.59 507 LYS A C 1
ATOM 3807 O O . LYS A 1 507 ? 10.856 16.531 -28.201 1.00 57.59 507 LYS A O 1
ATOM 3812 N N . PRO A 1 508 ? 11.788 14.726 -29.213 1.00 51.47 508 PRO A N 1
ATOM 3813 C CA . PRO A 1 508 ? 12.103 13.988 -27.998 1.00 51.47 508 PRO A CA 1
ATOM 3814 C C . PRO A 1 508 ? 13.294 14.625 -27.270 1.00 51.47 508 PRO A C 1
ATOM 3816 O O . PRO A 1 508 ? 14.358 14.861 -27.857 1.00 51.47 508 PRO A O 1
ATOM 3819 N N . SER A 1 509 ? 13.133 14.874 -25.969 1.00 45.44 509 SER A N 1
ATOM 3820 C CA . SER A 1 509 ? 14.274 15.131 -25.084 1.00 45.44 509 SER A CA 1
ATOM 3821 C C . SER A 1 509 ? 15.315 14.027 -25.289 1.00 45.44 509 SER A C 1
ATOM 3823 O O . SER A 1 509 ? 14.956 12.858 -25.362 1.00 45.44 509 SER A O 1
ATOM 3825 N N . LYS A 1 510 ? 16.599 14.390 -25.407 1.00 40.62 510 LYS A N 1
ATOM 3826 C CA . LYS A 1 510 ? 17.684 13.394 -25.480 1.00 40.62 510 LYS A CA 1
ATOM 3827 C C . LYS A 1 510 ? 17.864 12.620 -24.175 1.00 40.62 510 LYS A C 1
ATOM 3829 O O . LYS A 1 510 ? 18.510 11.583 -24.204 1.00 40.62 510 LYS A O 1
ATOM 3834 N N . ASP A 1 511 ? 17.251 13.087 -23.092 1.00 43.78 511 ASP A N 1
ATOM 3835 C CA . ASP A 1 511 ? 17.030 12.275 -21.904 1.00 43.78 511 ASP A CA 1
ATOM 3836 C C . ASP A 1 511 ? 15.914 11.271 -22.238 1.00 43.78 511 ASP A C 1
ATOM 3838 O O . ASP A 1 511 ? 14.757 11.459 -21.858 1.00 43.78 511 ASP A O 1
ATOM 3842 N N . ASN A 1 512 ? 16.242 10.211 -22.981 1.00 41.56 512 ASN A N 1
ATOM 3843 C CA . ASN A 1 512 ? 15.394 9.022 -23.096 1.00 41.56 512 ASN A CA 1
ATOM 3844 C C . ASN A 1 512 ? 15.504 8.178 -21.812 1.00 41.56 512 ASN A C 1
ATOM 3846 O O . ASN A 1 512 ? 15.612 6.952 -21.861 1.00 41.56 512 ASN A O 1
ATOM 3850 N N . GLY A 1 513 ? 15.406 8.830 -20.650 1.00 37.84 513 GLY A N 1
ATOM 3851 C CA . GLY A 1 513 ? 14.841 8.166 -19.491 1.00 37.84 513 GLY A CA 1
ATOM 3852 C C . GLY A 1 513 ? 13.377 7.941 -19.821 1.00 37.84 513 GLY A C 1
ATOM 3853 O O . GLY A 1 513 ? 12.577 8.876 -19.801 1.00 37.84 513 GLY A O 1
ATOM 3854 N N . ALA A 1 514 ? 13.049 6.740 -20.292 1.00 33.41 514 ALA A N 1
ATOM 3855 C CA . ALA A 1 514 ? 11.735 6.403 -20.811 1.00 33.41 514 ALA A CA 1
ATOM 3856 C C . ALA A 1 514 ? 10.684 6.403 -19.692 1.00 33.41 514 ALA A C 1
ATOM 3858 O O . ALA A 1 514 ? 10.248 5.342 -19.258 1.00 33.41 514 ALA A O 1
ATOM 3859 N N . VAL A 1 515 ? 10.245 7.587 -19.254 1.00 32.09 515 VAL A N 1
ATOM 3860 C CA . VAL A 1 515 ? 9.052 7.781 -18.429 1.00 32.09 515 VAL A CA 1
ATOM 3861 C C . VAL A 1 515 ? 8.349 9.068 -18.860 1.00 32.09 515 VAL A C 1
ATOM 3863 O O . VAL A 1 515 ? 8.791 10.193 -18.614 1.00 32.09 515 VAL A O 1
ATOM 3866 N N . ALA A 1 516 ? 7.219 8.900 -19.548 1.00 29.98 516 ALA A N 1
ATOM 3867 C CA . ALA A 1 516 ? 6.337 9.992 -19.923 1.00 29.98 516 ALA A CA 1
ATOM 3868 C C . ALA A 1 516 ? 5.820 10.723 -18.667 1.00 29.98 516 ALA A C 1
ATOM 3870 O O . ALA A 1 516 ? 5.177 10.140 -17.793 1.00 29.98 516 ALA A O 1
ATOM 3871 N N . LYS A 1 517 ? 6.055 12.037 -18.600 1.00 26.06 517 LYS A N 1
ATOM 3872 C CA . LYS A 1 517 ? 5.360 12.943 -17.675 1.00 26.06 517 LYS A CA 1
ATOM 3873 C C . LYS A 1 517 ? 3.911 13.113 -18.144 1.00 26.06 517 LYS A C 1
ATOM 3875 O O . LYS A 1 517 ? 3.668 13.853 -19.093 1.00 26.06 517 LYS A O 1
ATOM 3880 N N . ALA A 1 518 ? 2.953 12.485 -17.466 1.00 27.34 518 ALA A N 1
ATOM 3881 C CA . ALA A 1 518 ? 1.525 12.696 -17.718 1.00 27.34 518 ALA A CA 1
ATOM 3882 C C . ALA A 1 518 ? 1.018 13.982 -17.027 1.00 27.34 518 ALA A C 1
ATOM 3884 O O . ALA A 1 518 ? 1.194 14.140 -15.815 1.00 27.34 518 ALA A O 1
ATOM 3885 N N . ASP A 1 519 ? 0.346 14.885 -17.762 1.00 24.17 519 ASP A N 1
ATOM 3886 C CA . ASP A 1 519 ? -0.431 15.989 -17.172 1.00 24.17 519 ASP A CA 1
ATOM 3887 C C . ASP A 1 519 ? -1.939 15.931 -17.501 1.00 24.17 519 ASP A C 1
ATOM 3889 O O . ASP A 1 519 ? -2.397 15.786 -18.631 1.00 24.17 519 ASP A O 1
ATOM 3893 N N . LYS A 1 520 ? -2.670 16.083 -16.398 1.00 29.73 520 LYS A N 1
ATOM 3894 C CA . LYS A 1 520 ? -4.069 16.381 -16.072 1.00 29.73 520 LYS A CA 1
ATOM 3895 C C . LYS A 1 520 ? -4.994 16.855 -17.205 1.00 29.73 520 LYS A C 1
ATOM 3897 O O . LYS A 1 520 ? -5.077 18.042 -17.503 1.00 29.73 520 LYS A O 1
ATOM 3902 N N . SER A 1 521 ? -5.914 15.985 -17.626 1.00 25.33 521 SER A N 1
ATOM 3903 C CA . SER A 1 521 ? -7.367 16.205 -17.454 1.00 25.33 521 SER A CA 1
ATOM 3904 C C . SER A 1 521 ? -8.193 15.090 -18.104 1.00 25.33 521 SER A C 1
ATOM 3906 O O . SER A 1 521 ? -8.270 14.988 -19.319 1.00 25.33 521 SER A O 1
ATOM 3908 N N . ALA A 1 522 ? -8.915 14.304 -17.305 1.00 24.02 522 ALA A N 1
ATOM 3909 C CA . ALA A 1 522 ? -10.039 13.528 -17.820 1.00 24.02 522 ALA A CA 1
ATOM 3910 C C . ALA A 1 522 ? -11.170 13.535 -16.795 1.00 24.02 522 ALA A C 1
ATOM 3912 O O . ALA A 1 522 ? -11.065 13.016 -15.684 1.00 24.02 522 ALA A O 1
ATOM 3913 N N . LYS A 1 523 ? -12.250 14.216 -17.173 1.00 23.73 523 LYS A N 1
ATOM 3914 C CA . LYS A 1 523 ? -13.529 14.177 -16.478 1.00 23.73 523 LYS A CA 1
ATOM 3915 C C . LYS A 1 523 ? -14.214 12.846 -16.791 1.00 23.73 523 LYS A C 1
ATOM 3917 O O . LYS A 1 523 ? -14.241 12.428 -17.937 1.00 23.73 523 LYS A O 1
ATOM 3922 N N . THR A 1 524 ? -14.772 12.257 -15.739 1.00 29.20 524 THR A N 1
ATOM 3923 C CA . THR A 1 524 ? -15.910 11.324 -15.667 1.00 29.20 524 THR A CA 1
ATOM 3924 C C . THR A 1 524 ? -16.563 10.858 -16.977 1.00 29.20 524 THR A C 1
ATOM 3926 O O . THR A 1 524 ? -17.138 11.678 -17.694 1.00 29.20 524 THR A O 1
ATOM 3929 N N . GLY A 1 525 ? -16.684 9.535 -17.116 1.00 23.66 525 GLY A N 1
ATOM 3930 C CA . GLY A 1 525 ? -17.796 8.887 -17.819 1.00 23.66 525 GLY A CA 1
ATOM 3931 C C . GLY A 1 525 ? -17.362 7.972 -18.957 1.00 23.66 525 GLY A C 1
ATOM 3932 O O . GLY A 1 525 ? -16.937 8.468 -19.987 1.00 23.66 525 GLY A O 1
ATOM 3933 N N . ASP A 1 526 ? -17.533 6.669 -18.725 1.00 27.16 526 ASP A N 1
ATOM 3934 C CA . ASP A 1 526 ? -17.843 5.621 -19.704 1.00 27.16 526 ASP A CA 1
ATOM 3935 C C . ASP A 1 526 ? -16.915 5.494 -20.930 1.00 27.16 526 ASP A C 1
ATOM 3937 O O . ASP A 1 526 ? -17.104 6.199 -21.908 1.00 27.16 526 ASP A O 1
ATOM 3941 N N . ASP A 1 527 ? -15.933 4.573 -20.867 1.00 23.98 527 ASP A N 1
ATOM 3942 C CA . ASP A 1 527 ? -15.578 3.615 -21.943 1.00 23.98 527 ASP A CA 1
ATOM 3943 C C . ASP A 1 527 ? -14.299 2.812 -21.596 1.00 23.98 527 ASP A C 1
ATOM 3945 O O . ASP A 1 527 ? -13.167 3.220 -21.848 1.00 23.98 527 ASP A O 1
ATOM 3949 N N . PHE A 1 528 ? -14.475 1.618 -21.015 1.00 24.69 528 PHE A N 1
ATOM 3950 C CA . PHE A 1 528 ? -13.413 0.612 -20.879 1.00 24.69 528 PHE A CA 1
ATOM 3951 C C . PHE A 1 528 ? -13.230 -0.116 -22.219 1.00 24.69 528 PHE A C 1
ATOM 3953 O O . PHE A 1 528 ? -13.950 -1.071 -22.510 1.00 24.69 528 PHE A O 1
ATOM 3960 N N . ASN A 1 529 ? -12.236 0.295 -23.009 1.00 22.55 529 ASN A N 1
ATOM 3961 C CA . ASN A 1 529 ? -11.672 -0.529 -24.079 1.00 22.55 529 ASN A CA 1
ATOM 3962 C C . ASN A 1 529 ? -10.151 -0.642 -23.900 1.00 22.55 529 ASN A C 1
ATOM 3964 O O . ASN A 1 529 ? -9.377 0.263 -24.191 1.00 22.55 529 ASN A O 1
ATOM 3968 N N . LEU A 1 530 ? -9.764 -1.797 -23.364 1.00 26.41 530 LEU A N 1
ATOM 3969 C CA . LEU A 1 530 ? -8.423 -2.247 -23.012 1.00 26.41 530 LEU A CA 1
ATOM 3970 C C . LEU A 1 530 ? -7.633 -2.659 -24.268 1.00 26.41 530 LEU A C 1
ATOM 3972 O O . LEU A 1 530 ? -7.664 -3.831 -24.637 1.00 26.41 530 LEU A O 1
ATOM 3976 N N . PHE A 1 531 ? -6.918 -1.731 -24.910 1.00 22.72 531 PHE A N 1
ATOM 3977 C CA . PHE A 1 531 ? -5.869 -2.041 -25.893 1.00 22.72 531 PHE A CA 1
ATOM 3978 C C . PHE A 1 531 ? -4.797 -0.937 -25.930 1.00 22.72 531 PHE A C 1
ATOM 3980 O O . PHE A 1 531 ? -5.009 0.096 -26.551 1.00 22.72 531 PHE A O 1
ATOM 3987 N N . ALA A 1 532 ? -3.652 -1.183 -25.290 1.00 25.25 532 ALA A N 1
ATOM 3988 C CA . ALA A 1 532 ? -2.337 -0.638 -25.647 1.00 25.25 532 ALA A CA 1
ATOM 3989 C C . ALA A 1 532 ? -1.284 -1.494 -24.919 1.00 25.25 532 ALA A C 1
ATOM 3991 O O . ALA A 1 532 ? -1.267 -1.540 -23.692 1.00 25.25 532 ALA A O 1
ATOM 3992 N N . VAL A 1 533 ? -0.514 -2.279 -25.673 1.00 28.34 533 VAL A N 1
ATOM 3993 C CA . VAL A 1 533 ? 0.557 -3.160 -25.183 1.00 28.34 533 VAL A CA 1
ATOM 3994 C C . VAL A 1 533 ? 1.716 -2.998 -26.152 1.00 28.34 533 VAL A C 1
ATOM 3996 O O . VAL A 1 533 ? 1.624 -3.525 -27.258 1.00 28.34 533 VAL A O 1
ATOM 3999 N N . GLY A 1 534 ? 2.756 -2.298 -25.702 1.00 24.83 534 GLY A N 1
ATOM 4000 C CA . GLY A 1 534 ? 4.040 -2.099 -26.381 1.00 24.83 534 GLY A CA 1
ATOM 4001 C C . GLY A 1 534 ? 4.562 -0.710 -26.025 1.00 24.83 534 GLY A C 1
ATOM 4002 O O . GLY A 1 534 ? 3.859 0.278 -26.235 1.00 24.83 534 GLY A O 1
ATOM 4003 N N . GLY A 1 535 ? 5.722 -0.710 -25.369 1.00 28.42 535 GLY A N 1
ATOM 4004 C CA . GLY A 1 535 ? 6.306 0.408 -24.637 1.00 28.42 535 GLY A CA 1
ATOM 4005 C C . GLY A 1 535 ? 5.435 0.802 -23.452 1.00 28.42 535 GLY A C 1
ATOM 4006 O O . GLY A 1 535 ? 4.300 1.208 -23.625 1.00 28.42 535 GLY A O 1
ATOM 4007 N N . VAL A 1 536 ? 5.921 0.713 -22.217 1.00 31.38 536 VAL A N 1
ATOM 4008 C CA . VAL A 1 536 ? 5.162 1.218 -21.054 1.00 31.38 536 VAL A CA 1
ATOM 4009 C C . VAL A 1 536 ? 3.912 0.386 -20.698 1.00 31.38 536 VAL A C 1
ATOM 4011 O O . VAL A 1 536 ? 2.796 0.880 -20.559 1.00 31.38 536 VAL A O 1
ATOM 4014 N N . ALA A 1 537 ? 4.113 -0.889 -20.361 1.00 27.48 537 ALA A N 1
ATOM 4015 C CA . ALA A 1 537 ? 3.196 -1.533 -19.416 1.00 27.48 537 ALA A CA 1
ATOM 4016 C C . ALA A 1 537 ? 3.292 -0.895 -17.999 1.00 27.48 537 ALA A C 1
ATOM 4018 O O . ALA A 1 537 ? 2.469 -1.184 -17.139 1.00 27.48 537 ALA A O 1
ATOM 4019 N N . LEU A 1 538 ? 4.248 0.014 -17.753 1.00 34.56 538 LEU A N 1
ATOM 4020 C CA . LEU A 1 538 ? 4.588 0.551 -16.429 1.00 34.56 538 LEU A CA 1
ATOM 4021 C C . LEU A 1 538 ? 3.754 1.768 -15.953 1.00 34.56 538 LEU A C 1
ATOM 4023 O O . LEU A 1 538 ? 3.766 2.081 -14.771 1.00 34.56 538 LEU A O 1
ATOM 4027 N N . ALA A 1 539 ? 2.977 2.450 -16.806 1.00 30.52 539 ALA A N 1
ATOM 4028 C CA . ALA A 1 539 ? 2.409 3.769 -16.452 1.00 30.52 539 ALA A CA 1
ATOM 4029 C C . ALA A 1 539 ? 0.911 3.801 -16.082 1.00 30.52 539 ALA A C 1
ATOM 4031 O O . ALA A 1 539 ? 0.367 4.875 -15.824 1.00 30.52 539 ALA A O 1
ATOM 4032 N N . ALA A 1 540 ? 0.213 2.664 -15.994 1.00 27.56 540 ALA A N 1
ATOM 4033 C CA . ALA A 1 540 ? -1.216 2.669 -15.647 1.00 27.56 540 ALA A CA 1
ATOM 4034 C C . ALA A 1 540 ? -1.513 2.771 -14.131 1.00 27.56 540 ALA A C 1
ATOM 4036 O O . ALA A 1 540 ? -2.675 2.919 -13.753 1.00 27.56 540 ALA A O 1
ATOM 4037 N N . ILE A 1 541 ? -0.503 2.716 -13.248 1.00 31.64 541 ILE A N 1
ATOM 4038 C CA . ILE A 1 541 ? -0.703 2.722 -11.779 1.00 31.64 541 ILE A CA 1
ATOM 4039 C C . ILE A 1 541 ? -0.177 4.010 -11.102 1.00 31.64 541 ILE A C 1
ATOM 4041 O O . ILE A 1 541 ? -0.521 4.299 -9.958 1.00 31.64 541 ILE A O 1
ATOM 4045 N N . ILE A 1 542 ? 0.545 4.870 -11.827 1.00 32.72 542 ILE A N 1
ATOM 4046 C CA . ILE A 1 542 ? 1.242 6.045 -11.260 1.00 32.72 542 ILE A CA 1
ATOM 4047 C C . ILE A 1 542 ? 0.331 7.295 -11.118 1.00 32.72 542 ILE A C 1
ATOM 4049 O O . ILE A 1 542 ? 0.621 8.225 -10.361 1.00 32.72 542 ILE A O 1
ATOM 4053 N N . ALA A 1 543 ? -0.841 7.336 -11.759 1.00 25.98 543 ALA A N 1
ATOM 4054 C CA . ALA A 1 543 ? -1.604 8.583 -11.925 1.00 25.98 543 ALA A CA 1
ATOM 4055 C C . ALA A 1 543 ? -2.431 9.088 -10.713 1.00 25.98 543 ALA A C 1
ATOM 4057 O O . ALA A 1 543 ? -3.119 10.101 -10.847 1.00 25.98 543 ALA A O 1
ATOM 4058 N N . MET A 1 544 ? -2.384 8.463 -9.526 1.00 25.52 544 MET A N 1
ATOM 4059 C CA . MET A 1 544 ? -3.137 8.962 -8.351 1.00 25.52 544 MET A CA 1
ATOM 4060 C C . MET A 1 544 ? -2.315 9.715 -7.288 1.00 25.52 544 MET A C 1
ATOM 4062 O O . MET A 1 544 ? -2.924 10.311 -6.399 1.00 25.52 544 MET A O 1
ATOM 4066 N N . ALA A 1 545 ? -0.981 9.796 -7.391 1.00 28.81 545 ALA A N 1
ATOM 4067 C CA . ALA A 1 545 ? -0.151 10.463 -6.368 1.00 28.81 545 ALA A CA 1
ATOM 4068 C C . ALA A 1 545 ? 0.663 11.687 -6.855 1.00 28.81 545 ALA A C 1
ATOM 4070 O O . ALA A 1 545 ? 1.024 12.538 -6.046 1.00 28.81 545 ALA A O 1
ATOM 4071 N N . ALA A 1 546 ? 0.876 11.880 -8.162 1.00 25.14 546 ALA A N 1
ATOM 4072 C CA . ALA A 1 546 ? 1.788 12.910 -8.696 1.00 25.14 546 ALA A CA 1
ATOM 4073 C C . ALA A 1 546 ? 1.225 14.355 -8.782 1.00 25.14 546 ALA A C 1
ATOM 4075 O O . ALA A 1 546 ? 1.772 15.212 -9.481 1.00 25.14 546 ALA A O 1
ATOM 4076 N N . VAL A 1 547 ? 0.133 14.692 -8.082 1.00 23.83 547 VAL A N 1
ATOM 4077 C CA . VAL A 1 547 ? -0.491 16.033 -8.193 1.00 23.83 547 VAL A CA 1
ATOM 4078 C C . VAL A 1 547 ? 0.308 17.146 -7.483 1.00 23.83 547 VAL A C 1
ATOM 4080 O O . VAL A 1 547 ? 0.050 18.320 -7.753 1.00 23.83 547 VAL A O 1
ATOM 4083 N N . ALA A 1 548 ? 1.332 16.841 -6.679 1.00 26.23 548 ALA A N 1
ATOM 4084 C CA . ALA A 1 548 ? 2.114 17.861 -5.963 1.00 26.23 548 ALA A CA 1
ATOM 4085 C C . ALA A 1 548 ? 3.445 18.293 -6.633 1.00 26.23 548 ALA A C 1
ATOM 4087 O O . ALA A 1 548 ? 3.994 19.334 -6.270 1.00 26.23 548 ALA A O 1
ATOM 4088 N N . ILE A 1 549 ? 3.961 17.561 -7.630 1.00 38.03 549 ILE A N 1
ATOM 4089 C CA . ILE A 1 549 ? 5.413 17.568 -7.926 1.00 38.03 549 ILE A CA 1
ATOM 4090 C C . ILE A 1 549 ? 5.872 18.606 -8.981 1.00 38.03 549 ILE A C 1
ATOM 4092 O O . ILE A 1 549 ? 7.029 19.022 -8.980 1.00 38.03 549 ILE A O 1
ATOM 4096 N N . THR A 1 550 ? 5.005 19.174 -9.826 1.00 24.59 550 THR A N 1
ATOM 4097 C CA . THR A 1 550 ? 5.449 20.132 -10.874 1.00 24.59 550 THR A CA 1
ATOM 4098 C C . THR A 1 550 ? 5.712 21.573 -10.397 1.00 24.59 550 THR A C 1
ATOM 4100 O O . THR A 1 550 ? 6.000 22.457 -11.203 1.00 24.59 550 THR A O 1
ATOM 4103 N N . GLY A 1 551 ? 5.672 21.844 -9.088 1.00 26.41 551 GLY A N 1
ATOM 4104 C CA . GLY A 1 551 ? 5.799 23.201 -8.545 1.00 26.41 551 GLY A CA 1
ATOM 4105 C C . GLY A 1 551 ? 7.205 23.690 -8.167 1.00 26.41 551 GLY A C 1
ATOM 4106 O O . GLY A 1 551 ? 7.368 24.896 -7.965 1.00 26.41 551 GLY A O 1
ATOM 4107 N N . ARG A 1 552 ? 8.226 22.834 -7.999 1.00 30.33 552 ARG A N 1
ATOM 4108 C CA . ARG A 1 552 ? 9.489 23.268 -7.353 1.00 30.33 552 ARG A CA 1
ATOM 4109 C C . ARG A 1 552 ? 10.761 22.576 -7.865 1.00 30.33 552 ARG A C 1
ATOM 4111 O O . ARG A 1 552 ? 11.442 21.893 -7.119 1.00 30.33 552 ARG A O 1
ATOM 4118 N N . ARG A 1 553 ? 11.179 22.872 -9.101 1.00 28.78 553 ARG A N 1
ATOM 4119 C CA . ARG A 1 553 ? 12.599 22.742 -9.524 1.00 28.78 553 ARG A CA 1
ATOM 4120 C C . ARG A 1 553 ? 13.220 24.044 -10.050 1.00 28.78 553 ARG A C 1
ATOM 4122 O O . ARG A 1 553 ? 14.247 24.044 -10.716 1.00 28.78 553 ARG A O 1
ATOM 4129 N N . HIS A 1 554 ? 12.675 25.190 -9.642 1.00 28.89 554 HIS A N 1
ATOM 4130 C CA . HIS A 1 554 ? 13.390 26.468 -9.704 1.00 28.89 554 HIS A CA 1
ATOM 4131 C C . HIS A 1 554 ? 13.669 26.996 -8.300 1.00 28.89 554 HIS A C 1
ATOM 4133 O O . HIS A 1 554 ? 12.952 27.871 -7.819 1.00 28.89 554 HIS A O 1
ATOM 4139 N N . ARG A 1 555 ? 14.705 26.456 -7.643 1.00 25.70 555 ARG A N 1
ATOM 4140 C CA . ARG A 1 555 ? 15.531 27.131 -6.619 1.00 25.70 555 ARG A CA 1
ATOM 4141 C C . ARG A 1 555 ? 16.562 26.150 -6.049 1.00 25.70 555 ARG A C 1
ATOM 4143 O O . ARG A 1 555 ? 16.271 25.456 -5.091 1.00 25.70 555 ARG A O 1
ATOM 4150 N N . GLN A 1 556 ? 17.769 26.137 -6.601 1.00 26.77 556 GLN A N 1
ATOM 4151 C CA . GLN A 1 556 ? 18.945 26.781 -6.001 1.00 26.77 556 GLN A CA 1
ATOM 4152 C C . GLN A 1 556 ? 20.213 26.368 -6.760 1.00 26.77 556 GLN A C 1
ATOM 4154 O O . GLN A 1 556 ? 20.437 25.198 -7.050 1.00 26.77 556 GLN A O 1
ATOM 4159 N N . ARG A 1 557 ? 20.994 27.392 -7.115 1.00 31.05 557 ARG A N 1
ATOM 4160 C CA . ARG A 1 557 ? 22.452 27.316 -7.186 1.00 31.05 557 ARG A CA 1
ATOM 4161 C C . ARG A 1 557 ? 23.014 27.355 -5.776 1.00 31.05 557 ARG A C 1
ATOM 4163 O O . ARG A 1 557 ? 22.337 28.001 -4.937 1.00 31.05 557 ARG A O 1
#

Foldseek 3Di:
DDFDEDPPLPPPPPPPPPPVPPVPPCDDAAEAEDAEQVSVAVCLVVDDANHEYEYPEAYEDADENAQRDAYEYECAQYEYEYDEPEASYEYNHHYEYDYEYEQEYAYAAYASYEYAAPYEYEYHAYEQEHPNFQADALVRRNHHDEENYEFPYEYEYEAHYHFDDAHQHFENYEFHDPDLVVPPVLAAGEYEYHEYEFYEDNESYEQFFSRAEEYQEYEFEYHEEEVYEAQDHYEYSEYEFEYEQRYQANYEFEYADVSTRQSEEEYSEYEAAAHPRLAHYHYHYDHDQHYAAEYEEYEHRYDPDPVPPSYAHAYQWYKFQPDCFVRYDLQWAWEDLALRIIIIGGPDLLRLQQLQFQWWDQDPNHIYTYNDPVSVPPGDIDGQAAKEKEFAQDLQAETDLVQIFMGGDGAFFFQVVSLVVCQVRYDHVNHRADRWHHDDDPQKDWLAKFFKDFAADPVAQQWTPDMDTDGHDDRRDGGDYHTYIYTFIDRHPPPDSHGRDHHTHTHDDPSSSSDDDDDDDDDDDDDDDDDDGHRDPPPPPPPPPPPPPPPDPPDDD

pLDDT: mean 83.57, std 22.11, range [22.55, 98.94]

Sequence (557 aa):
MKKRRLMLCSIISLIMVFVMAVPMTVSADTVRVAGDATALANEIKAAQKGDTIKLTASFAASITIPADKNITLDLNGQTLTNEAGNHTITNEGTLTIKGDGTVDNVSHAKAAVYNKQGATATLSGGKFTRSKETGKSDSVSGGNSYYNILNQGEMTINSGVEVSQTGHFSSLIDNGWYNGSENTAKINAKLTINGGTFSGGLNTIKNDDFGDLTIKDGKFSNTSGAVVLNWNIANISGGSFEVADSAKSVIANGYGNAEMDKGELTITGGTFTASNDGAGNIFGYTGSNGGFVKISGGTFDGDLNTTGYPYTPEISGGEFTDDPGQYVVNDKAVLVLDKDEYLVIYNDDDYACVLGATHKAVRGDRPYYYLDKEDAGQVELEPLGHSVDFYAMQPEGSIDYEQGDSITVPDGKSVKEFLAIVNEEYEFDGKAYAITDPKAVDGYKFLGWYNGTAKWNENDDTKLDSFAYGEKFDFDQKITKDTEVFAAWEKVGSGSNEPTQPGNLDKPSKDNGAVAKADKSAKTGDDFNLFAVGGVALAAIIAMAAVAITGRRHRQR

Radius of gyration: 28.18 Å; chains: 1; bounding box: 68×53×84 Å

InterPro domains:
  IPR010069 Toxin CdiA-like, Filamentous hemagglutinin motif repeats [TIGR01731] (72-105)
  IPR011050 Pectin lyase fold/virulence factor [SSF51126] (16-301)
  IPR012332 Autotransporter, pectate lyase C-like domain superfamily [G3DSA:2.160.20.20] (21-349)